Protein AF-A0A9P4S643-F1 (afdb_monomer)

Mean predicted aligned error: 22.53 Å

pLDDT: mean 72.53, std 22.73, range [29.69, 97.94]

Secondary structure (DSSP, 8-state):
---------------------------PPPP-------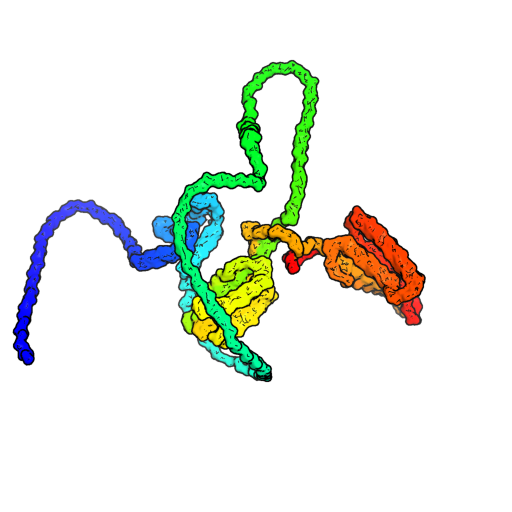-HHHHHHHHHHHHTS-HHHHHHHHHHH-SS----HHHHHHHHHHHHSS---HHHHHHHHHHHHHHTT--GGGGS------------------------------------------------------TT-----HHHHHHHHHHHH---------------------------------S--GGGG--EEEEEEEEEEETTT--TTTSPPEEEEEEESSHHHHHHHHHHHHHS-BTTB-SSTT-SEEEEEE-TT--EEEEEEETTEEEEEEEEEEEPPTTTPPPPS--TTPPPSEEEEEEEEEEEEE-----TT-TT----EEEEEEEE-SPPBSSHHHHHHHHHHHHHHHHTTTT---HHHHHHHHHHHHHHHHHHHHHHHHTPPPEEEEEEEEE-TT---EEEEEEEEEEEEEE--S----

Sequence (462 aa):
MTPPMRAPTAMMDVRPPVSSQPAAAGIIPPPQQNSLMLPPLLIAQITTRLEHLSDEDKFIIHHRESAQEKKTYPQMTKLFVDKFGHFLSEDQLRRRYMKAKEKLGESPRQQQGIVSDFSRDPVFSCFSTRSESPFLRYNSTVPTADAPMITAQSQTQTDSREARPTTGGKSINSEALEAYIRAIFAEPDEEQGLTAEAGTQTEPELEVQETRAEREDSQFSERDYLQWEYFVKRQTWATEDEMEHDGGWVTVGGKHSSLQQANIAAGHEITRERNGICIGTHTRKWTYDTDNEGMANYYATDGENCIRVRVVRTLCTRTSGNPPTSKAGWLPRNVYDIRRRSTIKTTKPDDEDDLFSETEKETVTLEILDGGYLILDEANREAAKMVIDIRVRKDSKRMDDQIARSDMRKAMEKANDEREKSGGAFREEWNVVVKKNGERAREERREEVWVQAVKMKGPRNV

Organism: NCBI:txid1346257

Radius of gyration: 43.39 Å; Cα contacts (8 Å, |Δi|>4): 457; chains: 1; bounding box: 119×70×144 Å

Foldseek 3Di:
DDDDDDDDDDDDDDDDDDDDDDDDDDDDPDPPPPPPPPPPVVVVLQVVLCVPDDPLLVLLCCQCPPPVDHDDLVRSQVVSCVVPVDGDDSVRSVVSPQVSCVSSVNHPVVVDDDDDDDDDDDDDDDDDDDDDDDDDDDDDDDDDDDDDDDDDDDDDDDDDDDDDDDDPDPPDPVVVVVVVVCVVPPDPPPDDDDDDDDDDDDDDPPPPPPVVVPPPDPPDDLVLLWAKKKWKWKWKDFPPPDDSVRTDIDTDDDIDRDQVVNQVVLVVVQQDDDPNDHPDPQWPDKDWDAPPVRWIWIWTDGPGMIMIMTMDIDTGDSVGGDRPPDCVQFQDQWWKWKKKKKWKFFDDDPPVPCPDDPPGDIDIDIDGDDDTHRDQLVSQLVLLVVVLCVVAPVPDPDPVSVVVSVVSNVVSVVVSVVCVVVVHWDKDKDWDFDDDPPDPTTIIMIMMIIMDIDGDDDGRHD

Solvent-accessible surface area (backbone atoms only — not comparable to full-atom values): 30025 Å² total; per-residue (Å²): 134,88,85,90,88,86,87,88,85,80,90,79,92,79,86,83,80,93,77,81,85,81,85,86,78,93,70,81,74,73,80,82,73,82,71,78,73,67,55,71,66,58,52,52,54,52,54,60,61,51,68,82,48,53,73,67,49,49,50,48,47,48,43,55,64,34,88,88,58,66,54,51,58,74,59,45,35,55,56,42,27,76,73,68,77,50,86,57,55,59,68,54,52,51,53,47,42,53,53,46,35,44,75,68,69,58,53,81,70,82,82,66,83,93,81,80,88,82,90,80,86,89,90,87,86,90,88,88,85,88,84,87,85,80,88,86,89,82,90,83,83,84,88,87,84,89,88,83,90,85,88,78,88,82,87,88,82,86,88,80,96,70,88,75,85,74,89,84,66,86,75,76,57,63,66,61,53,51,51,52,52,51,61,73,68,54,71,82,84,89,80,84,86,83,89,80,92,83,79,95,70,87,71,78,81,74,76,74,70,74,75,66,71,76,70,73,75,65,91,72,53,82,72,61,17,58,41,60,41,25,35,26,32,38,30,55,40,40,64,86,85,42,56,84,85,71,32,61,79,41,77,51,86,67,82,25,81,42,69,68,60,26,39,53,50,38,58,52,51,47,53,42,72,54,96,89,47,45,62,55,96,68,38,76,47,73,51,80,49,61,50,101,85,67,38,38,34,39,39,38,34,38,88,58,35,36,42,37,33,34,48,47,75,45,75,32,47,74,92,71,29,70,68,64,96,61,69,83,80,48,61,64,61,50,28,28,33,38,38,34,39,42,36,39,44,51,72,73,78,84,62,92,82,59,95,81,67,91,68,77,50,73,47,77,48,79,45,72,79,58,75,72,26,76,47,67,64,58,39,36,54,51,47,48,51,50,51,50,49,70,76,36,71,75,84,58,83,49,66,69,59,49,50,54,46,52,54,50,48,55,52,46,51,54,53,45,56,54,24,57,76,68,73,53,70,40,70,52,74,50,78,46,79,49,79,54,93,90,54,94,60,70,38,48,29,38,40,36,42,36,48,42,82,40,74,69,85,74,83,50,74,125

Structure (mmCIF, N/CA/C/O backbone):
data_AF-A0A9P4S643-F1
#
_entry.id   AF-A0A9P4S643-F1
#
loop_
_atom_site.group_PDB
_atom_site.id
_atom_site.type_symbol
_atom_site.label_atom_id
_atom_site.label_alt_id
_atom_site.label_comp_id
_atom_site.label_asym_id
_atom_site.label_entity_id
_atom_site.label_seq_id
_atom_site.pdbx_PDB_ins_code
_atom_site.Cartn_x
_atom_site.Cartn_y
_atom_site.Cartn_z
_atom_site.occupancy
_atom_site.B_iso_or_equiv
_atom_site.auth_seq_id
_atom_site.auth_comp_id
_atom_site.auth_asym_id
_atom_site.auth_atom_id
_atom_site.pdbx_PDB_model_num
ATOM 1 N N . MET A 1 1 ? -38.317 11.172 92.062 1.00 37.25 1 MET A N 1
ATOM 2 C CA . MET A 1 1 ? -38.364 9.908 92.825 1.00 37.25 1 MET A CA 1
ATOM 3 C C . MET A 1 1 ? -39.526 9.082 92.283 1.00 37.25 1 MET A C 1
ATOM 5 O O . MET A 1 1 ? -40.626 9.605 92.200 1.00 37.25 1 MET A O 1
ATOM 9 N N . THR A 1 2 ? -39.242 7.870 91.807 1.00 44.31 2 THR A N 1
ATOM 10 C CA . THR A 1 2 ? -40.169 6.791 91.375 1.00 44.31 2 THR A CA 1
ATOM 11 C C . THR A 1 2 ? -41.172 6.373 92.469 1.00 44.31 2 THR A C 1
ATOM 13 O O . THR A 1 2 ? -40.882 6.664 93.630 1.00 44.31 2 THR A O 1
ATOM 16 N N . PRO A 1 3 ? -42.188 5.505 92.215 1.00 65.38 3 PRO A N 1
ATOM 17 C CA . PRO A 1 3 ? -43.044 5.202 91.038 1.00 65.38 3 PRO A CA 1
ATOM 18 C C . PRO A 1 3 ? -44.563 5.182 91.477 1.00 65.38 3 PRO A C 1
ATOM 20 O O . PRO A 1 3 ? -44.834 5.890 92.448 1.00 65.38 3 PRO A O 1
ATOM 23 N N . PRO A 1 4 ? -45.576 4.481 90.869 1.00 65.75 4 PRO A 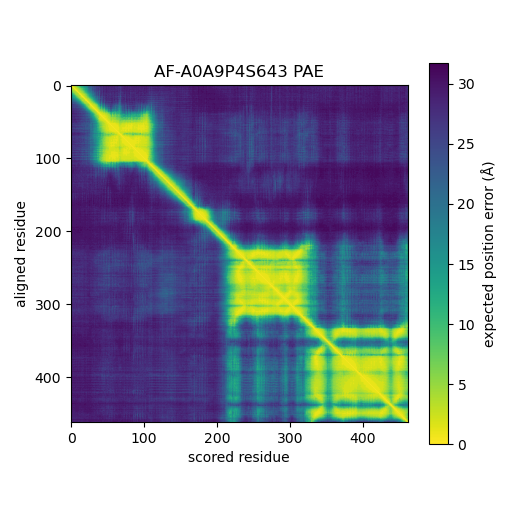N 1
ATOM 24 C CA . PRO A 1 4 ? -45.661 3.007 90.755 1.00 65.75 4 PRO A CA 1
ATOM 25 C C . PRO A 1 4 ? -46.410 2.410 89.526 1.00 65.75 4 PRO A C 1
ATOM 27 O O . PRO A 1 4 ? -47.030 3.081 88.709 1.00 65.75 4 PRO A O 1
ATOM 30 N N . MET A 1 5 ? -46.313 1.078 89.463 1.00 50.41 5 MET A N 1
ATOM 31 C CA . MET A 1 5 ? -46.874 0.091 88.531 1.00 50.41 5 MET A CA 1
ATOM 32 C C . MET A 1 5 ? -48.412 -0.045 88.543 1.00 50.41 5 MET A C 1
ATOM 34 O O . MET A 1 5 ? -49.025 0.136 89.594 1.00 50.41 5 MET A O 1
ATOM 38 N N . ARG A 1 6 ? -48.993 -0.602 87.460 1.00 44.16 6 ARG A N 1
ATOM 39 C CA . ARG A 1 6 ? -49.872 -1.801 87.509 1.00 44.16 6 ARG A CA 1
ATOM 40 C C . ARG A 1 6 ? -50.171 -2.393 86.116 1.00 44.16 6 ARG A C 1
ATOM 42 O O . ARG A 1 6 ? -50.277 -1.671 85.135 1.00 44.16 6 ARG A O 1
ATOM 49 N N . ALA A 1 7 ? -50.263 -3.724 86.092 1.00 44.91 7 ALA A N 1
ATOM 50 C CA . ALA A 1 7 ? -50.501 -4.644 84.969 1.00 44.91 7 ALA A CA 1
ATOM 51 C C . ALA A 1 7 ? -52.020 -4.898 84.727 1.00 44.91 7 ALA A C 1
ATOM 53 O O . ALA A 1 7 ? -52.831 -4.100 85.191 1.00 44.91 7 ALA A O 1
ATOM 54 N N . PRO A 1 8 ? -52.445 -6.074 84.216 1.00 52.22 8 PRO A N 1
ATOM 55 C CA . PRO A 1 8 ? -52.500 -6.557 82.828 1.00 52.22 8 PRO A CA 1
ATOM 56 C C . PRO A 1 8 ? -53.963 -6.716 82.338 1.00 52.22 8 PRO A C 1
ATOM 58 O O . PRO A 1 8 ? -54.883 -6.724 83.149 1.00 52.22 8 PRO A O 1
ATOM 61 N N . THR A 1 9 ? -54.212 -6.903 81.032 1.00 47.69 9 THR A N 1
ATOM 62 C CA . THR A 1 9 ? -55.559 -7.290 80.543 1.00 47.69 9 THR A CA 1
ATOM 63 C C . THR A 1 9 ? -55.493 -8.460 79.566 1.00 47.69 9 THR A C 1
ATOM 65 O O . THR A 1 9 ? -54.550 -8.594 78.791 1.00 47.69 9 THR A O 1
ATOM 68 N N . ALA A 1 10 ? -56.483 -9.333 79.718 1.00 45.19 10 ALA A N 1
ATOM 69 C CA . ALA A 1 10 ? -56.509 -10.742 79.389 1.00 45.19 10 ALA A CA 1
ATOM 70 C C . ALA A 1 10 ? -56.847 -11.078 77.930 1.00 45.19 10 ALA A C 1
ATOM 72 O O . ALA A 1 10 ? -57.491 -10.316 77.212 1.00 45.19 10 ALA A O 1
ATOM 73 N N . MET A 1 11 ? -56.448 -12.297 77.567 1.00 43.41 11 MET A N 1
ATOM 74 C CA . MET A 1 11 ? -56.925 -13.064 76.423 1.00 43.41 11 MET A CA 1
ATOM 75 C C . MET A 1 11 ? -58.431 -13.341 76.521 1.00 43.41 11 MET A C 1
ATOM 77 O O . MET A 1 11 ? -58.921 -13.703 77.591 1.00 43.41 11 MET A O 1
ATOM 81 N N . MET A 1 12 ? -59.132 -13.279 75.387 1.00 49.97 12 MET A N 1
ATOM 82 C CA . MET A 1 12 ? -60.354 -14.051 75.172 1.00 49.97 12 MET A CA 1
ATOM 83 C C . MET A 1 12 ? -60.397 -14.612 73.751 1.00 49.97 12 MET A C 1
ATOM 85 O O . MET A 1 12 ? -60.453 -13.879 72.765 1.00 49.97 12 MET A O 1
ATOM 89 N N . ASP A 1 13 ? -60.376 -15.942 73.712 1.00 43.91 13 ASP A N 1
ATOM 90 C CA . ASP A 1 13 ? -60.803 -16.809 72.625 1.00 43.91 13 ASP A CA 1
ATOM 91 C C . ASP A 1 13 ? -62.271 -16.558 72.267 1.00 43.91 13 ASP A C 1
ATOM 93 O O . ASP A 1 13 ? -63.150 -16.633 73.128 1.00 43.91 13 ASP A O 1
ATOM 97 N N . VAL A 1 14 ? -62.555 -16.372 70.977 1.00 48.84 14 VAL A N 1
ATOM 98 C CA . VAL A 1 14 ? -63.903 -16.531 70.420 1.00 48.84 14 VAL A CA 1
ATOM 99 C C . VAL A 1 14 ? -63.800 -17.333 69.124 1.00 48.84 14 VAL A C 1
ATOM 101 O O . VAL A 1 14 ? -63.397 -16.827 68.079 1.00 48.84 14 VAL A O 1
ATOM 104 N N . ARG A 1 15 ? -64.182 -18.612 69.205 1.00 48.84 15 ARG A N 1
ATOM 105 C CA . ARG A 1 15 ? -64.537 -19.446 68.048 1.00 48.84 15 ARG A CA 1
ATOM 106 C C . ARG A 1 15 ? -65.891 -18.996 67.484 1.00 48.84 15 ARG A C 1
ATOM 108 O O . ARG A 1 15 ? -66.814 -18.805 68.275 1.00 48.84 15 ARG A O 1
ATOM 115 N N . PRO A 1 16 ? -66.075 -18.984 66.156 1.00 49.69 16 PRO A N 1
ATOM 116 C CA . PRO A 1 16 ? -67.390 -19.100 65.542 1.00 49.69 16 PRO A CA 1
ATOM 117 C C . PRO A 1 16 ? -67.619 -20.489 64.905 1.00 49.69 16 PRO A C 1
ATOM 119 O O . PRO A 1 16 ? -66.685 -21.285 64.782 1.00 49.69 16 PRO A O 1
ATOM 122 N N . PRO A 1 17 ? -68.884 -20.818 64.582 1.00 53.22 17 PRO A N 1
ATOM 123 C CA . PRO A 1 17 ? -69.400 -22.177 64.652 1.00 53.22 17 PRO A CA 1
ATOM 124 C C . PRO A 1 17 ? -69.318 -22.969 63.344 1.00 53.22 17 PRO A C 1
ATOM 126 O O . PRO A 1 17 ? -69.269 -22.435 62.238 1.00 53.22 17 PRO A O 1
ATOM 129 N N . VAL A 1 18 ? -69.385 -24.285 63.535 1.00 44.53 18 VAL A N 1
ATOM 130 C CA . VAL A 1 18 ? -69.635 -25.322 62.535 1.00 44.53 18 VAL A CA 1
ATOM 131 C C . VAL A 1 18 ? -70.999 -25.078 61.881 1.00 44.53 18 VAL A C 1
ATOM 133 O O . VAL A 1 18 ? -72.011 -25.009 62.575 1.00 44.53 18 VAL A O 1
ATOM 136 N N . SER A 1 19 ? -71.022 -24.984 60.551 1.00 45.25 19 SER A N 1
ATOM 137 C CA . SER A 1 19 ? -72.240 -25.022 59.741 1.00 45.25 19 SER A CA 1
ATOM 138 C C . SER A 1 19 ? -72.098 -26.067 58.637 1.00 45.25 19 SER A C 1
ATOM 140 O O . SER A 1 19 ? -71.032 -26.272 58.061 1.00 45.25 19 SER A O 1
ATOM 142 N N . SER A 1 20 ? -73.206 -26.761 58.445 1.00 41.88 20 SER A N 1
ATOM 143 C CA . SER A 1 20 ? -73.470 -28.015 57.754 1.00 41.88 20 SER A CA 1
ATOM 144 C C . SER A 1 20 ? -73.131 -28.055 56.262 1.00 41.88 20 SER A C 1
ATOM 146 O O . SER A 1 20 ? -73.468 -27.149 55.502 1.00 41.88 20 SER A O 1
ATOM 148 N N . GLN A 1 21 ? -72.581 -29.200 55.846 1.00 41.03 21 GLN A N 1
ATOM 149 C CA . GLN A 1 21 ? -72.591 -29.693 54.466 1.00 41.03 21 GLN A CA 1
ATOM 150 C C . GLN A 1 21 ? -74.016 -29.767 53.892 1.00 41.03 21 GLN A C 1
ATOM 152 O O . GLN A 1 21 ? -74.952 -30.129 54.608 1.00 41.03 21 GLN A O 1
ATOM 157 N N . PRO A 1 22 ? -74.139 -29.616 52.566 1.00 47.16 22 PRO A N 1
ATOM 158 C CA . PRO A 1 22 ? -74.888 -30.592 51.788 1.00 47.16 22 PRO A CA 1
ATOM 159 C C . PRO A 1 22 ? -73.986 -31.337 50.797 1.00 47.16 22 PRO A C 1
ATOM 161 O O . PRO A 1 22 ? -72.995 -30.821 50.278 1.00 47.16 22 PRO A O 1
ATOM 164 N N . ALA A 1 23 ? -74.352 -32.594 50.578 1.00 39.59 23 ALA A N 1
ATOM 165 C CA . ALA A 1 23 ? -73.668 -33.546 49.730 1.00 39.59 23 ALA A CA 1
ATOM 166 C C . ALA A 1 23 ? -73.909 -33.299 48.229 1.00 39.59 23 ALA A C 1
ATOM 168 O O . ALA A 1 23 ? -75.018 -32.999 47.802 1.00 39.59 23 ALA A O 1
ATOM 169 N N . ALA A 1 24 ? -72.842 -33.553 47.468 1.00 43.06 24 ALA A N 1
ATOM 170 C CA . ALA A 1 24 ? -72.811 -34.183 46.148 1.00 43.06 24 ALA A CA 1
ATOM 171 C C . ALA A 1 24 ? -73.586 -33.538 44.978 1.00 43.06 24 ALA A C 1
ATOM 173 O O . ALA A 1 24 ? -74.729 -33.875 44.688 1.00 43.06 24 ALA A O 1
ATOM 174 N N . ALA A 1 25 ? -72.841 -32.795 44.156 1.00 38.66 25 ALA A N 1
ATOM 175 C CA . ALA A 1 25 ? -72.902 -32.933 42.703 1.00 38.66 25 ALA A CA 1
ATOM 176 C C . ALA A 1 25 ? -71.457 -33.065 42.197 1.00 38.66 25 ALA A C 1
ATOM 178 O O . ALA A 1 25 ? -70.613 -32.217 42.483 1.00 38.66 25 ALA A O 1
ATOM 179 N N . GLY A 1 26 ? -71.149 -34.182 41.534 1.00 48.16 26 GLY A N 1
ATOM 180 C CA . GLY A 1 26 ? -69.812 -34.495 41.039 1.00 48.16 26 GLY A CA 1
ATOM 181 C C . GLY A 1 26 ? -69.357 -33.483 39.993 1.00 48.16 26 GLY A C 1
ATOM 182 O O . GLY A 1 26 ? -69.815 -33.518 38.855 1.00 48.16 26 GLY A O 1
ATOM 183 N N . ILE A 1 27 ? -68.434 -32.608 40.383 1.00 39.91 27 ILE A N 1
ATOM 184 C CA . ILE A 1 27 ? -67.656 -31.781 39.468 1.00 39.91 27 ILE A CA 1
ATOM 185 C C . ILE A 1 27 ? -66.277 -32.424 39.385 1.00 39.91 27 ILE A C 1
ATOM 187 O O . ILE A 1 27 ? -65.536 -32.476 40.366 1.00 39.91 27 ILE A O 1
ATOM 191 N N . ILE A 1 28 ? -65.970 -32.966 38.208 1.00 45.66 28 ILE A N 1
ATOM 192 C CA . ILE A 1 28 ? -64.630 -33.407 37.822 1.00 45.66 28 ILE A CA 1
ATOM 193 C C . ILE A 1 28 ? -63.684 -32.228 38.098 1.00 45.66 28 ILE A C 1
ATOM 195 O O . ILE A 1 28 ? -63.930 -31.144 37.560 1.00 45.66 28 ILE A O 1
ATOM 199 N N . PRO A 1 29 ? -62.642 -32.378 38.938 1.00 39.50 29 PRO A N 1
ATOM 200 C CA . PRO A 1 29 ? -61.695 -31.298 39.144 1.00 39.50 29 PRO A CA 1
ATOM 201 C C . PRO A 1 29 ? -61.055 -30.973 37.788 1.00 39.50 29 PRO A C 1
ATOM 203 O O . PRO A 1 29 ? -60.580 -31.895 37.115 1.00 39.50 29 PRO A O 1
ATOM 206 N N . PRO A 1 30 ? -61.039 -29.700 37.348 1.00 48.91 30 PRO A N 1
ATOM 207 C CA . PRO A 1 30 ? -60.204 -29.332 36.219 1.00 48.91 30 PRO A CA 1
ATOM 208 C C . PRO A 1 30 ? -58.768 -29.752 36.559 1.00 48.91 30 PRO A C 1
ATOM 210 O O . PRO A 1 30 ? -58.374 -29.664 37.730 1.00 48.91 30 PRO A O 1
ATOM 213 N N . PRO A 1 31 ? -57.999 -30.258 35.579 1.00 38.50 31 PRO A N 1
ATOM 214 C CA . PRO A 1 31 ? -56.638 -30.702 35.825 1.00 38.50 31 PRO A CA 1
ATOM 215 C C . PRO A 1 31 ? -55.906 -29.567 36.528 1.00 38.50 31 PRO A C 1
ATOM 217 O O . PRO A 1 31 ? -55.908 -28.437 36.037 1.00 38.50 31 PRO A O 1
ATOM 220 N N . GLN A 1 32 ? -55.343 -29.863 37.702 1.00 37.28 32 GLN A N 1
ATOM 221 C CA . GLN A 1 32 ? -54.459 -28.944 38.395 1.00 37.28 32 GLN A CA 1
ATOM 222 C C . GLN A 1 32 ? -53.335 -28.608 37.421 1.00 37.28 32 GLN A C 1
ATOM 224 O O . GLN A 1 32 ? -52.388 -29.373 37.235 1.00 37.28 32 GLN A O 1
ATOM 229 N N . GLN A 1 33 ? -53.470 -27.467 36.750 1.00 41.00 33 GLN A N 1
ATOM 230 C CA . GLN A 1 33 ? -52.344 -26.810 36.140 1.00 41.00 33 GLN A CA 1
ATOM 231 C C . GLN A 1 33 ? -51.469 -26.428 37.322 1.00 41.00 33 GLN A C 1
ATOM 233 O O . GLN A 1 33 ? -51.727 -25.441 38.009 1.00 41.00 33 GLN A O 1
ATOM 238 N N . ASN A 1 34 ? -50.460 -27.257 37.580 1.00 36.78 34 ASN A N 1
ATOM 239 C CA . ASN A 1 34 ? -49.260 -26.863 38.294 1.00 36.78 34 ASN A CA 1
ATOM 240 C C . ASN A 1 34 ? -48.641 -25.711 37.496 1.00 36.78 34 ASN A C 1
ATOM 242 O O . ASN A 1 34 ? -47.709 -25.890 36.714 1.00 36.78 34 ASN A O 1
ATOM 246 N N . SER A 1 35 ? -49.229 -24.524 37.638 1.00 42.75 35 SER A N 1
ATOM 247 C CA . SER A 1 35 ? -48.626 -23.274 37.237 1.00 42.75 35 SER A CA 1
ATOM 248 C C . SER A 1 35 ? -47.484 -23.086 38.216 1.00 42.75 35 SER A C 1
ATOM 250 O O . SER A 1 35 ? -47.668 -22.638 39.347 1.00 42.75 35 SER A O 1
ATOM 252 N N . LEU A 1 36 ? -46.307 -23.547 37.796 1.00 42.12 36 LEU A N 1
ATOM 253 C CA . LEU A 1 36 ? -45.029 -23.144 38.352 1.00 42.12 36 LEU A CA 1
ATOM 254 C C . LEU A 1 36 ? -44.936 -21.627 38.154 1.00 42.12 36 LEU A C 1
ATOM 256 O O . LEU A 1 36 ? -44.347 -21.146 37.189 1.00 42.12 36 LEU A O 1
ATOM 260 N N . MET A 1 37 ? -45.599 -20.876 39.032 1.00 39.88 37 MET A N 1
ATOM 261 C CA . MET A 1 37 ? -45.427 -19.441 39.164 1.00 39.88 37 MET A CA 1
ATOM 262 C C . MET A 1 37 ? -43.980 -19.249 39.596 1.00 39.88 37 MET A C 1
ATOM 264 O O . MET A 1 37 ? -43.625 -19.440 40.760 1.00 39.88 37 MET A O 1
ATOM 268 N N . LEU A 1 38 ? -43.126 -18.956 38.617 1.00 46.22 38 LEU A N 1
ATOM 269 C CA . LEU A 1 38 ? -41.777 -18.486 38.876 1.00 46.22 38 LEU A CA 1
ATOM 270 C C . LEU A 1 38 ? -41.883 -17.280 39.823 1.00 46.22 38 LEU A C 1
ATOM 272 O O . LEU A 1 38 ? -42.795 -16.463 39.660 1.00 46.22 38 LEU A O 1
ATOM 276 N N . PRO A 1 39 ? -40.985 -17.154 40.814 1.00 55.03 39 PRO A N 1
ATOM 277 C CA . PRO A 1 39 ? -40.986 -16.018 41.724 1.00 55.03 39 PRO A CA 1
ATOM 278 C C . PRO A 1 39 ? -41.072 -14.701 40.931 1.00 55.03 39 PRO A C 1
ATOM 280 O O . PRO A 1 39 ? -40.367 -14.574 39.927 1.00 55.03 39 PRO A O 1
ATOM 283 N N . PRO A 1 40 ? -41.865 -13.701 41.360 1.00 53.94 40 PRO A N 1
ATOM 284 C CA . PRO A 1 40 ? -42.005 -12.423 40.649 1.00 53.94 40 PRO A CA 1
ATOM 285 C C . PRO A 1 40 ? -40.662 -11.747 40.336 1.00 53.94 40 PRO A C 1
ATOM 287 O O . PRO A 1 40 ? -40.514 -11.080 39.317 1.00 53.94 40 PRO A O 1
ATOM 290 N N . LEU A 1 41 ? -39.653 -11.986 41.180 1.00 48.75 41 LEU A N 1
ATOM 291 C CA . LEU A 1 41 ? -38.282 -11.513 40.996 1.00 48.75 41 LEU A CA 1
ATOM 292 C C . LEU A 1 41 ? -37.557 -12.185 39.818 1.00 48.75 41 LEU A C 1
ATOM 294 O O . LEU A 1 41 ? -36.795 -11.524 39.122 1.00 48.75 41 LEU A O 1
ATOM 298 N N . LEU A 1 42 ? -37.820 -13.467 39.557 1.00 51.78 42 LEU A N 1
ATOM 299 C CA . LEU A 1 42 ? -37.263 -14.200 38.416 1.00 51.78 42 LEU A CA 1
ATOM 300 C C . LEU A 1 42 ? -37.903 -13.736 37.104 1.00 51.78 42 LEU A C 1
ATOM 302 O O . LEU A 1 42 ? -37.203 -13.548 36.114 1.00 51.78 42 LEU A O 1
ATOM 306 N N . ILE A 1 43 ? -39.214 -13.468 37.113 1.00 56.53 43 ILE A N 1
ATOM 307 C CA . ILE A 1 43 ? -39.911 -12.885 35.958 1.00 56.53 43 ILE A CA 1
ATOM 308 C C . ILE A 1 43 ? -39.358 -11.484 35.669 1.00 56.53 43 ILE A C 1
ATOM 310 O O . ILE A 1 43 ? -39.005 -11.215 34.527 1.00 56.53 43 ILE A O 1
ATOM 314 N N . ALA A 1 44 ? -39.183 -10.644 36.697 1.00 56.91 44 ALA A N 1
ATOM 315 C CA . ALA A 1 44 ? -38.609 -9.305 36.557 1.00 56.91 44 ALA A CA 1
ATOM 316 C C . ALA A 1 44 ? -37.168 -9.324 36.005 1.00 56.91 44 ALA A C 1
ATOM 318 O O . ALA A 1 44 ? -36.828 -8.521 35.136 1.00 56.91 44 ALA A O 1
ATOM 319 N N . GLN A 1 45 ? -36.329 -10.260 36.463 1.00 63.00 45 GLN A N 1
ATOM 320 C CA . GLN A 1 45 ? -34.954 -10.431 35.972 1.00 63.00 45 GLN A CA 1
ATOM 321 C C . GLN A 1 45 ? -34.893 -10.937 34.527 1.00 63.00 45 GLN A C 1
ATOM 323 O O . GLN A 1 45 ? -34.015 -10.530 33.767 1.00 63.00 45 GLN A O 1
ATOM 328 N N . ILE A 1 46 ? -35.818 -11.811 34.128 1.00 65.19 46 ILE A N 1
ATOM 329 C CA . ILE A 1 46 ? -35.908 -12.277 32.741 1.00 65.19 46 ILE A CA 1
ATOM 330 C C . ILE A 1 46 ? -36.421 -11.143 31.846 1.00 65.19 46 ILE A C 1
ATOM 332 O O . ILE A 1 46 ? -35.869 -10.924 30.770 1.00 65.19 46 ILE A O 1
ATOM 336 N N . THR A 1 47 ? -37.413 -10.365 32.292 1.00 71.88 47 THR A N 1
ATOM 337 C CA . THR A 1 47 ? -37.946 -9.245 31.503 1.00 71.88 47 THR A CA 1
ATOM 338 C C . THR A 1 47 ? -36.921 -8.139 31.274 1.00 71.88 47 THR A C 1
ATOM 340 O O . THR A 1 47 ? -36.813 -7.678 30.143 1.00 71.88 47 THR A O 1
ATOM 343 N N . THR A 1 48 ? -36.109 -7.771 32.273 1.00 76.25 48 THR A N 1
ATOM 344 C CA . THR A 1 48 ? -35.073 -6.732 32.099 1.00 76.25 48 THR A CA 1
ATOM 345 C C . THR A 1 48 ? -33.952 -7.185 31.167 1.00 76.25 48 THR A C 1
ATOM 347 O O . THR A 1 48 ? -33.483 -6.413 30.336 1.00 76.25 48 THR A O 1
ATOM 350 N N . ARG A 1 49 ? -33.560 -8.466 31.215 1.00 79.88 49 ARG A N 1
ATOM 351 C CA . ARG A 1 49 ? -32.559 -9.019 30.285 1.00 79.88 49 ARG A CA 1
ATOM 352 C C . ARG A 1 49 ? -33.056 -9.081 28.842 1.00 79.88 49 ARG A C 1
ATOM 354 O O . ARG A 1 49 ? -32.257 -8.968 27.913 1.00 79.88 49 ARG A O 1
ATOM 361 N N . LEU A 1 50 ? -34.365 -9.233 28.643 1.00 85.38 50 LEU A N 1
ATOM 362 C CA . LEU A 1 50 ? -34.967 -9.243 27.312 1.00 85.38 50 LEU A CA 1
ATOM 363 C C . LEU A 1 50 ? -35.003 -7.846 26.669 1.00 85.38 50 LEU A C 1
ATOM 365 O O . LEU A 1 50 ? -35.029 -7.775 25.442 1.00 85.38 50 LEU A O 1
ATOM 369 N N . GLU A 1 51 ? -34.961 -6.747 27.432 1.00 88.25 51 GLU A N 1
ATOM 370 C CA . GLU A 1 51 ? -35.063 -5.378 26.887 1.00 88.25 51 GLU A CA 1
ATOM 371 C C . GLU A 1 51 ? -33.932 -5.023 25.912 1.00 88.25 51 GLU A C 1
ATOM 373 O O . GLU A 1 51 ? -34.163 -4.312 24.935 1.00 88.25 51 GLU A O 1
ATOM 378 N N . HIS A 1 52 ? -32.734 -5.579 26.111 1.00 88.75 52 HIS A N 1
ATOM 379 C CA . HIS A 1 52 ? -31.561 -5.309 25.272 1.00 88.75 52 HIS A CA 1
ATOM 380 C C . HIS A 1 52 ? -31.483 -6.157 23.989 1.00 88.75 52 HIS A C 1
ATOM 382 O O . HIS A 1 52 ? -30.559 -5.992 23.186 1.00 88.75 52 HIS A O 1
ATOM 388 N N . LEU A 1 53 ? -32.425 -7.081 23.778 1.00 93.38 53 LEU A N 1
ATOM 389 C CA . LEU A 1 53 ? -32.491 -7.897 22.566 1.00 93.38 53 LEU A CA 1
ATOM 390 C C . LEU A 1 53 ? -33.308 -7.203 21.474 1.00 93.38 53 LEU A C 1
ATOM 392 O O . LEU A 1 53 ? -34.275 -6.492 21.750 1.00 93.38 53 LEU A O 1
ATOM 396 N N . SER A 1 54 ? -32.944 -7.447 20.212 1.00 96.31 54 SER A N 1
ATOM 397 C CA . SER A 1 54 ? -33.775 -7.019 19.085 1.00 96.31 54 SER A CA 1
ATOM 398 C C . SER A 1 54 ? -35.114 -7.756 19.108 1.00 96.31 54 SER A C 1
ATOM 400 O O . SER A 1 54 ? -35.210 -8.878 19.611 1.00 96.31 54 SER A O 1
ATOM 402 N N . ASP A 1 55 ? -36.153 -7.165 18.523 1.00 96.62 55 ASP A N 1
ATOM 403 C CA . ASP A 1 55 ? -37.477 -7.798 18.477 1.00 96.62 55 ASP A CA 1
ATOM 404 C C . ASP A 1 55 ? -37.477 -9.111 17.679 1.00 96.62 55 ASP A C 1
ATOM 406 O O . ASP A 1 55 ? -38.253 -10.025 17.971 1.00 96.62 55 ASP A O 1
ATOM 410 N N . GLU A 1 56 ? -36.549 -9.240 16.728 1.00 97.62 56 GLU A N 1
ATOM 411 C CA . GLU A 1 56 ? -36.254 -10.482 16.011 1.00 97.62 56 GLU A CA 1
ATOM 412 C C . GLU A 1 56 ? -35.658 -11.549 16.944 1.00 97.62 56 GLU A C 1
ATOM 414 O O . GLU A 1 56 ? -36.149 -12.677 16.972 1.00 97.62 56 GLU A O 1
ATOM 419 N N . ASP A 1 57 ? -34.648 -11.202 17.752 1.00 96.94 57 ASP A N 1
ATOM 420 C CA . ASP A 1 57 ? -34.020 -12.125 18.710 1.00 96.94 57 ASP A CA 1
ATOM 421 C C . ASP A 1 57 ? -35.033 -12.552 19.796 1.00 96.94 57 ASP A C 1
ATOM 423 O O . ASP A 1 57 ? -35.148 -13.743 20.105 1.00 96.94 57 ASP A O 1
ATOM 427 N N . LYS A 1 58 ? -35.841 -11.609 20.312 1.00 95.75 58 LYS A N 1
ATOM 428 C CA . LYS A 1 58 ? -36.943 -11.881 21.257 1.00 95.75 58 LYS A CA 1
ATOM 429 C C . LYS A 1 58 ? -37.961 -12.855 20.668 1.00 95.75 58 LYS A C 1
ATOM 431 O O . LYS A 1 58 ? -38.383 -13.792 21.343 1.00 95.75 58 LYS A O 1
ATOM 436 N N . PHE A 1 59 ? -38.352 -12.660 19.406 1.00 96.69 59 PHE A N 1
ATOM 437 C CA . PHE A 1 59 ? -39.297 -13.543 18.722 1.00 96.69 59 PHE A CA 1
ATOM 438 C C . PHE A 1 59 ? -38.757 -14.970 18.584 1.00 96.69 59 PHE A C 1
ATOM 440 O O . PHE A 1 59 ? -39.507 -15.927 18.805 1.00 96.69 59 PHE A O 1
ATOM 447 N N . ILE A 1 60 ? -37.472 -15.106 18.238 1.00 96.69 60 ILE A N 1
ATOM 448 C CA . ILE A 1 60 ? -36.799 -16.399 18.082 1.00 96.69 60 ILE A CA 1
ATOM 449 C C . ILE A 1 60 ? -36.739 -17.135 19.427 1.00 96.69 60 ILE A C 1
ATOM 451 O O . ILE A 1 60 ? -37.109 -18.307 19.483 1.00 96.69 60 ILE A O 1
ATOM 455 N N . ILE A 1 61 ? -36.334 -16.459 20.509 1.00 95.31 61 ILE A N 1
ATOM 456 C CA . ILE A 1 61 ? -36.296 -17.048 21.859 1.00 95.31 61 ILE A CA 1
ATOM 457 C C . ILE A 1 61 ? -37.703 -17.453 22.307 1.00 95.31 61 ILE A C 1
ATOM 459 O O . ILE A 1 61 ? -37.920 -18.607 22.669 1.00 95.31 61 ILE A O 1
ATOM 463 N N . HIS A 1 62 ? -38.681 -16.550 22.187 1.00 94.19 62 HIS A N 1
ATOM 464 C CA . HIS A 1 62 ? -40.062 -16.806 22.597 1.00 94.19 62 HIS A CA 1
ATOM 465 C C . HIS A 1 62 ? -40.638 -18.065 21.936 1.00 94.19 62 HIS A C 1
ATOM 467 O O . HIS A 1 62 ? -41.178 -18.930 22.615 1.00 94.19 62 HIS A O 1
ATOM 473 N N . HIS A 1 63 ? -40.502 -18.221 20.618 1.00 95.00 63 HIS A N 1
ATOM 474 C CA . HIS A 1 63 ? -41.072 -19.377 19.914 1.00 95.00 63 HIS A CA 1
ATOM 475 C C . HIS A 1 63 ? -40.288 -20.676 20.106 1.00 95.00 63 HIS A C 1
ATOM 477 O O . HIS A 1 63 ? -40.854 -21.759 19.935 1.00 95.00 63 HIS A O 1
ATOM 483 N N . ARG A 1 64 ? -38.999 -20.586 20.450 1.00 94.75 64 ARG A N 1
ATOM 484 C CA . ARG A 1 64 ? -38.174 -21.767 20.703 1.00 94.75 64 ARG A CA 1
ATOM 485 C C . ARG A 1 64 ? -38.344 -22.304 22.122 1.00 94.75 64 ARG A C 1
ATOM 487 O O . ARG A 1 64 ? -38.266 -23.518 22.318 1.00 94.75 64 ARG A O 1
ATOM 494 N N . GLU A 1 65 ? -38.578 -21.413 23.080 1.00 91.12 65 GLU A N 1
ATOM 495 C CA . GLU A 1 65 ? -38.616 -21.728 24.511 1.00 91.12 65 GLU A CA 1
ATOM 496 C C . GLU A 1 65 ? -40.012 -21.675 25.127 1.00 91.12 65 GLU A C 1
ATOM 498 O O . GLU A 1 65 ? -40.175 -22.093 26.272 1.00 91.12 65 GLU A O 1
ATOM 503 N N . SER A 1 66 ? -41.025 -21.222 24.380 1.00 90.06 66 SER A N 1
ATOM 504 C CA . SER A 1 66 ? -42.410 -21.234 24.851 1.00 90.06 66 SER A CA 1
ATOM 505 C C . SER A 1 66 ? -42.806 -22.632 25.325 1.00 90.06 66 SER A C 1
ATOM 507 O O . SER A 1 66 ? -42.702 -23.621 24.595 1.00 90.06 66 SER A O 1
ATOM 509 N N . ALA A 1 67 ? -43.279 -22.697 26.570 1.00 73.25 67 ALA A N 1
ATOM 510 C CA . ALA A 1 67 ? -43.716 -23.930 27.211 1.00 73.25 67 ALA A CA 1
ATOM 511 C C . ALA A 1 67 ? -45.002 -24.499 26.591 1.00 73.25 67 ALA A C 1
ATOM 513 O O . ALA A 1 67 ? -45.269 -25.688 26.738 1.00 73.25 67 ALA A O 1
ATOM 514 N N . GLN A 1 68 ? -45.791 -23.663 25.907 1.00 80.94 68 GLN A N 1
ATOM 515 C CA . GLN A 1 68 ? -47.079 -24.068 25.343 1.00 80.94 68 GLN A CA 1
ATOM 516 C C . GLN A 1 68 ? -46.923 -24.855 24.038 1.00 80.94 68 GLN A C 1
ATOM 518 O O . GLN A 1 68 ? -47.646 -25.823 23.829 1.00 80.94 68 GLN A O 1
ATOM 523 N N . GLU A 1 69 ? -45.972 -24.480 23.177 1.00 89.06 69 GLU A N 1
ATOM 524 C CA . GLU A 1 69 ? -45.743 -25.169 21.905 1.00 89.06 69 GLU A CA 1
ATOM 525 C C . GLU A 1 69 ? -44.337 -24.862 21.367 1.00 89.06 69 GLU A C 1
ATOM 527 O O . GLU A 1 69 ? -44.078 -23.791 20.810 1.00 89.06 69 GLU A O 1
ATOM 532 N N . LYS A 1 70 ? -43.400 -25.806 21.526 1.00 91.50 70 LYS A N 1
ATOM 533 C CA . LYS A 1 70 ? -42.048 -25.667 20.969 1.00 91.50 70 LYS A CA 1
ATOM 534 C C . LYS A 1 70 ? -42.096 -25.822 19.454 1.00 91.50 70 LYS A C 1
ATOM 536 O O . LYS A 1 70 ? -42.177 -26.939 18.942 1.00 91.50 70 LYS A O 1
ATOM 541 N N . LYS A 1 71 ? -41.987 -24.708 18.732 1.00 93.88 71 LYS A N 1
ATOM 542 C CA . LYS A 1 71 ? -41.985 -24.726 17.267 1.00 93.88 71 LYS A CA 1
ATOM 543 C C . LYS A 1 71 ? -40.650 -25.241 16.725 1.00 93.88 71 LYS A C 1
ATOM 545 O O . LYS A 1 71 ? -39.567 -24.992 17.273 1.00 93.88 71 LYS A O 1
ATOM 550 N N . THR A 1 72 ? -40.727 -25.999 15.638 1.00 96.62 72 THR A N 1
ATOM 551 C CA . THR A 1 72 ? -39.549 -26.448 14.882 1.00 96.62 72 THR A CA 1
ATOM 552 C C . THR A 1 72 ? -38.985 -25.293 14.043 1.00 96.62 72 THR A C 1
ATOM 554 O O . THR A 1 72 ? -39.716 -24.362 13.705 1.00 96.62 72 THR A O 1
ATOM 557 N N . TYR A 1 73 ? -37.695 -25.329 13.684 1.00 96.44 73 TYR A N 1
ATOM 558 C CA . TYR A 1 73 ? -37.084 -24.284 12.843 1.00 96.44 73 TYR A CA 1
ATOM 559 C C . TYR A 1 73 ? -37.828 -24.038 11.512 1.00 96.44 73 TYR A C 1
ATOM 561 O O . TYR A 1 73 ? -38.081 -22.870 11.224 1.00 96.44 73 TYR A O 1
ATOM 569 N N . PRO A 1 74 ? -38.292 -25.065 1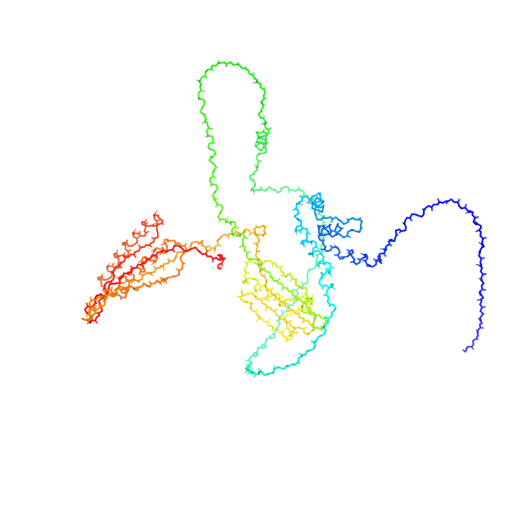0.769 1.00 96.81 74 PRO A N 1
ATOM 570 C CA . PRO A 1 74 ? -39.110 -24.849 9.572 1.00 96.81 74 PRO A CA 1
ATOM 571 C C . PRO A 1 74 ? -40.405 -24.061 9.840 1.00 96.81 74 PRO A C 1
ATOM 573 O O . PRO A 1 74 ? -40.794 -23.196 9.056 1.00 96.81 74 PRO A O 1
ATOM 576 N N . GLN A 1 75 ? -41.086 -24.336 10.960 1.00 97.25 75 GLN A N 1
ATOM 577 C CA . GLN A 1 75 ? -42.296 -23.603 11.357 1.00 97.25 75 GLN A CA 1
ATOM 578 C C . GLN A 1 75 ? -41.967 -22.164 11.766 1.00 97.25 75 GLN A C 1
ATOM 580 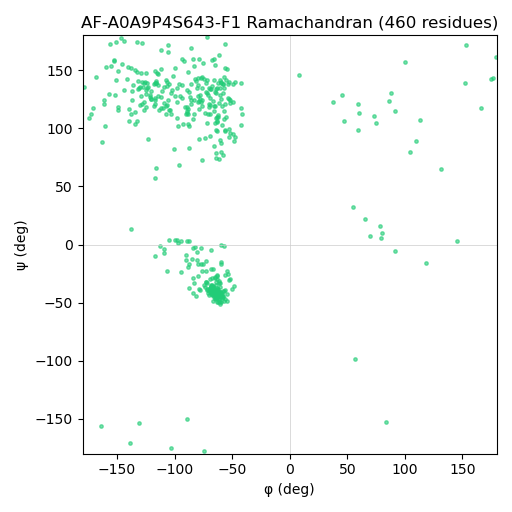O O . GLN A 1 75 ? -42.709 -21.243 11.430 1.00 97.25 75 GLN A O 1
ATOM 585 N N . MET A 1 76 ? -40.846 -21.964 12.464 1.00 97.56 76 MET A N 1
ATOM 586 C CA . MET A 1 76 ? -40.369 -20.633 12.835 1.00 97.56 76 MET A CA 1
ATOM 587 C C . MET A 1 76 ? -40.022 -19.794 11.607 1.00 97.56 76 MET A C 1
ATOM 589 O O . MET A 1 76 ? -40.353 -18.618 11.608 1.00 97.56 76 MET A O 1
ATOM 593 N N . THR A 1 77 ? -39.429 -20.372 10.556 1.00 97.44 77 THR A N 1
ATOM 594 C CA . THR A 1 77 ? -39.134 -19.649 9.309 1.00 97.44 77 THR A CA 1
ATOM 595 C C . THR A 1 77 ? -40.393 -19.060 8.677 1.00 97.44 77 THR A C 1
ATOM 597 O O . THR A 1 77 ? -40.383 -17.888 8.314 1.00 97.44 77 THR A O 1
ATOM 600 N N . LYS A 1 78 ? -41.491 -19.827 8.601 1.00 97.31 78 LYS A N 1
ATOM 601 C CA . LYS A 1 78 ? -42.772 -19.330 8.063 1.00 97.31 78 LYS A CA 1
ATOM 602 C C . LYS A 1 78 ? -43.303 -18.153 8.882 1.00 97.31 78 LYS A C 1
ATOM 604 O O . LYS A 1 78 ? -43.523 -17.076 8.347 1.00 97.31 78 LYS A O 1
ATOM 609 N N . LEU A 1 79 ? -43.381 -18.329 10.201 1.00 97.00 79 LEU A N 1
ATOM 610 C CA . LEU A 1 79 ? -43.871 -17.289 11.109 1.00 97.00 79 LEU A CA 1
ATOM 611 C C . LEU A 1 79 ? -42.965 -16.051 11.149 1.00 97.00 79 LEU A C 1
ATOM 613 O O . LEU A 1 79 ? -43.433 -14.950 11.426 1.00 97.00 79 LEU A O 1
ATOM 617 N N . PHE A 1 80 ? -41.664 -16.228 10.913 1.00 97.50 80 PHE A N 1
ATOM 618 C CA . PHE A 1 80 ? -40.704 -15.133 10.862 1.00 97.50 80 PHE A CA 1
ATOM 619 C C . PHE A 1 80 ? -40.923 -14.271 9.614 1.00 97.50 80 PHE A C 1
ATOM 621 O O . PHE A 1 80 ? -40.939 -13.047 9.728 1.00 97.50 80 PHE A O 1
ATOM 628 N N . VAL A 1 81 ? -41.154 -14.894 8.451 1.00 97.56 81 VAL A N 1
ATOM 629 C CA . VAL A 1 81 ? -41.505 -14.185 7.208 1.00 97.56 81 VAL A CA 1
ATOM 630 C C . VAL A 1 81 ? -42.814 -13.424 7.380 1.00 97.56 81 VAL A C 1
ATOM 632 O O . VAL A 1 81 ? -42.856 -12.234 7.079 1.00 97.56 81 VAL A O 1
ATOM 635 N N . ASP A 1 82 ? -43.838 -14.072 7.938 1.00 97.06 82 ASP A N 1
ATOM 636 C CA . ASP A 1 82 ? -45.148 -13.449 8.158 1.00 97.06 82 ASP A CA 1
ATOM 637 C C . ASP A 1 82 ? -45.055 -12.222 9.082 1.00 97.06 82 ASP A C 1
ATOM 639 O O . ASP A 1 82 ? -45.756 -11.234 8.879 1.00 97.06 82 ASP A O 1
ATOM 643 N N . LYS A 1 83 ? -44.174 -12.263 10.095 1.00 97.62 83 LYS A N 1
ATOM 644 C CA . LYS A 1 83 ? -44.025 -11.172 11.069 1.00 97.62 83 LYS A CA 1
ATOM 645 C C . LYS A 1 83 ? -43.103 -10.041 10.604 1.00 97.62 83 LYS A C 1
ATOM 647 O O . LYS A 1 83 ? -43.400 -8.882 10.880 1.00 97.62 83 LYS A O 1
ATOM 652 N N . PHE A 1 84 ? -41.970 -10.357 9.975 1.00 97.44 84 PHE A N 1
ATOM 653 C CA . PHE A 1 84 ? -40.902 -9.386 9.689 1.00 97.44 84 PHE A CA 1
ATOM 654 C C . PHE A 1 84 ? -40.699 -9.090 8.195 1.00 97.44 84 PHE A C 1
ATOM 656 O O . PHE A 1 84 ? -39.832 -8.289 7.846 1.00 97.44 84 PHE A O 1
ATOM 663 N N . GLY A 1 85 ? -41.455 -9.734 7.300 1.00 96.19 85 GLY A N 1
ATOM 664 C CA . GLY A 1 85 ? -41.438 -9.461 5.859 1.00 96.19 85 GLY A CA 1
ATOM 665 C C . GLY A 1 85 ? -40.164 -9.889 5.123 1.00 96.19 85 GLY A C 1
ATOM 666 O O . GLY A 1 85 ? -40.005 -9.568 3.948 1.00 96.19 85 GLY A O 1
ATOM 667 N N . HIS A 1 86 ? -39.246 -10.604 5.780 1.00 96.00 86 HIS A N 1
ATOM 668 C CA . HIS A 1 86 ? -38.022 -11.105 5.159 1.00 96.00 86 HIS A CA 1
ATOM 669 C C . HIS A 1 86 ? -37.707 -12.543 5.581 1.00 96.00 86 HIS A C 1
ATOM 671 O O . HIS A 1 86 ? -38.081 -13.006 6.659 1.00 96.00 86 HIS A O 1
ATOM 677 N N . PHE A 1 87 ? -37.022 -13.264 4.693 1.00 96.56 87 PHE A N 1
ATOM 678 C CA . PHE A 1 87 ? -36.715 -14.682 4.853 1.00 96.56 87 PHE A CA 1
ATOM 679 C C . PHE A 1 87 ? -35.392 -14.906 5.592 1.00 96.56 87 PHE A C 1
ATOM 681 O O . PHE A 1 87 ? -34.367 -14.324 5.236 1.00 96.56 87 PHE A O 1
ATOM 688 N N . LEU A 1 88 ? -35.410 -15.811 6.576 1.00 96.50 88 LEU A N 1
ATOM 689 C CA . LEU A 1 88 ? -34.216 -16.354 7.224 1.00 96.50 88 LEU A CA 1
ATOM 690 C C . LEU A 1 88 ? -34.162 -17.870 7.048 1.00 96.50 88 LEU A C 1
ATOM 692 O O . LEU A 1 88 ? -35.132 -18.575 7.341 1.00 96.50 88 LEU A O 1
ATOM 696 N N . SER A 1 89 ? -33.003 -18.381 6.631 1.00 97.00 89 SER A N 1
ATOM 697 C CA . SER A 1 89 ? -32.783 -19.827 6.563 1.00 97.00 89 SER A CA 1
ATOM 698 C C . SER A 1 89 ? -32.760 -20.457 7.962 1.00 97.00 89 SER A C 1
ATOM 700 O O . SER A 1 89 ? -32.490 -19.787 8.965 1.00 97.00 89 SER A O 1
ATOM 702 N N . GLU A 1 90 ? -33.005 -21.767 8.049 1.00 97.44 90 GLU A N 1
ATOM 703 C CA . GLU A 1 90 ? -32.983 -22.489 9.331 1.00 97.44 90 GLU A CA 1
ATOM 704 C C . GLU A 1 90 ? -31.646 -22.333 10.071 1.00 97.44 90 GLU A C 1
ATOM 706 O O . GLU A 1 90 ? -31.621 -22.133 11.287 1.00 97.44 90 GLU A O 1
ATOM 711 N N . ASP A 1 91 ? -30.532 -22.350 9.338 1.00 95.69 91 ASP A N 1
ATOM 712 C CA . ASP A 1 91 ? -29.198 -22.152 9.906 1.00 95.69 91 ASP A CA 1
ATOM 713 C C . ASP A 1 91 ? -29.000 -20.736 10.454 1.00 95.69 91 ASP A C 1
ATOM 715 O O . ASP A 1 91 ? -28.349 -20.554 11.487 1.00 95.69 91 ASP A O 1
ATOM 719 N N . GLN A 1 92 ? -29.573 -19.722 9.801 1.00 96.00 92 GLN A N 1
ATOM 720 C CA . GLN A 1 92 ? -29.527 -18.344 10.288 1.00 96.00 92 GLN A CA 1
ATOM 721 C C . GLN A 1 92 ? -30.341 -18.188 11.575 1.00 96.00 92 GLN A C 1
ATOM 723 O O . GLN A 1 92 ? -29.852 -17.579 12.530 1.00 96.00 92 GLN A O 1
ATOM 728 N N . LEU A 1 93 ? -31.532 -18.795 11.642 1.00 97.31 93 LEU A N 1
ATOM 729 C CA . LEU A 1 93 ? -32.348 -18.835 12.858 1.00 97.31 93 LEU A CA 1
ATOM 730 C C . LEU A 1 93 ? -31.633 -19.567 14.001 1.00 97.31 93 LEU A C 1
ATOM 732 O O . LEU A 1 93 ? -31.641 -19.080 15.131 1.00 97.31 93 LEU A O 1
ATOM 736 N N . ARG A 1 94 ? -30.959 -20.692 13.724 1.00 96.56 94 ARG A N 1
ATOM 737 C CA . ARG A 1 94 ? -30.144 -21.421 14.714 1.00 96.56 94 ARG A CA 1
ATOM 738 C C . ARG A 1 94 ? -29.006 -20.566 15.260 1.00 96.56 94 ARG A C 1
ATOM 740 O O . ARG A 1 94 ? -28.848 -20.467 16.474 1.00 96.56 94 ARG A O 1
ATOM 747 N N . ARG A 1 95 ? -28.230 -19.920 14.383 1.00 95.25 95 ARG A N 1
ATOM 748 C CA . ARG A 1 95 ? -27.112 -19.053 14.798 1.00 95.25 95 ARG A CA 1
ATOM 749 C C . ARG A 1 95 ? -27.598 -17.853 15.605 1.00 95.25 95 ARG A C 1
ATOM 751 O O . ARG A 1 95 ? -26.984 -17.523 16.616 1.00 95.25 95 ARG A O 1
ATOM 758 N N . ARG A 1 96 ? -28.700 -17.222 15.190 1.00 96.69 96 ARG A N 1
ATOM 759 C CA . ARG A 1 96 ? -29.302 -16.110 15.937 1.00 96.69 96 ARG A CA 1
ATOM 760 C C . ARG A 1 96 ? -29.830 -16.547 17.294 1.00 96.69 96 ARG A C 1
ATOM 762 O O . ARG A 1 96 ? -29.539 -15.873 18.270 1.00 96.69 96 ARG A O 1
ATOM 769 N N . TYR A 1 97 ? -30.497 -17.697 17.380 1.00 96.12 97 TYR A N 1
ATOM 770 C CA . TYR A 1 97 ? -30.929 -18.265 18.658 1.00 96.12 97 TYR A CA 1
ATOM 771 C C . TYR A 1 97 ? -29.751 -18.485 19.617 1.00 96.12 97 TYR A C 1
ATOM 773 O O . TYR A 1 97 ? -29.802 -18.024 20.752 1.00 96.12 97 TYR A O 1
ATOM 781 N N . MET A 1 98 ? -28.664 -19.115 19.152 1.00 95.25 98 MET A N 1
ATOM 782 C CA . MET A 1 98 ? -27.470 -19.337 19.980 1.00 95.25 98 MET A CA 1
ATOM 783 C C . MET A 1 98 ? -26.836 -18.023 20.443 1.00 95.25 98 MET A C 1
ATOM 785 O O . MET A 1 98 ? -26.499 -17.880 21.613 1.00 95.25 98 MET A O 1
ATOM 789 N N . LYS A 1 99 ? -26.734 -17.034 19.549 1.00 94.69 99 LYS A N 1
ATOM 790 C CA . LYS A 1 99 ? -26.204 -15.708 19.886 1.00 94.69 99 LYS A CA 1
ATOM 791 C C . LYS A 1 99 ? -27.112 -14.954 20.863 1.00 94.69 99 LYS A C 1
ATOM 793 O O . LYS A 1 99 ? -26.623 -14.230 21.722 1.00 94.69 99 LYS A O 1
ATOM 798 N N . ALA A 1 100 ? -28.427 -15.104 20.737 1.00 94.25 100 ALA A N 1
ATOM 799 C CA . ALA A 1 100 ? -29.390 -14.489 21.642 1.00 94.25 100 ALA A CA 1
ATOM 800 C C . ALA A 1 100 ? -29.347 -15.142 23.038 1.00 94.25 100 ALA A C 1
ATOM 802 O O . ALA A 1 100 ? -29.369 -14.430 24.036 1.00 94.25 100 ALA A O 1
ATOM 803 N N . LYS A 1 101 ? -29.174 -16.469 23.111 1.00 93.31 101 LYS A N 1
ATOM 804 C CA . LYS A 1 101 ? -28.900 -17.221 24.351 1.00 93.31 101 LYS A CA 1
ATOM 805 C C . LYS A 1 101 ? -27.604 -16.787 25.033 1.00 93.31 101 LYS A C 1
ATOM 807 O O . LYS A 1 101 ? -27.589 -16.552 26.236 1.00 93.31 101 LYS A O 1
ATOM 812 N N . GLU A 1 102 ? -26.540 -16.615 24.253 1.00 91.19 102 GLU A N 1
ATOM 813 C CA . GLU A 1 102 ? -25.252 -16.121 24.746 1.00 91.19 102 GLU A CA 1
ATOM 814 C C . GLU A 1 102 ? -25.388 -14.717 25.355 1.00 91.19 102 GLU A C 1
ATOM 816 O O . GLU A 1 102 ? -24.908 -14.480 26.460 1.00 91.19 102 GLU A O 1
ATOM 821 N N . LYS A 1 103 ? -26.135 -13.813 24.701 1.00 90.38 103 LYS A N 1
ATOM 822 C CA . LYS A 1 103 ? -26.448 -12.478 25.246 1.00 90.38 103 LYS A CA 1
ATOM 823 C C . LYS A 1 103 ? -27.270 -12.522 26.539 1.00 90.38 103 LYS A C 1
ATOM 825 O O . LYS A 1 103 ? -27.147 -11.615 27.353 1.00 90.38 103 LYS A O 1
ATOM 830 N N . LEU A 1 104 ? -28.100 -13.549 26.733 1.00 87.25 104 LEU A N 1
ATOM 831 C CA . LEU A 1 104 ? -28.862 -13.750 27.972 1.00 87.25 104 LEU A CA 1
ATOM 832 C C . LEU A 1 104 ? -28.009 -14.313 29.125 1.00 87.25 104 LEU A C 1
ATOM 834 O O . LEU A 1 104 ? -28.510 -14.445 30.245 1.00 87.25 104 LEU A O 1
ATOM 838 N N . GLY A 1 105 ? -26.727 -14.605 28.873 1.00 86.38 105 GLY A N 1
ATOM 839 C CA . GLY A 1 105 ? -25.810 -15.202 29.844 1.00 86.38 105 GLY A CA 1
ATOM 840 C C . GLY A 1 105 ? -25.974 -16.716 29.981 1.00 86.38 105 GLY A C 1
ATOM 841 O O . GLY A 1 105 ? -25.382 -17.321 30.868 1.00 86.38 105 GLY A O 1
ATOM 842 N N . GLU A 1 106 ? -26.752 -17.349 29.103 1.00 74.50 106 GLU A N 1
ATOM 843 C CA . GLU A 1 106 ? -26.978 -18.792 29.101 1.00 74.50 106 GLU A CA 1
ATOM 844 C C . GLU A 1 106 ? -26.025 -19.456 28.104 1.00 74.50 106 GLU A C 1
ATOM 846 O O . GLU A 1 106 ? -26.413 -19.929 27.032 1.00 74.50 106 GLU A O 1
ATOM 851 N N . SER A 1 107 ? -24.731 -19.444 28.431 1.00 60.59 107 SER A N 1
ATOM 852 C CA . SER A 1 107 ? -23.735 -20.146 27.624 1.00 60.59 107 SER A CA 1
ATOM 853 C C . SER A 1 107 ? -23.861 -21.665 27.825 1.00 60.59 107 SER A C 1
ATOM 855 O O . SER A 1 107 ? -23.835 -22.133 28.967 1.00 60.59 107 SER A O 1
ATOM 857 N N . PRO A 1 108 ? -23.910 -22.479 26.750 1.00 51.56 108 PRO A N 1
ATOM 858 C CA . PRO A 1 108 ? -23.993 -23.941 26.848 1.00 51.56 108 PRO A CA 1
ATOM 859 C C . PRO A 1 108 ? -22.817 -24.599 27.590 1.00 51.56 108 PRO A C 1
ATOM 861 O O . PRO A 1 108 ? -22.902 -25.767 27.964 1.00 51.56 108 PRO A O 1
ATOM 864 N N . ARG A 1 109 ? -21.709 -23.875 27.807 1.00 51.56 109 ARG A N 1
ATOM 865 C CA . ARG A 1 109 ? -20.505 -24.411 28.460 1.00 51.56 109 ARG A CA 1
ATOM 866 C C . ARG A 1 109 ? -20.645 -24.625 29.969 1.00 51.56 109 ARG A C 1
ATOM 868 O O . ARG A 1 109 ? -19.835 -25.354 30.523 1.00 51.56 109 ARG A O 1
ATOM 875 N N . GLN A 1 110 ? -21.668 -24.081 30.629 1.00 49.16 110 GLN A N 1
ATOM 876 C CA . GLN A 1 110 ? -21.857 -24.281 32.075 1.00 49.16 110 GLN A CA 1
ATOM 877 C C . GLN A 1 110 ? -22.554 -25.598 32.464 1.00 49.16 110 GLN A C 1
ATOM 879 O O . GLN A 1 110 ? -22.670 -25.885 33.650 1.00 49.16 110 GLN A O 1
ATOM 884 N N . GLN A 1 111 ? -22.979 -26.436 31.509 1.00 46.22 111 GLN A N 1
ATOM 885 C CA . GLN A 1 111 ? -23.609 -27.733 31.818 1.00 46.22 111 GLN A CA 1
ATOM 886 C C . GLN A 1 111 ? -22.672 -28.950 31.705 1.00 46.22 111 GLN A C 1
ATOM 888 O O . GLN A 1 111 ? -23.121 -30.078 31.898 1.00 46.22 111 GLN A O 1
ATOM 893 N N . GLN A 1 112 ? -21.376 -28.765 31.433 1.00 44.09 112 GLN A N 1
ATOM 894 C CA . GLN A 1 112 ? -20.406 -29.866 31.397 1.00 44.09 112 GLN A CA 1
ATOM 895 C C . GLN A 1 112 ? -19.145 -29.509 32.193 1.00 44.09 112 GLN A C 1
ATOM 897 O O . GLN A 1 112 ? -18.320 -28.741 31.711 1.00 44.09 112 GLN A O 1
ATOM 902 N N . GLY A 1 113 ? -18.975 -30.099 33.384 1.00 37.44 113 GLY A N 1
ATOM 903 C CA . GLY A 1 113 ? -17.651 -30.223 34.011 1.00 37.44 113 GLY A CA 1
ATOM 904 C C . GLY A 1 113 ? -17.523 -29.796 35.474 1.00 37.44 113 GLY A C 1
ATOM 905 O O . GLY A 1 113 ? -16.751 -28.899 35.781 1.00 37.44 113 GLY A O 1
ATOM 906 N N . ILE A 1 114 ? -18.197 -30.498 36.389 1.00 39.88 114 ILE A N 1
ATOM 907 C CA . ILE A 1 114 ? -17.628 -30.782 37.716 1.00 39.88 114 ILE A CA 1
ATOM 908 C C . ILE A 1 114 ? -16.942 -32.138 37.556 1.00 39.88 114 ILE A C 1
ATOM 910 O O . ILE A 1 114 ? -17.676 -33.106 37.436 1.00 39.88 114 ILE A O 1
ATOM 914 N N . VAL A 1 115 ? -15.607 -32.194 37.449 1.00 39.66 115 VAL A N 1
ATOM 915 C CA . VAL A 1 115 ? -14.662 -33.154 38.078 1.00 39.66 115 VAL A CA 1
ATOM 916 C C . VAL A 1 115 ? -13.234 -32.757 37.645 1.00 39.66 115 VAL A C 1
ATOM 918 O O . VAL A 1 115 ? -12.993 -32.550 36.461 1.00 39.66 115 VAL A O 1
ATOM 921 N N . SER A 1 116 ? -12.319 -32.766 38.621 1.00 33.78 116 SER A N 1
ATOM 922 C CA . SER A 1 116 ? -10.861 -32.990 38.549 1.00 33.78 116 SER A CA 1
ATOM 923 C C . SER A 1 116 ? -9.942 -31.794 38.814 1.00 33.78 116 SER A C 1
ATOM 925 O O . SER A 1 116 ? -9.459 -31.125 37.902 1.00 33.78 116 SER A O 1
ATOM 927 N N . ASP A 1 117 ? -9.634 -31.647 40.104 1.00 40.34 117 ASP A N 1
ATOM 928 C CA . ASP A 1 117 ? -8.334 -31.251 40.642 1.00 40.34 117 ASP A CA 1
ATOM 929 C C . ASP A 1 117 ? -7.174 -31.959 39.926 1.00 40.34 117 ASP A C 1
ATOM 931 O O . ASP A 1 117 ? -7.238 -33.171 39.738 1.00 40.34 117 ASP A O 1
ATOM 935 N N . PHE A 1 118 ? -6.079 -31.249 39.633 1.00 32.28 118 PHE A N 1
ATOM 936 C CA . PHE A 1 118 ? -4.727 -31.760 39.896 1.00 32.28 118 PHE A CA 1
ATOM 937 C C . PHE A 1 118 ? -3.690 -30.625 39.913 1.00 32.28 118 PHE A C 1
ATOM 939 O O . PHE A 1 118 ? -3.488 -29.889 38.952 1.00 32.28 118 PHE A O 1
ATOM 946 N N . SER A 1 119 ? -3.038 -30.527 41.067 1.00 37.19 119 SER A N 1
ATOM 947 C CA . SER A 1 119 ? -1.885 -29.701 41.419 1.00 37.19 119 SER A CA 1
ATOM 948 C C . SER A 1 119 ? -0.615 -30.108 40.656 1.00 37.19 119 SER A C 1
ATOM 950 O O . SER A 1 119 ? -0.351 -31.307 40.546 1.00 37.19 119 SER A O 1
ATOM 952 N N . ARG A 1 120 ? 0.211 -29.134 40.233 1.00 33.50 120 ARG A N 1
ATOM 953 C CA . ARG A 1 120 ? 1.610 -28.935 40.696 1.00 33.50 120 ARG A CA 1
ATOM 954 C C . ARG A 1 120 ? 2.413 -27.972 39.802 1.00 33.50 120 ARG A C 1
ATOM 956 O O . ARG A 1 120 ? 2.712 -28.274 38.655 1.00 33.50 120 ARG A O 1
ATOM 963 N N . ASP A 1 121 ? 2.831 -26.876 40.422 1.00 31.61 121 ASP A N 1
ATOM 964 C CA . ASP A 1 121 ? 4.075 -26.119 40.189 1.00 31.61 121 ASP A CA 1
ATOM 965 C C . ASP A 1 121 ? 5.299 -26.880 40.783 1.00 31.61 121 ASP A C 1
ATOM 967 O O . ASP A 1 121 ? 5.067 -27.919 41.419 1.00 31.61 121 ASP A O 1
ATOM 971 N N . PRO A 1 122 ? 6.574 -26.391 40.746 1.00 57.44 122 PRO A N 1
ATOM 972 C CA . PRO A 1 122 ? 7.127 -25.145 40.160 1.00 57.44 122 PRO A CA 1
ATOM 973 C C . PRO A 1 122 ? 8.501 -25.303 39.428 1.00 57.44 122 PRO A C 1
ATOM 975 O O . PRO A 1 122 ? 9.075 -26.386 39.343 1.00 57.44 122 PRO A O 1
ATOM 978 N N . VAL A 1 123 ? 9.075 -24.138 39.071 1.00 33.59 123 VAL A N 1
ATOM 979 C CA . VAL A 1 123 ? 10.505 -23.725 39.114 1.00 33.59 123 VAL A CA 1
ATOM 980 C C . VAL A 1 123 ? 11.156 -23.502 37.743 1.00 33.59 123 VAL A C 1
ATOM 982 O O . VAL A 1 123 ? 11.536 -24.455 37.082 1.00 33.59 123 VAL A O 1
ATOM 985 N N . PHE A 1 124 ? 11.410 -22.234 37.385 1.00 31.55 124 PHE A N 1
ATOM 986 C CA . PHE A 1 124 ? 12.727 -21.779 36.902 1.00 31.55 124 PHE A CA 1
ATOM 987 C C . PHE A 1 124 ? 12.857 -20.249 37.009 1.00 31.55 124 PHE A C 1
ATOM 989 O O . PHE A 1 124 ? 12.028 -19.496 36.504 1.00 31.55 124 PHE A O 1
ATOM 996 N N . SER A 1 125 ? 13.905 -19.809 37.708 1.00 31.48 125 SER A N 1
ATOM 997 C CA . SER A 1 125 ? 14.308 -18.416 37.916 1.00 31.48 125 SER A CA 1
ATOM 998 C C . SER A 1 125 ? 15.538 -18.053 37.070 1.00 31.48 125 SER A C 1
ATOM 1000 O O . SER A 1 125 ? 16.223 -18.945 36.569 1.00 31.48 125 SER A O 1
ATOM 1002 N N . CYS A 1 126 ? 15.872 -16.751 37.074 1.00 29.69 126 CYS A N 1
ATOM 1003 C CA . CYS A 1 126 ? 17.081 -16.078 36.546 1.00 29.69 126 CYS A CA 1
ATOM 1004 C C . CYS A 1 126 ? 16.950 -15.672 35.056 1.00 29.69 126 CYS A C 1
ATOM 1006 O O . CYS A 1 126 ? 16.544 -16.478 34.238 1.00 29.69 126 CYS A O 1
ATOM 1008 N N . PHE A 1 127 ? 17.230 -14.448 34.594 1.00 30.75 127 PHE A N 1
ATOM 1009 C CA . PHE A 1 127 ? 18.249 -13.474 34.985 1.00 30.75 127 PHE A CA 1
ATOM 1010 C C . PHE A 1 127 ? 17.776 -12.024 34.765 1.00 30.75 127 PHE A C 1
ATOM 1012 O O . PHE A 1 127 ? 17.032 -11.717 33.839 1.00 30.75 127 PHE A O 1
ATOM 1019 N N . SER A 1 128 ? 18.285 -11.143 35.623 1.00 32.06 128 SER A N 1
ATOM 1020 C CA . SER A 1 128 ? 18.194 -9.686 35.577 1.00 32.06 128 SER A CA 1
ATOM 1021 C C . SER A 1 128 ? 19.417 -9.113 34.857 1.00 32.06 128 SER A C 1
ATOM 1023 O O . SER A 1 128 ? 20.533 -9.520 35.181 1.00 32.06 128 SER A O 1
ATOM 1025 N N . THR A 1 129 ? 19.237 -8.120 33.981 1.00 37.41 129 THR A N 1
ATOM 1026 C CA . THR A 1 129 ? 20.240 -7.062 33.796 1.00 37.41 129 THR A CA 1
ATOM 1027 C C . THR A 1 129 ? 19.589 -5.685 33.687 1.00 37.41 129 THR A C 1
ATOM 1029 O O . THR A 1 129 ? 18.706 -5.401 32.884 1.00 37.41 129 THR A O 1
ATOM 1032 N N . ARG A 1 130 ? 20.086 -4.851 34.592 1.00 33.03 130 ARG A N 1
ATOM 1033 C CA . ARG A 1 130 ? 19.878 -3.432 34.852 1.00 33.03 130 ARG A CA 1
ATOM 1034 C C . ARG A 1 130 ? 20.561 -2.603 33.752 1.00 33.03 130 ARG A C 1
ATOM 1036 O O . ARG A 1 130 ? 21.717 -2.879 33.440 1.00 33.03 130 ARG A O 1
ATOM 1043 N N . SER A 1 131 ? 19.933 -1.534 33.266 1.00 37.78 131 SER A N 1
ATOM 1044 C CA . SER A 1 131 ? 20.675 -0.376 32.744 1.00 37.78 131 SER A CA 1
ATOM 1045 C C . SER A 1 131 ? 19.993 0.916 33.184 1.00 37.78 131 SER A C 1
ATOM 1047 O O . SER A 1 131 ? 18.918 1.271 32.706 1.00 37.78 131 SER A O 1
ATOM 1049 N N . GLU A 1 132 ? 20.627 1.589 34.136 1.00 34.78 132 GLU A N 1
ATOM 1050 C CA . GLU A 1 132 ? 20.330 2.951 34.565 1.00 34.78 132 GLU A CA 1
ATOM 1051 C C . GLU A 1 132 ? 21.079 3.928 33.646 1.00 34.78 132 GLU A C 1
ATOM 1053 O O . GLU A 1 132 ? 22.258 3.719 33.365 1.00 34.78 132 GLU A O 1
ATOM 1058 N N . SER A 1 133 ? 20.438 5.024 33.231 1.00 35.22 133 SER A N 1
ATOM 1059 C CA . SER A 1 133 ? 21.125 6.311 33.038 1.00 35.22 133 SER A CA 1
ATOM 1060 C C . SER A 1 133 ? 20.119 7.479 33.059 1.00 35.22 133 SER A C 1
ATOM 1062 O O . SER A 1 133 ? 18.937 7.244 32.795 1.00 35.22 133 SER A O 1
ATOM 1064 N N . PRO A 1 134 ? 20.535 8.706 33.444 1.00 53.09 134 PRO A N 1
ATOM 1065 C CA . PRO A 1 134 ? 19.645 9.612 34.166 1.00 53.09 134 PRO A CA 1
ATOM 1066 C C . PRO A 1 134 ? 19.523 11.038 33.573 1.00 53.09 134 PRO A C 1
ATOM 1068 O O . PRO A 1 134 ? 20.292 11.437 32.710 1.00 53.09 134 PRO A O 1
ATOM 1071 N N . PHE A 1 135 ? 18.594 11.812 34.157 1.00 34.44 135 PHE A N 1
ATOM 1072 C CA . PHE A 1 135 ? 18.478 13.285 34.185 1.00 34.44 135 PHE A CA 1
ATOM 1073 C C . PHE A 1 135 ? 18.363 14.067 32.858 1.00 34.44 135 PHE A C 1
ATOM 1075 O O . PHE A 1 135 ? 19.315 14.185 32.105 1.00 34.44 135 PHE A O 1
ATOM 1082 N N . LEU A 1 136 ? 17.263 14.822 32.712 1.00 36.06 136 LEU A N 1
ATOM 1083 C CA . LEU A 1 136 ? 17.295 16.291 32.818 1.00 36.06 136 LEU A CA 1
ATOM 1084 C C . LEU A 1 136 ? 15.902 16.837 33.177 1.00 36.06 136 LEU A C 1
ATOM 1086 O O . LEU A 1 136 ? 14.889 16.491 32.576 1.00 36.06 136 LEU A O 1
ATOM 1090 N N . ARG A 1 137 ? 15.883 17.679 34.214 1.00 34.31 137 ARG A N 1
ATOM 1091 C CA . ARG A 1 137 ? 14.730 18.438 34.708 1.00 34.31 137 ARG A CA 1
ATOM 1092 C C . ARG A 1 137 ? 14.552 19.692 33.854 1.00 34.31 137 ARG A C 1
ATOM 1094 O O . ARG A 1 137 ? 15.536 20.382 33.617 1.00 34.31 137 ARG A O 1
ATOM 1101 N N . TYR A 1 138 ? 13.312 20.059 33.549 1.00 35.53 138 TYR A N 1
ATOM 1102 C CA . TYR A 1 138 ? 12.942 21.456 33.331 1.00 35.53 138 TYR A CA 1
ATOM 1103 C C . TYR A 1 138 ? 11.649 21.755 34.089 1.00 35.53 138 TYR A C 1
ATOM 1105 O O . TYR A 1 138 ? 10.593 21.203 33.797 1.00 35.53 138 TYR A O 1
ATOM 1113 N N . ASN A 1 139 ? 11.771 22.625 35.091 1.00 34.53 139 ASN A N 1
ATOM 1114 C CA . ASN A 1 139 ? 10.655 23.328 35.707 1.00 34.53 139 ASN A CA 1
ATOM 1115 C C . ASN A 1 139 ? 10.296 24.518 34.811 1.00 34.53 139 ASN A C 1
ATOM 1117 O O . ASN A 1 139 ? 11.186 25.285 34.442 1.00 34.53 139 ASN A O 1
ATOM 1121 N N . SER A 1 140 ? 9.011 24.734 34.542 1.00 36.44 140 SER A N 1
ATOM 1122 C CA . SER A 1 140 ? 8.509 26.073 34.238 1.00 36.44 140 SER A CA 1
ATOM 1123 C C . SER A 1 140 ? 7.067 26.208 34.716 1.00 36.44 140 SER A C 1
ATOM 1125 O O . SER A 1 140 ? 6.170 25.485 34.292 1.00 36.44 140 SER A O 1
ATOM 1127 N N . THR A 1 141 ? 6.891 27.102 35.677 1.00 37.53 141 THR A N 1
ATOM 1128 C CA . THR A 1 141 ? 5.637 27.528 36.293 1.00 37.53 141 THR A CA 1
ATOM 1129 C C . THR A 1 141 ? 4.984 28.650 35.470 1.00 37.53 141 THR A C 1
ATOM 1131 O O . THR A 1 141 ? 5.633 29.659 35.215 1.00 37.53 141 THR A O 1
ATOM 1134 N N . VAL A 1 142 ? 3.722 28.427 35.062 1.00 41.59 142 VAL A N 1
ATOM 1135 C CA . VAL A 1 142 ? 2.472 29.254 35.143 1.00 41.59 142 VAL A CA 1
ATOM 1136 C C . VAL A 1 142 ? 2.671 30.716 35.640 1.00 41.59 142 VAL A C 1
ATOM 1138 O O . VAL A 1 142 ? 3.485 30.884 36.548 1.00 41.59 142 VAL A O 1
ATOM 1141 N N . PRO A 1 143 ? 1.927 31.770 35.189 1.00 52.91 143 PRO A N 1
ATOM 1142 C CA . PRO A 1 143 ? 0.464 31.784 34.965 1.00 52.91 143 PRO A CA 1
ATOM 1143 C C . PRO A 1 143 ? -0.041 32.603 33.752 1.00 52.91 143 PRO A C 1
ATOM 1145 O O . PRO A 1 143 ? 0.751 33.233 33.060 1.00 52.91 143 PRO A O 1
ATOM 1148 N N . THR A 1 144 ? -1.341 32.612 33.402 1.00 33.34 144 THR A N 1
ATOM 1149 C CA . THR A 1 144 ? -2.273 33.703 33.798 1.00 33.34 144 THR A CA 1
ATOM 1150 C C . THR A 1 144 ? -3.681 33.551 33.166 1.00 33.34 144 THR A C 1
ATOM 1152 O O . THR A 1 144 ? -3.786 33.215 31.991 1.00 33.34 144 THR A O 1
ATOM 1155 N N . ALA A 1 145 ? -4.692 33.913 33.976 1.00 35.31 145 ALA A N 1
ATOM 1156 C CA . ALA A 1 145 ? -6.014 34.524 33.706 1.00 35.31 145 ALA A CA 1
ATOM 1157 C C . ALA A 1 145 ? -7.204 33.739 33.103 1.00 35.31 145 ALA A C 1
ATOM 1159 O O . ALA A 1 145 ? -7.310 33.528 31.901 1.00 35.31 145 ALA A O 1
ATOM 1160 N N . ASP A 1 146 ? -8.148 33.417 33.996 1.00 33.38 146 ASP A N 1
ATOM 1161 C CA . ASP A 1 146 ? -9.476 34.042 34.182 1.00 33.38 146 ASP A CA 1
ATOM 1162 C C . ASP A 1 146 ? -10.417 34.379 33.000 1.00 33.38 146 ASP A C 1
ATOM 1164 O O . ASP A 1 146 ? -10.126 35.218 32.150 1.00 33.38 146 ASP A O 1
ATOM 1168 N N . ALA A 1 147 ? -11.656 33.883 33.195 1.00 37.69 147 ALA A N 1
ATOM 1169 C CA . ALA A 1 147 ? -12.980 34.451 32.862 1.00 37.69 147 ALA A CA 1
ATOM 1170 C C . ALA A 1 147 ? -13.708 33.954 31.581 1.00 37.69 147 ALA A C 1
ATOM 1172 O O . ALA A 1 147 ? -13.076 33.512 30.628 1.00 37.69 147 ALA A O 1
ATOM 1173 N N . PRO A 1 148 ? -15.055 34.088 31.499 1.00 53.56 148 PRO A N 1
ATOM 1174 C CA . PRO A 1 148 ? -16.050 33.494 32.401 1.00 53.56 148 PRO A CA 1
ATOM 1175 C C . PRO A 1 148 ? -17.223 32.795 31.663 1.00 53.56 148 PRO A C 1
ATOM 1177 O O . PRO A 1 148 ? -17.380 32.866 30.446 1.00 53.56 148 PRO A O 1
ATOM 1180 N N . MET A 1 149 ? -18.078 32.147 32.462 1.00 39.72 149 MET A N 1
ATOM 1181 C CA . MET A 1 149 ? -19.390 31.584 32.119 1.00 39.72 149 MET A CA 1
ATOM 1182 C C . MET A 1 149 ? -20.304 32.537 31.330 1.00 39.72 149 MET A C 1
ATOM 1184 O O . MET A 1 149 ? -20.476 33.691 31.721 1.00 39.72 149 MET A O 1
ATOM 1188 N N . ILE A 1 150 ? -21.029 31.997 30.341 1.00 36.59 150 ILE A N 1
ATOM 1189 C CA . ILE A 1 150 ? -22.321 32.541 29.899 1.00 36.59 150 ILE A CA 1
ATOM 1190 C C . ILE A 1 150 ? -23.362 31.419 29.874 1.00 36.59 150 ILE A C 1
ATOM 1192 O O . ILE A 1 150 ? -23.224 30.410 29.185 1.00 36.59 150 ILE A O 1
ATOM 1196 N N . THR A 1 151 ? -24.411 31.649 30.655 1.00 40.88 151 THR A N 1
ATOM 1197 C CA . THR A 1 151 ? -25.638 30.870 30.802 1.00 40.88 151 THR A CA 1
ATOM 1198 C C . THR A 1 151 ? -26.756 31.566 30.020 1.00 40.88 151 THR A C 1
ATOM 1200 O O . THR A 1 151 ? -26.938 32.766 30.197 1.00 40.88 151 THR A O 1
ATOM 1203 N N . ALA A 1 152 ? -27.525 30.824 29.217 1.00 36.75 152 ALA A N 1
ATOM 1204 C CA . ALA A 1 152 ? -28.863 31.165 28.688 1.00 36.75 152 ALA A CA 1
ATOM 1205 C C . ALA A 1 152 ? -29.386 29.886 27.978 1.00 36.75 152 ALA A C 1
ATOM 1207 O O . ALA A 1 152 ? -28.705 29.397 27.084 1.00 36.75 152 ALA A O 1
ATOM 1208 N N . GLN A 1 153 ? -30.423 29.131 28.388 1.00 33.56 153 GLN A N 1
ATOM 1209 C CA . GLN A 1 153 ? -31.858 29.455 28.557 1.00 33.56 153 GLN A CA 1
ATOM 1210 C C . GLN A 1 153 ? -32.348 30.400 27.441 1.00 33.56 153 GLN A C 1
ATOM 1212 O O . GLN A 1 153 ? -31.807 31.479 27.305 1.00 33.56 153 GLN A O 1
ATOM 1217 N N . SER A 1 154 ? -33.353 30.143 26.603 1.00 36.25 154 SER A N 1
ATOM 1218 C CA . SER A 1 154 ? -34.576 29.353 26.719 1.00 36.25 154 SER A CA 1
ATOM 1219 C C . SER A 1 154 ? -35.359 29.475 25.388 1.00 36.25 154 SER A C 1
ATOM 1221 O O . SER A 1 154 ? -35.187 30.452 24.667 1.00 36.25 154 SER A O 1
ATOM 1223 N N . GLN A 1 155 ? -36.289 28.540 25.170 1.00 33.94 155 GLN A N 1
ATOM 1224 C CA . GLN A 1 155 ? -37.596 28.706 24.509 1.00 33.94 155 GLN A CA 1
ATOM 1225 C C . GLN A 1 155 ? -37.790 28.616 22.978 1.00 33.94 155 GLN A C 1
ATOM 1227 O O . GLN A 1 155 ? -37.267 29.352 22.153 1.00 33.94 155 GLN A O 1
ATOM 1232 N N . THR A 1 156 ? -38.703 27.687 22.693 1.00 43.41 156 THR A N 1
ATOM 1233 C CA . THR A 1 156 ? -39.594 27.428 21.558 1.00 43.41 156 THR A CA 1
ATOM 1234 C C . THR A 1 156 ? -40.539 28.580 21.188 1.00 43.41 156 THR A C 1
ATOM 1236 O O . THR A 1 156 ? -41.117 29.169 22.097 1.00 43.41 156 THR A O 1
ATOM 1239 N N . GLN A 1 157 ? -40.808 28.760 19.884 1.00 34.34 157 GLN A N 1
ATOM 1240 C CA . GLN A 1 157 ? -42.104 29.121 19.245 1.00 34.34 157 GLN A CA 1
ATOM 1241 C C . GLN A 1 157 ? -41.915 29.067 17.704 1.00 34.34 157 GLN A C 1
ATOM 1243 O O . GLN A 1 157 ? -40.984 29.669 17.185 1.00 34.34 157 GLN A O 1
ATOM 1248 N N . THR A 1 158 ? -42.489 28.083 16.999 1.00 36.16 158 THR A N 1
ATOM 1249 C CA . THR A 1 158 ? -43.749 28.103 16.205 1.00 36.16 158 THR A CA 1
ATOM 1250 C C . THR A 1 158 ? -43.824 29.097 15.037 1.00 36.16 158 THR A C 1
ATOM 1252 O O . THR A 1 158 ? -43.928 30.299 15.244 1.00 36.16 158 THR A O 1
ATOM 1255 N N . ASP A 1 159 ? -43.870 28.505 13.838 1.00 40.91 159 ASP A N 1
ATOM 1256 C CA . ASP A 1 159 ? -44.577 28.880 12.604 1.00 40.91 159 ASP A CA 1
ATOM 1257 C C . ASP A 1 159 ? -44.531 30.318 12.065 1.00 40.91 159 ASP A C 1
ATOM 1259 O O . ASP A 1 159 ? -45.337 31.175 12.417 1.00 40.91 159 ASP A O 1
ATOM 1263 N N . SER A 1 160 ? -43.767 30.477 10.981 1.00 40.81 160 SER A N 1
ATOM 1264 C CA . SER A 1 160 ? -44.291 31.085 9.754 1.00 40.81 160 SER A CA 1
ATOM 1265 C C . SER A 1 160 ? -43.583 30.507 8.521 1.00 40.81 160 SER A C 1
ATOM 1267 O O . SER A 1 160 ? -42.367 30.583 8.344 1.00 40.81 160 SER A O 1
ATOM 1269 N N . ARG A 1 161 ? -44.380 29.857 7.665 1.00 50.47 161 ARG A N 1
ATOM 1270 C CA . ARG A 1 161 ? -44.015 29.454 6.305 1.00 50.47 161 ARG A CA 1
ATOM 1271 C C . ARG A 1 161 ? -43.765 30.709 5.474 1.00 50.47 161 ARG A C 1
ATOM 1273 O O . ARG A 1 161 ? -44.720 31.356 5.061 1.00 50.47 161 ARG A O 1
ATOM 1280 N N . GLU A 1 162 ? -42.511 30.964 5.131 1.00 46.38 162 GLU A N 1
ATOM 1281 C CA . GLU A 1 162 ? -42.171 31.763 3.958 1.00 46.38 162 GLU A CA 1
ATOM 1282 C C . GLU A 1 162 ? -41.232 30.961 3.062 1.00 46.38 162 GLU A C 1
ATOM 1284 O O . GLU A 1 162 ? -40.152 30.509 3.453 1.00 46.38 162 GLU A O 1
ATOM 1289 N N . ALA A 1 163 ? -41.734 30.708 1.856 1.00 49.28 163 ALA A N 1
ATOM 1290 C CA . ALA A 1 163 ? -41.086 29.955 0.807 1.00 49.28 163 ALA A CA 1
ATOM 1291 C C . ALA A 1 163 ? -39.736 30.590 0.459 1.00 49.28 163 ALA A C 1
ATOM 1293 O O . ALA A 1 163 ? -39.667 31.695 -0.076 1.00 49.28 163 ALA A O 1
ATOM 1294 N N . ARG A 1 164 ? -38.650 29.862 0.725 1.00 43.69 164 ARG A N 1
ATOM 1295 C CA . ARG A 1 164 ? -37.351 30.170 0.130 1.00 43.69 164 ARG A CA 1
ATOM 1296 C C . ARG A 1 164 ? -37.352 29.661 -1.314 1.00 43.69 164 ARG A C 1
ATOM 1298 O O . ARG A 1 164 ? -37.601 28.470 -1.510 1.00 43.69 164 ARG A O 1
ATOM 1305 N N . PRO A 1 165 ? -37.059 30.501 -2.319 1.00 45.56 165 PRO A N 1
ATOM 1306 C CA . PRO A 1 165 ? -36.885 30.031 -3.684 1.00 45.56 165 PRO A CA 1
ATOM 1307 C C . PRO A 1 165 ? -35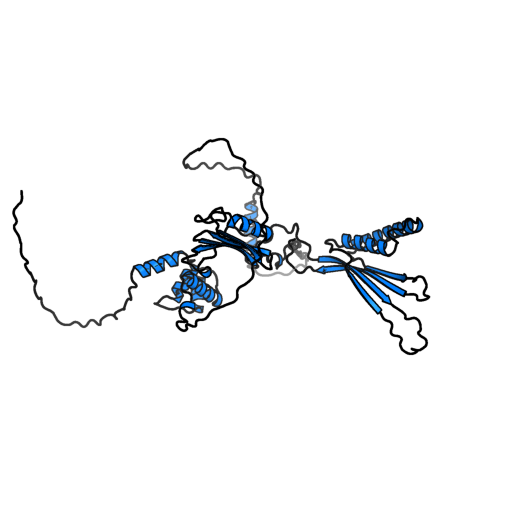.589 29.214 -3.754 1.00 45.56 165 PRO A C 1
ATOM 1309 O O . PRO A 1 165 ? -34.493 29.741 -3.568 1.00 45.56 165 PRO A O 1
ATOM 1312 N N . THR A 1 166 ? -35.709 27.909 -3.986 1.00 47.00 166 THR A N 1
ATOM 1313 C CA . THR A 1 166 ? -34.576 27.021 -4.253 1.00 47.00 166 THR A CA 1
ATOM 1314 C C . THR A 1 166 ? -34.137 27.195 -5.704 1.00 47.00 166 THR A C 1
ATOM 1316 O O . THR A 1 166 ? -34.606 26.528 -6.624 1.00 47.00 166 THR A O 1
ATOM 1319 N N . THR A 1 167 ? -33.204 28.112 -5.931 1.00 50.94 167 THR A N 1
ATOM 1320 C CA . THR A 1 167 ? -32.411 28.152 -7.161 1.00 50.94 167 THR A CA 1
ATOM 1321 C C . THR A 1 167 ? -31.539 26.896 -7.224 1.00 50.94 167 THR A C 1
ATOM 1323 O O . THR A 1 167 ? -30.557 26.771 -6.498 1.00 50.94 167 THR A O 1
ATOM 1326 N N . GLY A 1 168 ? -31.917 25.938 -8.076 1.00 47.00 168 GLY A N 1
ATOM 1327 C CA . GLY A 1 168 ? -31.075 24.774 -8.385 1.00 47.00 168 GLY A CA 1
ATOM 1328 C C . GLY A 1 168 ? -31.787 23.447 -8.646 1.00 47.00 168 GLY A C 1
ATOM 1329 O O . GLY A 1 168 ? -31.110 22.447 -8.864 1.00 47.00 168 GLY A O 1
ATOM 1330 N N . GLY A 1 169 ? -33.120 23.395 -8.644 1.00 43.47 169 GLY A N 1
ATOM 1331 C CA . GLY A 1 169 ? -33.861 22.209 -9.078 1.00 43.47 169 GLY A CA 1
ATOM 1332 C C . GLY A 1 169 ? -34.330 22.370 -10.518 1.00 43.47 169 GLY A C 1
ATOM 1333 O O . GLY A 1 169 ? -35.059 23.312 -10.812 1.00 43.47 169 GLY A O 1
ATOM 1334 N N . LYS A 1 170 ? -33.961 21.454 -11.420 1.00 54.88 170 LYS A N 1
ATOM 1335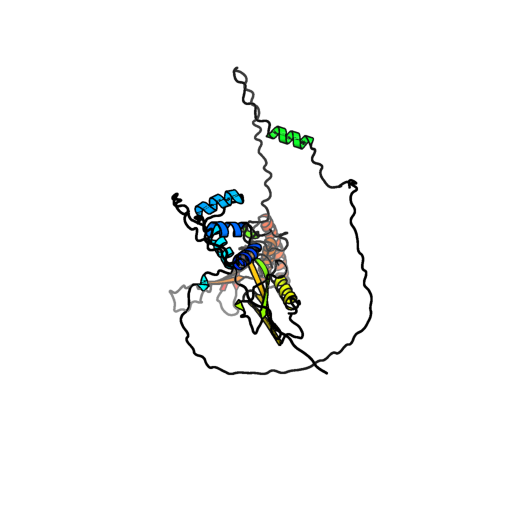 C CA . LYS A 1 170 ? -34.713 21.271 -12.669 1.00 54.88 170 LYS A CA 1
ATOM 1336 C C . LYS A 1 170 ? -36.139 20.911 -12.251 1.00 54.88 170 LYS A C 1
ATOM 1338 O O . LYS A 1 170 ? -36.363 19.800 -11.778 1.00 54.88 170 LYS A O 1
ATOM 1343 N N . SER A 1 171 ? -37.072 21.856 -12.324 1.00 56.25 171 SER A N 1
ATOM 1344 C CA . SER A 1 171 ? -38.477 21.577 -12.047 1.00 56.25 171 SER A CA 1
ATOM 1345 C C . SER A 1 171 ? -38.945 20.584 -13.100 1.00 56.25 171 SER A C 1
ATOM 1347 O O . SER A 1 171 ? -39.000 20.914 -14.286 1.00 56.25 171 SER A O 1
ATOM 1349 N N . ILE A 1 172 ? -39.194 19.347 -12.679 1.00 60.69 172 ILE A N 1
ATOM 1350 C CA . ILE A 1 172 ? -39.787 18.330 -13.540 1.00 60.69 172 ILE A CA 1
ATOM 1351 C C . ILE A 1 172 ? -41.130 18.894 -13.988 1.00 60.69 172 ILE A C 1
ATOM 1353 O O . ILE A 1 172 ? -41.969 19.226 -13.151 1.00 60.69 172 ILE A O 1
ATOM 1357 N N . ASN A 1 173 ? -41.294 19.064 -15.300 1.00 74.62 173 ASN A N 1
ATOM 1358 C CA . ASN A 1 173 ? -42.566 19.477 -15.866 1.00 74.62 173 ASN A CA 1
ATOM 1359 C C . ASN A 1 173 ? -43.586 18.376 -15.545 1.00 74.62 173 ASN A C 1
ATOM 1361 O O . ASN A 1 173 ? -43.478 17.261 -16.059 1.00 74.62 173 ASN A O 1
ATOM 1365 N N . SER A 1 174 ? -44.524 18.677 -14.650 1.00 76.31 174 SER A N 1
ATOM 1366 C CA . SER A 1 174 ? -45.517 17.721 -14.163 1.00 76.31 174 SER A CA 1
ATOM 1367 C C . SER A 1 174 ? -46.394 17.187 -15.293 1.00 76.31 174 SER A C 1
ATOM 1369 O O . SER A 1 174 ? -46.711 16.003 -15.286 1.00 76.31 174 SER A O 1
ATOM 1371 N N . GLU A 1 175 ? -46.688 17.997 -16.315 1.00 77.56 175 GLU A N 1
ATOM 1372 C CA . GLU A 1 175 ? -47.446 17.542 -17.489 1.00 77.56 175 GLU A CA 1
ATOM 1373 C C . GLU A 1 175 ? -46.668 16.517 -18.318 1.00 77.56 175 GLU A C 1
ATOM 1375 O O . GLU A 1 175 ? -47.239 15.540 -18.795 1.00 77.56 175 GLU A O 1
ATOM 1380 N N . ALA A 1 176 ? -45.350 16.695 -18.457 1.00 72.31 176 ALA A N 1
ATOM 1381 C CA . ALA A 1 176 ? -44.512 15.742 -19.183 1.00 72.31 176 ALA A CA 1
ATOM 1382 C C . ALA A 1 176 ? -44.397 14.406 -18.431 1.00 72.31 176 ALA A C 1
ATOM 1384 O O . ALA A 1 176 ? -44.389 13.343 -19.052 1.00 72.31 176 ALA A O 1
ATOM 1385 N N . LEU A 1 177 ? -44.345 14.455 -17.094 1.00 73.88 177 LEU A N 1
ATOM 1386 C CA . LEU A 1 177 ? -44.344 13.260 -16.251 1.00 73.88 177 LEU A CA 1
ATOM 1387 C C . LEU A 1 177 ? -45.687 12.517 -16.340 1.00 73.88 177 LEU A C 1
ATOM 1389 O O . LEU A 1 177 ? -45.702 11.299 -16.493 1.00 73.88 177 LEU A O 1
ATOM 1393 N N . GLU A 1 178 ? -46.808 13.237 -16.293 1.00 79.31 178 GLU A N 1
ATOM 1394 C CA . GLU A 1 178 ? -48.142 12.642 -16.417 1.00 79.31 178 GLU A CA 1
ATOM 1395 C C . GLU A 1 178 ? -48.394 12.053 -17.808 1.00 79.31 178 GLU A C 1
ATOM 1397 O O . GLU A 1 178 ? -48.951 10.961 -17.908 1.00 79.31 178 GLU A O 1
ATOM 1402 N N . ALA A 1 179 ? -47.944 12.716 -18.877 1.00 79.12 179 ALA A N 1
ATOM 1403 C CA . ALA A 1 179 ? -48.034 12.184 -20.236 1.00 79.12 179 ALA A CA 1
ATOM 1404 C C . ALA A 1 179 ? -47.206 10.900 -20.406 1.00 79.12 179 ALA A C 1
ATOM 1406 O O . ALA A 1 179 ? -47.677 9.945 -21.018 1.00 79.12 179 ALA A O 1
ATOM 1407 N N . TYR A 1 180 ? -46.006 10.846 -19.818 1.00 73.75 180 TYR A N 1
ATOM 1408 C CA . TYR A 1 180 ? -45.153 9.656 -19.839 1.00 73.75 180 TYR A CA 1
ATOM 1409 C C . TYR A 1 180 ? -45.771 8.483 -19.071 1.00 73.75 180 TYR A C 1
ATOM 1411 O O . TYR A 1 180 ? -45.810 7.363 -19.572 1.00 73.75 180 TYR A O 1
ATOM 1419 N N . ILE A 1 181 ? -46.320 8.744 -17.882 1.00 81.88 181 ILE A N 1
ATOM 1420 C CA . ILE A 1 181 ? -47.042 7.732 -17.103 1.00 81.88 181 ILE A CA 1
ATOM 1421 C C . ILE A 1 181 ? -48.251 7.233 -17.905 1.00 81.88 181 ILE A C 1
ATOM 1423 O O . ILE A 1 181 ? -48.444 6.029 -18.040 1.00 81.88 181 ILE A O 1
ATOM 1427 N N . ARG A 1 182 ? -49.026 8.137 -18.513 1.00 79.06 182 ARG A N 1
ATOM 1428 C CA . ARG A 1 182 ? -50.192 7.763 -19.321 1.00 79.06 182 ARG A CA 1
ATOM 1429 C C . ARG A 1 182 ? -49.810 6.957 -20.569 1.00 79.06 182 ARG A C 1
ATOM 1431 O O . ARG A 1 182 ? -50.571 6.083 -20.949 1.00 79.06 182 ARG A O 1
ATOM 1438 N N . ALA A 1 183 ? -48.641 7.200 -21.161 1.00 74.75 183 ALA A N 1
ATOM 1439 C CA . ALA A 1 183 ? -48.132 6.424 -22.293 1.00 74.75 183 ALA A CA 1
ATOM 1440 C C . ALA A 1 183 ? -47.655 5.014 -21.898 1.00 74.75 183 ALA A C 1
ATOM 1442 O O . ALA A 1 183 ? -47.787 4.092 -22.691 1.00 74.75 183 ALA A O 1
ATOM 1443 N N . ILE A 1 184 ? -47.129 4.829 -20.681 1.00 76.44 184 ILE A N 1
ATOM 1444 C CA . ILE A 1 184 ? -46.732 3.503 -20.171 1.00 76.44 184 ILE A CA 1
ATOM 1445 C C . ILE A 1 184 ? -47.951 2.655 -19.802 1.00 76.44 184 ILE A C 1
ATOM 1447 O O . ILE A 1 184 ? -47.930 1.441 -19.977 1.00 76.44 184 ILE A O 1
ATOM 1451 N N . PHE A 1 185 ? -48.990 3.290 -19.259 1.00 69.81 185 PHE A N 1
ATOM 1452 C CA . PHE A 1 185 ? -50.197 2.609 -18.785 1.00 69.81 185 PHE A CA 1
ATOM 1453 C C . PHE A 1 185 ? -51.350 2.613 -19.793 1.00 69.81 185 PHE A C 1
ATOM 1455 O O . PHE A 1 185 ? -52.421 2.097 -19.484 1.00 69.81 185 PHE A O 1
ATOM 1462 N N . ALA A 1 186 ? -51.157 3.186 -20.982 1.00 63.50 186 ALA A N 1
ATOM 1463 C CA . ALA A 1 186 ? -52.048 2.946 -22.104 1.00 63.50 186 ALA A CA 1
ATOM 1464 C C . ALA A 1 186 ? -51.767 1.527 -22.613 1.00 63.50 186 ALA A C 1
ATOM 1466 O O . ALA A 1 186 ? -50.855 1.312 -23.411 1.00 63.50 186 ALA A O 1
ATOM 1467 N N . GLU A 1 187 ? -52.506 0.552 -22.082 1.00 53.72 187 GLU A N 1
ATOM 1468 C CA . GLU A 1 187 ? -52.531 -0.794 -22.648 1.00 53.72 187 GLU A CA 1
ATOM 1469 C C . GLU A 1 187 ? -52.993 -0.706 -24.114 1.00 53.72 187 GLU A C 1
ATOM 1471 O O . GLU A 1 187 ? -53.885 0.089 -24.426 1.00 53.72 187 GLU A O 1
ATOM 1476 N N . PRO A 1 188 ? -52.366 -1.453 -25.039 1.00 52.12 188 PRO A N 1
ATOM 1477 C CA . PRO A 1 188 ? -52.816 -1.484 -26.419 1.00 52.12 188 PRO A CA 1
ATOM 1478 C C . PRO A 1 188 ? -54.205 -2.126 -26.448 1.00 52.12 188 PRO A C 1
ATOM 1480 O O . PRO A 1 188 ? -54.346 -3.300 -26.112 1.00 52.12 188 PRO A O 1
ATOM 1483 N N . ASP A 1 189 ? -55.220 -1.347 -26.828 1.00 48.19 189 ASP A N 1
ATOM 1484 C CA . ASP A 1 189 ? -56.580 -1.831 -27.073 1.00 48.19 189 ASP A CA 1
ATOM 1485 C C . ASP A 1 189 ? -56.550 -2.881 -28.202 1.00 48.19 189 ASP A C 1
ATOM 1487 O O . ASP A 1 189 ? -56.665 -2.576 -29.391 1.00 48.19 189 ASP A O 1
ATOM 1491 N N . GLU A 1 190 ? -56.372 -4.145 -27.824 1.00 56.81 190 GLU A N 1
ATOM 1492 C CA . GLU A 1 190 ? -56.609 -5.313 -28.665 1.00 56.81 190 GLU A CA 1
ATOM 1493 C C . GLU A 1 190 ? -58.118 -5.562 -28.774 1.00 56.81 190 GLU A C 1
ATOM 1495 O O . GLU A 1 190 ? -58.633 -6.507 -28.190 1.00 56.81 190 GLU A O 1
ATOM 1500 N N . GLU A 1 191 ? -58.857 -4.736 -29.521 1.00 49.84 191 GLU A N 1
ATOM 1501 C CA . GLU A 1 191 ? -60.198 -5.128 -29.976 1.00 49.84 191 GLU A CA 1
ATOM 1502 C C . GLU A 1 191 ? -60.716 -4.266 -31.142 1.00 49.84 191 GLU A C 1
ATOM 1504 O O . GLU A 1 191 ? -61.427 -3.283 -30.955 1.00 49.84 191 GLU A O 1
ATOM 1509 N N . GLN A 1 192 ? -60.406 -4.674 -32.380 1.00 42.84 192 GLN A N 1
ATOM 1510 C CA . GLN A 1 192 ? -61.397 -4.758 -33.466 1.00 42.84 192 GLN A CA 1
ATOM 1511 C C . GLN A 1 192 ? -60.819 -5.467 -34.694 1.00 42.84 192 GLN A C 1
ATOM 1513 O O . GLN A 1 192 ? -59.851 -5.032 -35.313 1.00 42.84 192 GLN A O 1
ATOM 1518 N N . GLY A 1 193 ? -61.432 -6.600 -35.033 1.00 42.44 193 GLY A N 1
ATOM 1519 C CA . GLY A 1 193 ? -61.062 -7.415 -36.177 1.00 42.44 193 GLY A CA 1
ATOM 1520 C C . GLY A 1 193 ? -61.697 -6.992 -37.506 1.00 42.44 193 GLY A C 1
ATOM 1521 O O . GLY A 1 193 ? -62.698 -6.285 -37.556 1.00 42.44 193 GLY A O 1
ATOM 1522 N N . LEU A 1 194 ? -61.138 -7.627 -38.542 1.00 42.31 194 LEU A N 1
ATOM 1523 C CA . LEU A 1 194 ? -61.725 -8.035 -39.825 1.00 42.31 194 LEU A CA 1
ATOM 1524 C C . LEU A 1 194 ? -61.655 -7.088 -41.045 1.00 42.31 194 LEU A C 1
ATOM 1526 O O . LEU A 1 194 ? -62.374 -6.107 -41.181 1.00 42.31 194 LEU A O 1
ATOM 1530 N N . THR A 1 195 ? -60.894 -7.613 -42.019 1.00 42.16 195 THR A N 1
ATOM 1531 C CA . THR A 1 195 ? -61.083 -7.609 -43.485 1.00 42.16 195 THR A CA 1
ATOM 1532 C C . THR A 1 195 ? -60.849 -6.316 -44.264 1.00 42.16 195 THR A C 1
ATOM 1534 O O . THR A 1 195 ? -61.696 -5.435 -44.277 1.00 42.16 195 THR A O 1
ATOM 1537 N N . ALA A 1 196 ? -59.783 -6.289 -45.069 1.00 40.19 196 ALA A N 1
ATOM 1538 C CA . ALA A 1 196 ? -59.867 -6.376 -46.534 1.00 40.19 196 ALA A CA 1
ATOM 1539 C C . ALA A 1 196 ? -58.471 -6.233 -47.163 1.00 40.19 196 ALA A C 1
ATOM 1541 O O . ALA A 1 196 ? -57.617 -5.495 -46.683 1.00 40.19 196 ALA A O 1
ATOM 1542 N N . GLU A 1 197 ? -58.258 -6.980 -48.238 1.00 48.12 197 GLU A N 1
ATOM 1543 C CA . GLU A 1 197 ? -57.081 -6.966 -49.101 1.00 48.12 197 GLU A CA 1
ATOM 1544 C C . GLU A 1 197 ? -56.755 -5.556 -49.624 1.00 48.12 197 GLU A C 1
ATOM 1546 O O . GLU A 1 197 ? -57.662 -4.857 -50.069 1.00 48.12 197 GLU A O 1
ATOM 1551 N N . ALA A 1 198 ? -55.468 -5.187 -49.637 1.00 41.72 198 ALA A N 1
ATOM 1552 C CA . ALA A 1 198 ? -54.763 -4.497 -50.731 1.00 41.72 198 ALA A CA 1
ATOM 1553 C C . ALA A 1 198 ? -53.600 -3.641 -50.210 1.00 41.72 198 ALA A C 1
ATOM 1555 O O . ALA A 1 198 ? -53.745 -2.876 -49.264 1.00 41.72 198 ALA A O 1
ATOM 1556 N N . GLY A 1 199 ? -52.481 -3.675 -50.937 1.00 36.50 199 GLY A N 1
ATOM 1557 C CA . GLY A 1 199 ? -51.568 -2.535 -50.987 1.00 36.50 199 GLY A CA 1
ATOM 1558 C C . GLY A 1 199 ? -50.292 -2.685 -50.178 1.00 36.50 199 GLY A C 1
ATOM 1559 O O . GLY A 1 199 ? -50.126 -2.102 -49.117 1.00 36.50 199 GLY A O 1
ATOM 1560 N N . THR A 1 200 ? -49.348 -3.405 -50.767 1.00 47.16 200 THR A N 1
ATOM 1561 C CA . THR A 1 200 ? -47.909 -3.291 -50.543 1.00 47.16 200 THR A CA 1
ATOM 1562 C C . THR A 1 200 ? -47.471 -1.822 -50.465 1.00 47.16 200 THR A C 1
ATOM 1564 O O . THR A 1 200 ? -47.311 -1.175 -51.498 1.00 47.16 200 THR A O 1
ATOM 1567 N N . GLN A 1 201 ? -47.225 -1.303 -49.264 1.00 39.28 201 GLN A N 1
ATOM 1568 C CA . GLN A 1 201 ? -46.249 -0.240 -49.049 1.00 39.28 201 GLN A CA 1
ATOM 1569 C C . GLN A 1 201 ? -45.462 -0.557 -47.786 1.00 39.28 201 GLN A C 1
ATOM 1571 O O . GLN A 1 201 ? -45.982 -0.597 -46.678 1.00 39.28 201 GLN A O 1
ATOM 1576 N N . THR A 1 202 ? -44.196 -0.855 -48.026 1.00 48.62 202 THR A N 1
ATOM 1577 C CA . THR A 1 202 ? -43.124 -1.050 -47.068 1.00 48.62 202 THR A CA 1
ATOM 1578 C C . THR A 1 202 ? -43.015 0.200 -46.195 1.00 48.62 202 THR A C 1
ATOM 1580 O O . THR A 1 202 ? -42.423 1.197 -46.610 1.00 48.62 202 THR A O 1
ATOM 1583 N N . GLU A 1 203 ? -43.600 0.170 -44.999 1.00 38.41 203 GLU A N 1
ATOM 1584 C CA . GLU A 1 203 ? -43.151 1.057 -43.931 1.00 38.41 203 GLU A CA 1
ATOM 1585 C C . GLU A 1 203 ? -41.754 0.593 -43.502 1.00 38.41 203 GLU A C 1
ATOM 1587 O O . GLU A 1 203 ? -41.522 -0.614 -43.368 1.00 38.41 203 GLU A O 1
ATOM 1592 N N . PRO A 1 204 ? -40.787 1.510 -43.348 1.00 44.69 204 PRO A N 1
ATOM 1593 C CA . PRO A 1 204 ? -39.489 1.141 -42.827 1.00 44.69 204 PRO A CA 1
ATOM 1594 C C . PRO A 1 204 ? -39.696 0.675 -41.387 1.00 44.69 204 PRO A C 1
ATOM 1596 O O . PRO A 1 204 ? -40.148 1.450 -40.546 1.00 44.69 204 PRO A O 1
ATOM 1599 N N . GLU A 1 205 ? -39.347 -0.583 -41.113 1.00 40.06 205 GLU A N 1
ATOM 1600 C CA . GLU A 1 205 ? -38.960 -1.027 -39.778 1.00 40.06 205 GLU A CA 1
ATOM 1601 C C . GLU A 1 205 ? -37.909 -0.031 -39.280 1.00 40.06 205 GLU A C 1
ATOM 1603 O O . GLU A 1 205 ? -36.723 -0.101 -39.604 1.00 40.06 205 GLU A O 1
ATOM 1608 N N . LEU A 1 206 ? -38.365 0.967 -38.528 1.00 44.66 206 LEU A N 1
ATOM 1609 C CA . LEU A 1 206 ? -37.529 1.677 -37.588 1.00 44.66 206 LEU A CA 1
ATOM 1610 C C . LEU A 1 206 ? -37.181 0.624 -36.541 1.00 44.66 206 LEU A C 1
ATOM 1612 O O . LEU A 1 206 ? -37.847 0.498 -35.515 1.00 44.66 206 LEU A O 1
ATOM 1616 N N . GLU A 1 207 ? -36.134 -0.153 -36.838 1.00 42.28 207 GLU A N 1
ATOM 1617 C CA . GLU A 1 207 ? -35.224 -0.658 -35.825 1.00 42.28 207 GLU A CA 1
ATOM 1618 C C . GLU A 1 207 ? -34.881 0.560 -34.973 1.00 42.28 207 GLU A C 1
ATOM 1620 O O . GLU A 1 207 ? -33.973 1.344 -35.263 1.00 42.28 207 GLU A O 1
ATOM 1625 N N . VAL A 1 208 ? -35.649 0.744 -33.903 1.00 43.16 208 VAL A N 1
ATOM 1626 C CA . VAL A 1 208 ? -35.178 1.424 -32.717 1.00 43.16 208 VAL A CA 1
ATOM 1627 C C . VAL A 1 208 ? -34.073 0.508 -32.209 1.00 43.16 208 VAL A C 1
ATOM 1629 O O . VAL A 1 208 ? -34.258 -0.295 -31.298 1.00 43.16 208 VAL A O 1
ATOM 1632 N N . GLN A 1 209 ? -32.904 0.599 -32.854 1.00 40.19 209 GLN A N 1
ATOM 1633 C CA . GLN A 1 209 ? -31.641 0.446 -32.175 1.00 40.19 209 GLN A CA 1
ATOM 1634 C C . GLN A 1 209 ? -31.746 1.427 -31.023 1.00 40.19 209 GLN A C 1
ATOM 1636 O O . GLN A 1 209 ? -31.461 2.620 -31.146 1.00 40.19 209 GLN A O 1
ATOM 1641 N N . GLU A 1 210 ? -32.222 0.905 -29.895 1.00 44.50 210 GLU A N 1
ATOM 1642 C CA . GLU A 1 210 ? -31.787 1.343 -28.598 1.00 44.50 210 GLU A CA 1
ATOM 1643 C C . GLU A 1 210 ? -30.264 1.347 -28.693 1.00 44.50 210 GLU A C 1
ATOM 1645 O O . GLU A 1 210 ? -29.576 0.364 -28.419 1.00 44.50 210 GLU A O 1
ATOM 1650 N N . THR A 1 211 ? -29.726 2.486 -29.123 1.00 41.34 211 THR A N 1
ATOM 1651 C CA . THR A 1 211 ? -28.416 2.972 -28.746 1.00 41.34 211 THR A CA 1
ATOM 1652 C C . THR A 1 211 ? -28.519 3.143 -27.243 1.00 41.34 211 THR A C 1
ATOM 1654 O O . THR A 1 211 ? -28.681 4.232 -26.698 1.00 41.34 211 THR A O 1
ATOM 1657 N N . ARG A 1 212 ? -28.525 1.996 -26.560 1.00 42.41 212 ARG A N 1
ATOM 1658 C CA . ARG A 1 212 ? -28.282 1.833 -25.151 1.00 42.41 212 ARG A CA 1
ATOM 1659 C C . ARG A 1 212 ? -26.889 2.393 -25.019 1.00 42.41 212 ARG A C 1
ATOM 1661 O O . ARG A 1 212 ? -25.929 1.664 -25.237 1.00 42.41 212 ARG A O 1
ATOM 1668 N N . ALA A 1 213 ? -26.822 3.712 -24.818 1.00 42.16 213 ALA A N 1
ATOM 1669 C CA . ALA A 1 213 ? -25.600 4.449 -24.594 1.00 42.16 213 ALA A CA 1
ATOM 1670 C C . ALA A 1 213 ? -24.795 3.561 -23.668 1.00 42.16 213 ALA A C 1
ATOM 1672 O O . ALA A 1 213 ? -25.291 3.247 -22.578 1.00 42.16 213 ALA A O 1
ATOM 1673 N N . GLU A 1 214 ? -23.691 3.022 -24.191 1.00 43.44 214 GLU A N 1
ATOM 1674 C CA . GLU A 1 214 ? -22.832 2.096 -23.477 1.00 43.44 214 GLU A CA 1
ATOM 1675 C C . GLU A 1 214 ? -22.508 2.812 -22.177 1.00 43.44 214 GLU A C 1
ATOM 1677 O O . GLU A 1 214 ? -21.759 3.788 -22.154 1.00 43.44 214 GLU A O 1
ATOM 1682 N N . ARG A 1 215 ? -23.224 2.446 -21.109 1.00 43.41 215 ARG A N 1
ATOM 1683 C CA . ARG A 1 215 ? -23.001 3.034 -19.801 1.00 43.41 215 ARG A CA 1
ATOM 1684 C C . ARG A 1 215 ? -21.581 2.630 -19.505 1.00 43.41 215 ARG A C 1
ATOM 1686 O O . ARG A 1 215 ? -21.340 1.436 -19.358 1.00 43.41 215 ARG A O 1
ATOM 1693 N N . GLU A 1 216 ? -20.684 3.610 -19.487 1.00 39.09 216 GLU A N 1
ATOM 1694 C CA . GLU A 1 216 ? -19.289 3.405 -19.132 1.00 39.09 216 GLU A CA 1
ATOM 1695 C C . GLU A 1 216 ? -19.256 2.478 -17.920 1.00 39.09 216 GLU A C 1
ATOM 1697 O O . GLU A 1 216 ? -19.869 2.783 -16.886 1.00 39.09 216 GLU A O 1
ATOM 1702 N N . ASP A 1 217 ? -18.643 1.303 -18.090 1.00 48.34 217 ASP A N 1
ATOM 1703 C CA . ASP A 1 217 ? -18.566 0.304 -17.034 1.00 48.34 217 ASP A CA 1
ATOM 1704 C C . ASP A 1 217 ? -18.073 1.002 -15.772 1.00 48.34 217 ASP A C 1
ATOM 1706 O O . ASP A 1 217 ? -17.025 1.661 -15.777 1.00 48.34 217 ASP A O 1
ATOM 1710 N N . SER A 1 218 ? -18.861 0.913 -14.695 1.00 47.25 218 SER A N 1
ATOM 1711 C CA . SER A 1 218 ? -18.553 1.655 -13.481 1.00 47.25 218 SER A CA 1
ATOM 1712 C C . SER A 1 218 ? -17.123 1.329 -13.075 1.00 47.25 218 SER A C 1
ATOM 1714 O O . SER A 1 218 ? -16.782 0.156 -12.904 1.00 47.25 218 SER A O 1
ATOM 1716 N N . GLN A 1 219 ? -16.288 2.355 -12.895 1.00 61.53 219 GLN A N 1
ATOM 1717 C CA . GLN A 1 219 ? -14.878 2.148 -12.567 1.00 61.53 219 GLN A CA 1
ATOM 1718 C C . GLN A 1 219 ? -14.701 1.256 -11.331 1.00 61.53 219 GLN A C 1
ATOM 1720 O O . GLN A 1 219 ? -13.649 0.640 -11.181 1.00 61.53 219 GLN A O 1
ATOM 1725 N N . PHE A 1 220 ? -15.704 1.155 -10.452 1.00 56.62 220 PHE A N 1
ATOM 1726 C CA . PHE A 1 220 ? -15.752 0.253 -9.306 1.00 56.62 220 PHE A CA 1
ATOM 1727 C C . PHE A 1 220 ? -16.146 -1.170 -9.710 1.00 56.62 220 PHE A C 1
ATOM 1729 O O . PHE A 1 220 ? -17.211 -1.433 -10.249 1.00 56.62 220 PHE A O 1
ATOM 1736 N N . SER A 1 221 ? -15.278 -2.118 -9.387 1.00 65.00 221 SER A N 1
ATOM 1737 C CA . SER A 1 221 ? -15.564 -3.543 -9.492 1.00 65.00 221 SER A CA 1
ATOM 1738 C C . SER A 1 221 ? -16.119 -4.076 -8.176 1.00 65.00 221 SER A C 1
ATOM 1740 O O . SER A 1 221 ? -15.785 -3.561 -7.112 1.00 65.00 221 SER A O 1
ATOM 1742 N N . GLU A 1 222 ? -16.843 -5.194 -8.215 1.00 64.06 222 GLU A N 1
ATOM 1743 C CA . GLU A 1 222 ? -17.363 -5.865 -7.009 1.00 64.06 222 GLU A CA 1
ATOM 1744 C C . GLU A 1 222 ? -16.284 -6.186 -5.959 1.00 64.06 222 GLU A C 1
ATOM 1746 O O . GLU A 1 222 ? -16.557 -6.266 -4.763 1.00 64.06 222 GLU A O 1
ATOM 1751 N N . ARG A 1 223 ? -15.026 -6.337 -6.389 1.00 60.69 223 ARG A N 1
ATOM 1752 C CA . ARG A 1 223 ? -13.890 -6.588 -5.492 1.00 60.69 223 ARG A CA 1
ATOM 1753 C C . ARG A 1 223 ? -13.440 -5.351 -4.722 1.00 60.69 223 ARG A C 1
ATOM 1755 O O . ARG A 1 223 ? -12.726 -5.495 -3.741 1.00 60.69 223 ARG A O 1
ATOM 1762 N N . ASP A 1 224 ? -13.835 -4.161 -5.158 1.00 64.00 224 ASP A N 1
ATOM 1763 C CA . ASP A 1 224 ? -13.471 -2.897 -4.515 1.00 64.00 224 ASP A CA 1
ATOM 1764 C C . ASP A 1 224 ? -14.354 -2.599 -3.285 1.00 64.00 224 ASP A C 1
ATOM 1766 O O . ASP A 1 224 ? -14.057 -1.682 -2.528 1.00 64.00 224 ASP A O 1
ATOM 1770 N N . TYR A 1 225 ? -15.385 -3.418 -3.043 1.00 64.88 225 TYR A N 1
ATOM 1771 C CA . TYR A 1 225 ? -16.219 -3.396 -1.834 1.00 64.88 225 TYR A CA 1
ATOM 1772 C C . TYR A 1 225 ? -15.612 -4.205 -0.671 1.00 64.88 225 TYR A C 1
ATOM 1774 O O . TYR A 1 225 ? -16.072 -4.106 0.467 1.00 64.88 225 TYR A O 1
ATOM 1782 N N . LEU A 1 226 ? -14.585 -5.019 -0.946 1.00 69.81 226 LEU A N 1
ATOM 1783 C CA . LEU A 1 226 ? -13.866 -5.817 0.050 1.00 69.81 226 LEU A CA 1
ATOM 1784 C C . LEU A 1 226 ? -12.735 -4.974 0.650 1.00 69.81 226 LEU A C 1
ATOM 1786 O O . LEU A 1 226 ? -11.584 -5.061 0.223 1.00 69.81 226 LEU A O 1
ATOM 1790 N N . GLN A 1 227 ? -13.075 -4.147 1.634 1.00 75.25 227 GLN A N 1
ATOM 1791 C CA . GLN A 1 227 ? -12.110 -3.351 2.391 1.00 75.25 227 GLN A CA 1
ATOM 1792 C C . GLN A 1 227 ? -12.004 -3.833 3.837 1.00 75.25 227 GLN A C 1
ATOM 1794 O O . GLN A 1 227 ? -12.957 -4.372 4.403 1.00 75.25 227 GLN A O 1
ATOM 1799 N N . TRP A 1 228 ? -10.830 -3.647 4.434 1.00 83.94 228 TRP A N 1
ATOM 1800 C CA . TRP A 1 228 ? -10.661 -3.821 5.871 1.00 83.94 228 TRP A CA 1
ATOM 1801 C C . TRP A 1 228 ? -11.198 -2.583 6.583 1.00 83.94 228 TRP A C 1
ATOM 1803 O O . TRP A 1 228 ? -10.750 -1.472 6.316 1.00 83.94 228 TRP A O 1
ATOM 1813 N N . GLU A 1 229 ? -12.142 -2.785 7.494 1.00 89.69 229 GLU A N 1
ATOM 1814 C CA . GLU A 1 229 ? -12.536 -1.776 8.473 1.00 89.69 229 GLU A CA 1
ATOM 1815 C C . GLU A 1 229 ? -11.817 -2.060 9.786 1.00 89.69 229 GLU A C 1
ATOM 1817 O O . GLU A 1 229 ? -11.775 -3.202 10.253 1.00 89.69 229 GLU A O 1
ATOM 1822 N N . TYR A 1 230 ? -11.268 -1.013 10.385 1.00 93.81 230 TYR A N 1
ATOM 1823 C CA . TYR A 1 230 ? -10.547 -1.086 11.644 1.00 93.81 230 TYR A CA 1
ATOM 1824 C C . TYR A 1 230 ? -11.394 -0.479 12.760 1.00 93.81 230 TYR A C 1
ATOM 1826 O O . TYR A 1 230 ? -12.054 0.547 12.586 1.00 93.81 230 TYR A O 1
ATOM 1834 N N . PHE A 1 231 ? -11.356 -1.117 13.921 1.00 96.25 231 PHE A N 1
ATOM 1835 C CA . PHE A 1 231 ? -12.107 -0.743 15.109 1.00 96.25 231 PHE A CA 1
ATOM 1836 C C . PHE A 1 231 ? -11.163 -0.710 16.297 1.00 96.25 231 PHE A C 1
ATOM 1838 O O . PHE A 1 231 ? -10.394 -1.648 16.508 1.00 96.25 231 PHE A O 1
ATOM 1845 N N . VAL A 1 232 ? -11.268 0.332 17.111 1.00 97.81 232 VAL A N 1
ATOM 1846 C CA . VAL A 1 232 ? -10.612 0.361 18.415 1.00 97.81 232 VAL A CA 1
ATOM 1847 C C . VAL A 1 232 ? -11.556 -0.291 19.418 1.00 97.81 232 VAL A C 1
ATOM 1849 O O . VAL A 1 232 ? -12.731 0.069 19.513 1.00 97.81 232 VAL A O 1
ATOM 1852 N N . LYS A 1 233 ? -11.065 -1.283 20.156 1.00 97.81 233 LYS A N 1
ATOM 1853 C CA . LYS A 1 233 ? -11.804 -1.921 21.244 1.00 97.81 233 LYS A CA 1
ATOM 1854 C C . LYS A 1 233 ? -11.092 -1.675 22.561 1.00 97.81 233 LYS A C 1
ATOM 1856 O O . LYS A 1 233 ? -9.871 -1.781 22.628 1.00 97.81 233 LYS A O 1
ATOM 1861 N N . ARG A 1 234 ? -11.868 -1.391 23.600 1.00 97.31 234 ARG A N 1
ATOM 1862 C CA . ARG A 1 234 ? -11.415 -1.192 24.975 1.00 97.31 234 ARG A CA 1
ATOM 1863 C C . ARG A 1 234 ? -12.039 -2.254 25.867 1.00 97.31 234 ARG A C 1
ATOM 1865 O O . ARG A 1 234 ? -13.218 -2.566 25.725 1.00 97.31 234 ARG A O 1
ATOM 1872 N N . GLN A 1 235 ? -11.240 -2.793 26.767 1.00 97.06 235 GLN A N 1
ATOM 1873 C CA . GLN A 1 235 ? -11.638 -3.720 27.811 1.00 97.06 235 GLN A CA 1
ATOM 1874 C C . GLN A 1 235 ? -11.127 -3.150 29.130 1.00 97.06 235 GLN A C 1
ATOM 1876 O O . GLN A 1 235 ? -10.000 -2.656 29.195 1.00 97.06 235 GLN A O 1
ATOM 1881 N N . THR A 1 236 ? -11.966 -3.172 30.154 1.00 95.50 236 THR A N 1
ATOM 1882 C CA . THR A 1 236 ? -11.635 -2.710 31.504 1.00 95.50 236 THR A CA 1
ATOM 1883 C C . THR A 1 236 ? -12.165 -3.725 32.495 1.00 95.50 236 THR A C 1
ATOM 1885 O O . THR A 1 236 ? -13.285 -4.194 32.299 1.00 95.50 236 THR A O 1
ATOM 1888 N N . TRP A 1 237 ? -11.376 -4.054 33.511 1.00 95.50 237 TRP A N 1
ATOM 1889 C CA . TRP A 1 237 ? -11.753 -4.993 34.568 1.00 95.50 237 TRP A CA 1
ATOM 1890 C C . TRP A 1 237 ? -11.002 -4.672 35.862 1.00 95.50 237 TRP A C 1
ATOM 1892 O O . TRP A 1 237 ? -9.945 -4.027 35.824 1.00 95.50 237 TRP A O 1
ATOM 1902 N N . ALA A 1 238 ? -11.544 -5.113 36.994 1.00 93.12 238 ALA A N 1
ATOM 1903 C CA . ALA A 1 238 ? -10.889 -4.995 38.294 1.00 93.12 238 ALA A CA 1
ATOM 1904 C C . ALA A 1 238 ? -9.832 -6.100 38.477 1.00 93.12 238 ALA A C 1
ATOM 1906 O O . ALA A 1 238 ? -10.061 -7.256 38.154 1.00 93.12 238 ALA A O 1
ATOM 1907 N N . THR A 1 239 ? -8.666 -5.752 39.011 1.00 88.88 239 THR A N 1
ATOM 1908 C CA . THR A 1 239 ? -7.500 -6.635 39.185 1.00 88.88 239 THR A CA 1
ATOM 1909 C C . THR A 1 239 ? -7.708 -7.653 40.305 1.00 88.88 239 THR A C 1
ATOM 1911 O O . THR A 1 239 ? -7.155 -8.747 40.232 1.00 88.88 239 THR A O 1
ATOM 1914 N N . GLU A 1 240 ? -8.461 -7.291 41.349 1.00 84.75 240 GLU A N 1
ATOM 1915 C CA . GLU A 1 240 ? -8.678 -8.153 42.521 1.00 84.75 240 GLU A CA 1
ATOM 1916 C C . GLU A 1 240 ? -9.868 -9.105 42.342 1.00 84.75 240 GLU A C 1
ATOM 1918 O O . GLU A 1 240 ? -9.779 -10.264 42.747 1.00 84.75 240 GLU A O 1
ATOM 1923 N N . ASP A 1 241 ? -10.940 -8.644 41.690 1.00 81.12 241 ASP A N 1
ATOM 1924 C CA . ASP A 1 241 ? -12.228 -9.350 41.669 1.00 81.12 241 ASP A CA 1
ATOM 1925 C C . ASP A 1 241 ? -12.557 -10.029 40.331 1.00 81.12 241 ASP A C 1
ATOM 1927 O O . ASP A 1 241 ? -13.357 -10.966 40.297 1.00 81.12 241 ASP A O 1
ATOM 1931 N N . GLU A 1 242 ? -11.963 -9.578 39.222 1.00 86.00 242 GLU A N 1
ATOM 1932 C CA . GLU A 1 242 ? -12.332 -10.020 37.875 1.00 86.00 242 GLU A CA 1
ATOM 1933 C C . GLU A 1 242 ? -11.127 -10.584 37.122 1.00 86.00 242 GLU A C 1
ATOM 1935 O O . GLU A 1 242 ? -10.018 -10.042 37.143 1.00 86.00 242 GLU A O 1
ATOM 1940 N N . MET A 1 243 ? -11.337 -11.680 36.394 1.00 86.50 243 MET A N 1
ATOM 1941 C CA . MET A 1 243 ? -10.314 -12.176 35.485 1.00 86.50 243 MET A CA 1
ATOM 1942 C C . MET A 1 243 ? -10.381 -11.420 34.155 1.00 86.50 243 MET A C 1
ATOM 1944 O O . MET A 1 243 ? -11.435 -10.956 33.724 1.00 86.50 243 MET A O 1
ATOM 1948 N N . GLU A 1 244 ? -9.256 -11.343 33.435 1.00 85.38 244 GLU A N 1
ATOM 1949 C CA . GLU A 1 244 ? -9.182 -10.634 32.144 1.00 85.38 244 GLU A CA 1
ATOM 1950 C C . GLU A 1 244 ? -10.255 -11.097 31.140 1.00 85.38 244 GLU A C 1
ATOM 1952 O O . GLU A 1 244 ? -10.702 -10.320 30.299 1.00 85.38 244 GLU A O 1
ATOM 1957 N N . HIS A 1 245 ? -10.686 -12.357 31.204 1.00 87.00 245 HIS A N 1
ATOM 1958 C CA . HIS A 1 245 ? -11.702 -12.889 30.296 1.00 87.00 245 HIS A CA 1
ATOM 1959 C C . HIS A 1 245 ? -13.136 -12.463 30.637 1.00 87.00 245 HIS A C 1
ATOM 1961 O O . HIS A 1 245 ? -13.996 -12.561 29.761 1.00 87.00 245 HIS A O 1
ATOM 1967 N N . ASP A 1 246 ? -13.382 -11.973 31.852 1.00 87.31 246 ASP A N 1
ATOM 1968 C CA . ASP A 1 246 ? -14.699 -11.506 32.294 1.00 87.31 246 ASP A CA 1
ATOM 1969 C C . ASP A 1 246 ? -14.994 -10.092 31.778 1.00 87.31 246 ASP A C 1
ATOM 1971 O O . ASP A 1 246 ? -16.145 -9.735 31.516 1.00 87.31 246 ASP A O 1
ATOM 1975 N N . GLY A 1 247 ? -13.943 -9.300 31.534 1.00 88.12 247 GLY A N 1
ATOM 1976 C CA . GLY A 1 247 ? -14.066 -7.961 30.971 1.00 88.12 247 GLY A CA 1
ATOM 1977 C C . GLY A 1 247 ? -14.689 -7.977 29.570 1.00 88.12 247 GLY A C 1
ATOM 1978 O O . GLY A 1 247 ? -14.151 -8.556 28.625 1.00 88.12 247 GLY A O 1
ATOM 1979 N N . GLY A 1 248 ? -15.804 -7.279 29.378 1.00 92.38 248 GLY A N 1
ATOM 1980 C CA . GLY A 1 248 ? -16.408 -7.120 28.054 1.00 92.38 248 GLY A CA 1
ATOM 1981 C C . GLY A 1 248 ? -15.568 -6.227 27.131 1.00 92.38 248 GLY A C 1
ATOM 1982 O O . GLY A 1 248 ? -15.140 -5.140 27.515 1.00 92.38 248 GLY A O 1
ATOM 1983 N N . TRP A 1 249 ? -15.371 -6.638 25.874 1.00 96.50 249 TRP A N 1
ATOM 1984 C CA . TRP A 1 249 ? -14.786 -5.761 24.852 1.00 96.50 249 TRP A CA 1
ATOM 1985 C C . TRP A 1 249 ? -15.831 -4.786 24.312 1.00 96.50 249 TRP A C 1
ATOM 1987 O O . TRP A 1 249 ? -16.768 -5.185 23.619 1.00 96.50 249 TRP A O 1
ATOM 1997 N N . VAL A 1 250 ? -15.612 -3.495 24.532 1.00 96.31 250 VAL A N 1
ATOM 1998 C CA . VAL A 1 250 ? -16.457 -2.420 24.011 1.00 96.31 250 VAL A CA 1
ATOM 1999 C C . VAL A 1 250 ? -15.769 -1.767 22.820 1.00 96.31 250 VAL A C 1
ATOM 2001 O O . VAL A 1 250 ? -14.594 -1.414 22.881 1.00 96.31 250 VAL A O 1
ATOM 2004 N N . THR A 1 251 ? -16.492 -1.604 21.713 1.00 96.44 251 THR A N 1
ATOM 2005 C CA . THR A 1 251 ? -15.983 -0.834 20.568 1.00 96.44 251 THR A CA 1
ATOM 2006 C C . THR A 1 251 ? -16.088 0.648 20.898 1.00 96.44 251 THR A C 1
ATOM 2008 O O . THR A 1 251 ? -17.161 1.129 21.257 1.00 96.44 251 THR A O 1
ATOM 2011 N N . VAL A 1 252 ? -14.970 1.358 20.812 1.00 94.00 252 VAL A N 1
ATOM 2012 C CA . VAL A 1 252 ? -14.833 2.745 21.257 1.00 94.00 252 VAL A CA 1
ATOM 2013 C C . VAL A 1 252 ? -14.514 3.637 20.064 1.00 94.00 252 VAL A C 1
ATOM 2015 O O . VAL A 1 252 ? -13.573 3.389 19.318 1.00 94.00 252 VAL A O 1
ATOM 2018 N N . GLY A 1 253 ? -15.320 4.684 19.884 1.00 91.62 253 GLY A N 1
ATOM 2019 C CA . GLY A 1 253 ? -15.211 5.579 18.733 1.00 91.62 253 GLY A CA 1
ATOM 2020 C C . GLY A 1 253 ? -15.933 5.053 17.490 1.00 91.62 253 GLY A C 1
ATOM 2021 O O . GLY A 1 253 ? -16.946 4.362 17.589 1.00 91.62 253 GLY A O 1
ATOM 2022 N N . GLY A 1 254 ? -15.438 5.459 16.321 1.00 91.00 254 GLY A N 1
ATOM 2023 C CA . GLY A 1 254 ? -16.004 5.113 15.020 1.00 91.00 254 GLY A CA 1
ATOM 2024 C C . GLY A 1 254 ? -15.219 4.023 14.293 1.00 91.00 254 GLY A C 1
ATOM 2025 O O . GLY A 1 254 ? -14.254 3.461 14.804 1.00 91.00 254 GLY A O 1
ATOM 2026 N N . LYS A 1 255 ? -15.647 3.744 13.063 1.00 92.69 255 LYS A N 1
ATOM 2027 C CA . LYS A 1 255 ? -14.899 2.905 12.127 1.00 92.69 255 LYS A CA 1
ATOM 2028 C C . LYS A 1 255 ? -13.743 3.700 11.529 1.00 92.69 255 LYS A C 1
ATOM 2030 O O . LYS A 1 255 ? -13.914 4.876 11.212 1.00 92.69 255 LYS A O 1
ATOM 2035 N N . HIS A 1 256 ? -12.610 3.047 11.309 1.00 90.88 256 HIS A N 1
ATOM 2036 C CA . HIS A 1 256 ? -11.448 3.636 10.650 1.00 90.88 256 HIS A CA 1
ATOM 2037 C C . HIS A 1 256 ? -11.152 2.903 9.339 1.00 90.88 256 HIS A C 1
ATOM 2039 O O . HIS A 1 256 ? -11.238 1.675 9.273 1.00 90.88 256 HIS A O 1
ATOM 2045 N N . SER A 1 257 ? -10.812 3.656 8.292 1.00 84.88 257 SER A N 1
ATOM 2046 C CA . SER A 1 257 ? -10.519 3.120 6.954 1.00 84.88 257 SER A CA 1
ATOM 2047 C C . SER A 1 257 ? -9.049 2.743 6.763 1.00 84.88 257 SER A C 1
ATOM 2049 O O . SER A 1 257 ? -8.727 1.960 5.871 1.00 84.88 257 SER A O 1
ATOM 2051 N N . SER A 1 258 ? -8.151 3.268 7.602 1.00 88.69 258 SER A N 1
ATOM 2052 C CA . SER A 1 258 ? -6.724 2.952 7.572 1.00 88.69 258 SER A CA 1
ATOM 2053 C C . SER A 1 258 ? -6.223 2.456 8.926 1.00 88.69 258 SER A C 1
ATOM 2055 O O . SER A 1 258 ? -6.684 2.887 9.988 1.00 88.69 258 SER A O 1
ATOM 2057 N N . LEU A 1 259 ? -5.234 1.561 8.878 1.00 91.94 259 LE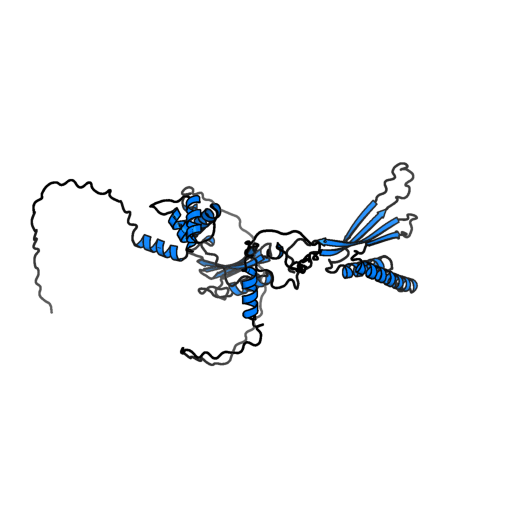U A N 1
ATOM 2058 C CA . LEU A 1 259 ? -4.575 1.029 10.069 1.00 91.94 259 LEU A CA 1
ATOM 2059 C C . LEU A 1 259 ? -3.886 2.141 10.871 1.00 91.94 259 LEU A C 1
ATOM 2061 O O . LEU A 1 259 ? -4.001 2.184 12.091 1.00 91.94 259 LEU A O 1
ATOM 2065 N N . GLN A 1 260 ? -3.218 3.074 10.185 1.00 93.75 260 GLN A N 1
ATOM 2066 C CA . GLN A 1 260 ? -2.537 4.202 10.824 1.00 93.75 260 GLN A CA 1
ATOM 2067 C C . GLN A 1 260 ? -3.516 5.059 11.633 1.00 93.75 260 GLN A C 1
ATOM 2069 O O . GLN A 1 260 ? -3.253 5.365 12.795 1.00 93.75 260 GLN A O 1
ATOM 2074 N N . GLN A 1 261 ? -4.677 5.387 11.055 1.00 94.25 261 GLN A N 1
ATOM 2075 C CA . GLN A 1 261 ? -5.702 6.161 11.749 1.00 94.25 261 GLN A CA 1
ATOM 2076 C C . GLN A 1 261 ? -6.249 5.405 12.966 1.00 94.25 261 GLN A C 1
ATOM 2078 O O . GLN A 1 261 ? -6.443 6.009 14.019 1.00 94.25 261 GLN A O 1
ATOM 2083 N N . ALA A 1 262 ? -6.458 4.092 12.845 1.00 96.38 262 ALA A N 1
ATOM 2084 C CA . ALA A 1 262 ? -6.921 3.257 13.949 1.00 96.38 262 ALA A CA 1
ATOM 2085 C C . ALA A 1 262 ? -5.889 3.152 15.084 1.00 96.38 262 ALA A C 1
ATOM 2087 O O . ALA A 1 262 ? -6.259 3.244 16.252 1.00 96.38 262 ALA A O 1
ATOM 2088 N N . ASN A 1 263 ? -4.600 3.013 14.761 1.00 97.19 263 ASN A N 1
ATOM 2089 C CA . ASN A 1 263 ? -3.521 2.959 15.750 1.00 97.19 263 ASN A CA 1
ATOM 2090 C C . ASN A 1 263 ? -3.376 4.293 16.500 1.00 97.19 263 ASN A C 1
ATOM 2092 O O . ASN A 1 263 ? -3.274 4.299 17.725 1.00 97.19 263 ASN A O 1
ATOM 2096 N N . ILE A 1 264 ? -3.447 5.425 15.789 1.00 96.69 264 ILE A N 1
ATOM 2097 C CA . ILE A 1 264 ? -3.459 6.760 16.409 1.00 96.69 264 ILE A CA 1
ATOM 2098 C C . ILE A 1 264 ? -4.684 6.910 17.322 1.00 96.69 264 ILE A C 1
ATOM 2100 O O . ILE A 1 264 ? -4.564 7.359 18.463 1.00 96.69 264 ILE A O 1
ATOM 2104 N N . ALA A 1 265 ? -5.863 6.481 16.860 1.00 97.50 265 ALA A N 1
ATOM 2105 C CA . ALA A 1 265 ? -7.085 6.516 17.657 1.00 97.50 265 ALA A CA 1
ATOM 2106 C C . ALA A 1 265 ? -6.995 5.634 18.915 1.00 97.50 265 ALA A C 1
ATOM 2108 O O . ALA A 1 265 ? -7.454 6.052 19.977 1.00 97.50 265 ALA A O 1
ATOM 2109 N N . ALA A 1 266 ? -6.364 4.459 18.832 1.00 97.94 266 ALA A N 1
ATOM 2110 C CA . ALA A 1 266 ? -6.103 3.598 19.984 1.00 97.94 266 ALA A CA 1
ATOM 2111 C C . ALA A 1 266 ? -5.176 4.270 21.009 1.00 97.94 266 ALA A C 1
ATOM 2113 O O . ALA A 1 266 ? -5.468 4.233 22.205 1.00 97.94 266 ALA A O 1
ATOM 2114 N N . GLY A 1 267 ? -4.123 4.949 20.542 1.00 97.19 267 GLY A N 1
ATOM 2115 C CA . GLY A 1 267 ? -3.235 5.748 21.389 1.00 97.19 267 GLY A CA 1
ATOM 2116 C C . GLY A 1 267 ? -3.965 6.890 22.106 1.00 97.19 267 GLY A C 1
ATOM 2117 O O . GLY A 1 267 ? -3.777 7.100 23.301 1.00 97.19 267 GLY A O 1
ATOM 2118 N N . HIS A 1 268 ? -4.872 7.588 21.421 1.00 97.38 268 HIS A N 1
ATOM 2119 C CA . HIS A 1 268 ? -5.704 8.604 22.072 1.00 97.38 268 HIS A CA 1
ATOM 2120 C C . HIS A 1 268 ? -6.689 8.003 23.078 1.00 97.38 268 HIS A C 1
ATOM 2122 O O . HIS A 1 268 ? -6.921 8.571 24.145 1.00 97.38 268 HIS A O 1
ATOM 2128 N N . GLU A 1 269 ? -7.272 6.853 22.761 1.00 97.19 269 GLU A N 1
ATOM 2129 C CA . GLU A 1 269 ? -8.286 6.230 23.602 1.00 97.19 269 GLU A CA 1
ATOM 2130 C C . GLU A 1 269 ? -7.708 5.643 24.896 1.00 97.19 269 GLU A C 1
ATOM 2132 O O . GLU A 1 269 ? -8.371 5.729 25.926 1.00 97.19 269 GLU A O 1
ATOM 2137 N N . ILE A 1 270 ? -6.473 5.128 24.893 1.00 96.88 270 ILE A N 1
ATOM 2138 C CA . ILE A 1 270 ? -5.824 4.657 26.128 1.00 96.88 270 ILE A CA 1
ATOM 2139 C C . ILE A 1 270 ? -5.468 5.819 27.080 1.00 96.88 270 ILE A C 1
ATOM 2141 O O . ILE A 1 270 ? -5.512 5.665 28.301 1.00 96.88 270 ILE A O 1
ATOM 2145 N N . THR A 1 271 ? -5.192 7.009 26.536 1.00 96.12 271 THR A N 1
ATOM 2146 C CA . THR A 1 271 ? -4.990 8.237 27.331 1.00 96.12 271 THR A CA 1
ATOM 2147 C C . THR A 1 271 ? -6.297 8.900 27.772 1.00 96.12 271 THR A C 1
ATOM 2149 O O . THR A 1 271 ? -6.285 9.782 28.627 1.00 96.12 271 THR A O 1
ATOM 2152 N N . ARG A 1 272 ? -7.442 8.496 27.206 1.00 95.38 272 ARG A N 1
ATOM 2153 C CA . ARG A 1 272 ? -8.746 9.079 27.528 1.00 95.38 272 ARG A CA 1
ATOM 2154 C C . ARG A 1 272 ? -9.328 8.437 28.783 1.00 95.38 272 ARG A C 1
ATOM 2156 O O . ARG A 1 272 ? -9.556 7.226 28.839 1.00 95.38 272 ARG A O 1
ATOM 2163 N N . GLU A 1 273 ? -9.653 9.280 29.754 1.00 93.56 273 GLU A N 1
ATOM 2164 C CA . GLU A 1 273 ? -10.331 8.878 30.982 1.00 93.56 273 GLU A CA 1
ATOM 2165 C C . GLU A 1 273 ? -11.756 8.398 30.695 1.00 93.56 273 GLU A C 1
ATOM 2167 O O . GLU A 1 273 ? -12.569 9.098 30.086 1.00 93.56 273 GLU A O 1
ATOM 2172 N N . ARG A 1 274 ? -12.051 7.168 31.122 1.00 90.44 274 ARG A N 1
ATOM 2173 C CA . ARG A 1 274 ? -13.414 6.633 31.190 1.00 90.44 274 ARG A CA 1
ATOM 2174 C C . ARG A 1 274 ? -13.570 5.895 32.502 1.00 90.44 274 ARG A C 1
ATOM 2176 O O . ARG A 1 274 ? -12.723 5.071 32.833 1.00 90.44 274 ARG A O 1
ATOM 2183 N N . ASN A 1 275 ? -14.657 6.182 33.211 1.00 87.12 275 ASN A N 1
ATOM 2184 C CA . ASN A 1 275 ? -14.943 5.623 34.533 1.00 87.12 275 ASN A CA 1
ATOM 2185 C C . ASN A 1 275 ? -13.804 5.864 35.543 1.00 87.12 275 ASN A C 1
ATOM 2187 O O . ASN A 1 275 ? -13.557 5.018 36.391 1.00 87.12 275 ASN A O 1
ATOM 2191 N N . GLY A 1 276 ? -13.088 6.988 35.424 1.00 86.81 276 GLY A N 1
ATOM 2192 C CA . GLY A 1 276 ? -11.949 7.300 36.291 1.00 86.81 276 GLY A CA 1
ATOM 2193 C C . GLY A 1 276 ? -10.644 6.585 35.935 1.00 86.81 276 GLY A C 1
ATOM 2194 O O . GLY A 1 276 ? -9.687 6.705 36.684 1.00 86.81 276 GLY A O 1
ATOM 2195 N N . ILE A 1 277 ? -10.592 5.838 34.822 1.00 87.69 277 ILE A N 1
ATOM 2196 C CA . ILE A 1 277 ? -9.432 5.013 34.459 1.00 87.69 277 ILE A CA 1
ATOM 2197 C C . ILE A 1 277 ? -8.820 5.502 33.135 1.00 87.69 277 ILE A C 1
ATOM 2199 O O . ILE A 1 277 ? -9.505 5.554 32.099 1.00 87.69 277 ILE A O 1
ATOM 2203 N N . CYS A 1 278 ? -7.524 5.819 33.137 1.00 91.75 278 CYS A N 1
ATOM 2204 C CA . CYS A 1 278 ? -6.706 6.073 31.943 1.00 91.75 278 CYS A CA 1
ATOM 2205 C C . CYS A 1 278 ? -5.214 5.831 32.202 1.00 91.75 278 CYS A C 1
ATOM 2207 O O . CYS A 1 278 ? -4.784 5.623 33.333 1.00 91.75 278 CYS A O 1
ATOM 2209 N N . ILE A 1 279 ? -4.402 5.887 31.140 1.00 91.44 279 ILE A N 1
ATOM 2210 C CA . ILE A 1 279 ? -2.960 6.065 31.324 1.00 91.44 279 ILE A CA 1
ATOM 2211 C C . ILE A 1 279 ? -2.689 7.488 31.824 1.00 91.44 279 ILE A C 1
ATOM 2213 O O . ILE A 1 279 ? -2.956 8.463 31.122 1.00 91.44 279 ILE A O 1
ATOM 2217 N N . GLY A 1 280 ? -2.117 7.592 33.021 1.00 90.00 280 GLY A N 1
ATOM 2218 C CA . GLY A 1 280 ? -1.766 8.845 33.678 1.00 90.00 280 GLY A CA 1
ATOM 2219 C C . GLY A 1 280 ? -0.786 8.639 34.835 1.00 90.00 280 GLY A C 1
ATOM 2220 O O . GLY A 1 280 ? -0.059 7.653 34.894 1.00 90.00 280 GLY A O 1
ATOM 2221 N N . THR A 1 281 ? -0.766 9.575 35.783 1.00 90.00 281 THR A N 1
ATOM 2222 C CA . THR A 1 281 ? 0.141 9.551 36.952 1.00 90.00 281 THR A CA 1
ATOM 2223 C C . THR A 1 281 ? -0.129 8.412 37.941 1.00 90.00 281 THR A C 1
ATOM 2225 O O . THR A 1 281 ? 0.746 8.067 38.728 1.00 90.00 281 THR A O 1
ATOM 2228 N N . HIS A 1 282 ? -1.335 7.850 37.908 1.00 88.81 282 HIS A N 1
ATOM 2229 C CA . HIS A 1 282 ? -1.829 6.776 38.769 1.00 88.81 282 HIS A CA 1
ATOM 2230 C C . HIS A 1 282 ? -1.489 5.377 38.205 1.00 88.81 282 HIS A C 1
ATOM 2232 O O . HIS A 1 282 ? -1.405 4.394 38.944 1.00 88.81 282 HIS A O 1
ATOM 2238 N N . THR A 1 283 ? -1.141 5.303 36.914 1.00 94.00 283 THR A N 1
ATOM 2239 C CA . THR A 1 283 ? -0.769 4.064 36.230 1.00 94.00 283 THR A CA 1
ATOM 2240 C C . THR A 1 283 ? 0.535 3.488 36.776 1.00 94.00 283 THR A C 1
ATOM 2242 O O . THR A 1 283 ? 1.602 4.092 36.671 1.00 94.00 283 THR A O 1
ATOM 2245 N N . ARG A 1 284 ? 0.470 2.267 37.310 1.00 93.69 284 ARG A N 1
ATOM 2246 C CA . ARG A 1 284 ? 1.631 1.557 37.870 1.00 93.69 284 ARG A CA 1
ATOM 2247 C C . ARG A 1 284 ? 2.517 0.955 36.787 1.00 93.69 284 ARG A C 1
ATOM 2249 O O . ARG A 1 284 ? 3.739 0.945 36.914 1.00 93.69 284 ARG A O 1
ATOM 2256 N N . LYS A 1 285 ? 1.899 0.413 35.737 1.00 95.06 285 LYS A N 1
ATOM 2257 C CA . LYS A 1 285 ? 2.589 -0.233 34.618 1.00 95.06 285 LYS A CA 1
ATOM 2258 C C . LYS A 1 285 ? 1.761 -0.082 33.355 1.00 95.06 285 LYS A C 1
ATOM 2260 O O . LYS A 1 285 ? 0.545 -0.231 33.401 1.00 95.06 285 LYS A O 1
ATOM 2265 N N . TRP A 1 286 ? 2.425 0.146 32.231 1.00 96.81 286 TRP A N 1
ATOM 2266 C CA . TRP A 1 286 ? 1.805 0.033 30.920 1.00 96.81 286 TRP A CA 1
ATOM 2267 C C . TRP A 1 286 ? 2.769 -0.611 29.927 1.00 96.81 286 TRP A C 1
ATOM 2269 O O . TRP A 1 286 ? 3.988 -0.541 30.094 1.00 96.81 286 TRP A O 1
ATOM 2279 N N . THR A 1 287 ? 2.213 -1.275 28.922 1.00 97.25 287 THR A N 1
ATOM 2280 C CA . THR A 1 287 ? 2.943 -1.868 27.805 1.00 97.25 287 THR A CA 1
ATOM 2281 C C . THR A 1 287 ? 2.257 -1.498 26.497 1.00 97.25 287 THR A C 1
ATOM 2283 O O . THR A 1 287 ? 1.040 -1.300 26.433 1.00 97.25 287 THR A O 1
ATOM 2286 N N . TYR A 1 288 ? 3.070 -1.376 25.455 1.00 97.62 288 TYR A N 1
ATOM 2287 C CA . TYR A 1 288 ? 2.628 -1.188 24.086 1.00 97.62 288 TYR A CA 1
ATOM 2288 C C . TYR A 1 288 ? 3.290 -2.255 23.234 1.00 97.62 288 TYR A C 1
ATOM 2290 O O . TYR A 1 288 ? 4.516 -2.317 23.174 1.00 97.62 288 TYR A O 1
ATOM 2298 N N . ASP A 1 289 ? 2.459 -3.041 22.566 1.00 97.12 289 ASP A N 1
ATOM 2299 C CA . ASP A 1 289 ? 2.880 -4.088 21.656 1.00 97.12 289 ASP A CA 1
ATOM 2300 C C . ASP A 1 289 ? 2.142 -3.923 20.326 1.00 97.12 289 ASP A C 1
ATOM 2302 O O . ASP A 1 289 ? 0.986 -3.494 20.271 1.00 97.12 289 ASP A O 1
ATOM 2306 N N . THR A 1 290 ? 2.795 -4.295 19.233 1.00 96.75 290 THR A N 1
ATOM 2307 C CA . THR A 1 290 ? 2.161 -4.431 17.918 1.00 96.75 290 THR A CA 1
ATOM 2308 C C . THR A 1 290 ? 2.085 -5.899 17.565 1.00 96.75 290 THR A C 1
ATOM 2310 O O . THR A 1 290 ? 3.064 -6.622 17.743 1.00 96.75 290 THR A O 1
ATOM 2313 N N . ASP A 1 291 ? 0.943 -6.348 17.057 1.00 93.50 291 ASP A N 1
ATOM 2314 C CA . ASP A 1 291 ? 0.856 -7.710 16.538 1.00 93.50 291 ASP A CA 1
ATOM 2315 C C . ASP A 1 291 ? 1.621 -7.879 15.209 1.00 93.50 291 ASP A C 1
ATOM 2317 O O . ASP A 1 291 ? 2.191 -6.932 14.661 1.00 93.50 291 ASP A O 1
ATOM 2321 N N . ASN A 1 292 ? 1.615 -9.101 14.670 1.00 92.25 292 ASN A N 1
ATOM 2322 C CA . ASN A 1 292 ? 2.278 -9.439 13.404 1.00 92.25 292 ASN A CA 1
ATOM 2323 C C . ASN A 1 292 ? 1.751 -8.638 12.199 1.00 92.25 292 ASN A C 1
ATOM 2325 O O . ASN A 1 292 ? 2.385 -8.624 11.146 1.00 92.25 292 ASN A O 1
ATOM 2329 N N . GLU A 1 293 ? 0.582 -8.010 12.326 1.00 88.44 293 GLU A N 1
ATOM 2330 C CA . GLU A 1 293 ? -0.080 -7.236 11.277 1.00 88.44 293 GLU A CA 1
ATOM 2331 C C . GLU A 1 293 ? 0.044 -5.721 11.521 1.00 88.44 293 GLU A C 1
ATOM 2333 O O . GLU A 1 293 ? -0.509 -4.926 10.759 1.00 88.44 293 GLU A O 1
ATOM 2338 N N . GLY A 1 294 ? 0.778 -5.313 12.563 1.00 90.75 294 GLY A N 1
ATOM 2339 C CA . GLY A 1 294 ? 1.004 -3.919 12.931 1.00 90.75 294 GLY A CA 1
ATOM 2340 C C . GLY A 1 294 ? -0.166 -3.252 13.664 1.00 90.75 294 GLY A C 1
ATOM 2341 O O . GLY A 1 294 ? -0.203 -2.023 13.740 1.00 90.75 294 GLY A O 1
ATOM 2342 N N . MET A 1 295 ? -1.132 -4.010 14.192 1.00 96.19 295 MET A N 1
ATOM 2343 C CA . MET A 1 295 ? -2.238 -3.478 14.994 1.00 96.19 295 MET A CA 1
ATOM 2344 C C . MET A 1 295 ? -1.777 -3.204 16.426 1.00 96.19 295 MET A C 1
ATOM 2346 O O . MET A 1 295 ? -1.194 -4.063 17.094 1.00 96.19 295 MET A O 1
ATOM 2350 N N . ALA A 1 296 ? -2.042 -1.984 16.894 1.00 96.94 296 ALA A N 1
ATOM 2351 C CA . ALA A 1 296 ? -1.646 -1.534 18.220 1.00 96.94 296 ALA A CA 1
ATOM 2352 C C . ALA A 1 296 ? -2.419 -2.265 19.329 1.00 96.94 296 ALA A C 1
ATOM 2354 O O . ALA A 1 296 ? -3.650 -2.355 19.289 1.00 96.94 296 ALA A O 1
ATOM 2355 N N . ASN A 1 297 ? -1.690 -2.714 20.349 1.00 97.75 297 ASN A N 1
ATOM 2356 C CA . ASN A 1 297 ? -2.204 -3.266 21.594 1.00 97.75 297 ASN A CA 1
ATOM 2357 C C . ASN A 1 297 ? -1.578 -2.511 22.772 1.00 97.75 297 ASN A C 1
ATOM 2359 O O . ASN A 1 297 ? -0.376 -2.586 23.009 1.00 97.75 297 ASN A O 1
ATOM 2363 N N . TYR A 1 298 ? -2.407 -1.806 23.529 1.00 97.81 298 TYR A N 1
ATOM 2364 C CA . TYR A 1 298 ? -2.035 -1.159 24.778 1.00 97.81 298 TYR A CA 1
ATOM 2365 C C . TYR A 1 298 ? -2.597 -1.949 25.949 1.00 97.81 298 TYR A C 1
ATOM 2367 O O . TYR A 1 298 ? -3.760 -2.362 25.933 1.00 97.81 298 TYR A O 1
ATOM 2375 N N . TYR A 1 299 ? -1.787 -2.105 26.983 1.00 97.19 299 TYR A N 1
ATOM 2376 C CA . TYR A 1 299 ? -2.201 -2.653 28.263 1.00 97.19 299 TYR A CA 1
ATOM 2377 C C . TYR A 1 299 ? -1.696 -1.737 29.372 1.00 97.19 299 TYR A C 1
ATOM 2379 O O . TYR A 1 299 ? -0.547 -1.306 29.341 1.00 97.19 299 TYR A O 1
ATOM 2387 N N . ALA A 1 300 ? -2.546 -1.416 30.338 1.00 96.56 300 ALA A N 1
ATOM 2388 C CA . ALA A 1 300 ? -2.202 -0.577 31.472 1.00 96.56 300 ALA A CA 1
ATOM 2389 C C . ALA A 1 300 ? -2.861 -1.105 32.744 1.00 96.56 300 ALA A C 1
ATOM 2391 O O . ALA A 1 300 ? -4.005 -1.552 32.718 1.00 96.56 300 ALA A O 1
ATOM 2392 N N . THR A 1 301 ? -2.143 -1.016 33.858 1.00 94.75 301 THR A N 1
ATOM 2393 C CA . THR A 1 301 ? -2.649 -1.350 35.189 1.00 94.75 301 THR A CA 1
ATOM 2394 C C . THR A 1 301 ? -2.553 -0.119 36.072 1.00 94.75 301 THR A C 1
ATOM 2396 O O . THR A 1 301 ? -1.483 0.478 36.234 1.00 94.75 301 THR A O 1
ATOM 2399 N N . ASP A 1 302 ? -3.682 0.240 36.651 1.00 90.81 302 ASP A N 1
ATOM 2400 C CA . ASP A 1 302 ? -3.889 1.397 37.493 1.00 90.81 302 ASP A CA 1
ATOM 2401 C C . ASP A 1 302 ? -4.437 0.943 38.846 1.00 90.81 302 ASP A C 1
ATOM 2403 O O . ASP A 1 302 ? -5.640 0.774 39.019 1.00 90.81 302 ASP A O 1
ATOM 2407 N N . GLY A 1 303 ? -3.530 0.683 39.791 1.00 87.50 303 GLY A N 1
ATOM 2408 C CA . GLY A 1 303 ? -3.891 0.240 41.135 1.00 87.50 303 GLY A CA 1
ATOM 2409 C C . GLY A 1 303 ? -4.736 -1.032 41.139 1.00 87.50 303 GLY A C 1
ATOM 2410 O O . GLY A 1 303 ? -4.192 -2.131 41.048 1.00 87.50 303 GLY A O 1
ATOM 2411 N N . GLU A 1 304 ? -6.042 -0.828 41.274 1.00 90.69 304 GLU A N 1
ATOM 2412 C CA . GLU A 1 304 ? -7.096 -1.837 41.341 1.00 90.69 304 GLU A CA 1
ATOM 2413 C C . GLU A 1 304 ? -7.668 -2.191 39.966 1.00 90.69 304 GLU A C 1
ATOM 2415 O O . GLU A 1 304 ? -8.318 -3.214 39.839 1.00 90.69 304 GLU A O 1
ATOM 2420 N N . ASN A 1 305 ? -7.408 -1.422 38.909 1.00 94.31 305 ASN A N 1
ATOM 2421 C CA . ASN A 1 305 ? -8.016 -1.623 37.595 1.00 94.31 305 ASN A CA 1
ATOM 2422 C C . ASN A 1 305 ? -6.994 -1.968 36.513 1.00 94.31 305 ASN A C 1
ATOM 2424 O O . ASN A 1 305 ? -5.857 -1.497 36.507 1.00 94.31 305 ASN A O 1
ATOM 2428 N N . CYS A 1 306 ? -7.432 -2.745 35.531 1.00 95.06 306 CYS A N 1
ATOM 2429 C CA . CYS A 1 306 ? -6.697 -3.010 34.306 1.00 95.06 306 CYS A CA 1
ATOM 2430 C C . CYS A 1 306 ? -7.463 -2.456 33.102 1.00 95.06 306 CYS A C 1
ATOM 2432 O O . CYS A 1 306 ? -8.689 -2.544 33.019 1.00 95.06 306 CYS A O 1
ATOM 2434 N N . ILE A 1 307 ? -6.730 -1.879 32.152 1.00 96.31 307 ILE A N 1
ATOM 2435 C CA . ILE A 1 307 ? -7.257 -1.407 30.875 1.00 96.31 307 ILE A CA 1
ATOM 2436 C C . ILE A 1 307 ? -6.471 -2.062 29.753 1.00 96.31 307 ILE A C 1
ATOM 2438 O O . ILE A 1 307 ? -5.241 -2.012 29.721 1.00 96.31 307 ILE A O 1
ATOM 2442 N N . ARG A 1 308 ? -7.191 -2.577 28.762 1.00 97.12 308 ARG A N 1
ATOM 2443 C CA . ARG A 1 308 ? -6.618 -3.021 27.499 1.00 97.12 308 ARG A CA 1
ATOM 2444 C C . ARG A 1 308 ? -7.304 -2.320 26.340 1.00 97.12 308 ARG A C 1
ATOM 2446 O O . ARG A 1 308 ? -8.530 -2.307 26.248 1.00 97.12 308 ARG A O 1
ATOM 2453 N N . VAL A 1 309 ? -6.522 -1.743 25.438 1.00 97.81 309 VAL A N 1
ATOM 2454 C CA . VAL A 1 309 ? -7.020 -1.148 24.194 1.00 97.81 309 VAL A CA 1
ATOM 2455 C C . VAL A 1 309 ? -6.334 -1.843 23.035 1.00 97.81 309 VAL A C 1
ATOM 2457 O O . VAL A 1 309 ? -5.112 -1.917 22.998 1.00 97.81 309 VAL A O 1
ATOM 2460 N N . ARG A 1 310 ? -7.105 -2.354 22.078 1.00 97.75 310 ARG A N 1
ATOM 2461 C CA . ARG A 1 310 ? -6.557 -2.982 20.873 1.00 97.75 310 ARG A CA 1
ATOM 2462 C C . ARG A 1 310 ? -7.253 -2.518 19.617 1.00 97.75 310 ARG A C 1
ATOM 2464 O O . ARG A 1 310 ? -8.455 -2.244 19.628 1.00 97.75 310 ARG A O 1
ATOM 2471 N N . VAL A 1 311 ? -6.511 -2.519 18.523 1.00 97.69 311 VAL A N 1
ATOM 2472 C CA . VAL A 1 311 ? -7.076 -2.383 17.185 1.00 97.69 311 VAL A CA 1
ATOM 2473 C C . VAL A 1 311 ? -7.467 -3.766 16.671 1.00 97.69 311 VAL A C 1
ATOM 2475 O O . VAL A 1 311 ? -6.708 -4.724 16.767 1.00 97.69 311 VAL A O 1
ATOM 2478 N N . VAL A 1 312 ? -8.685 -3.882 16.149 1.00 96.44 312 VAL A N 1
ATOM 2479 C CA . VAL A 1 312 ? -9.191 -5.091 15.496 1.00 96.44 312 VAL A CA 1
ATOM 2480 C C . VAL A 1 312 ? -9.646 -4.720 14.099 1.00 96.44 312 VAL A C 1
ATOM 2482 O O . VAL A 1 312 ? -10.367 -3.739 13.925 1.00 96.44 312 VAL A O 1
ATOM 2485 N N . ARG A 1 313 ? -9.282 -5.530 13.109 1.00 93.06 313 ARG A N 1
ATOM 2486 C CA . ARG A 1 313 ? -9.793 -5.396 11.745 1.00 93.06 313 ARG A CA 1
ATOM 2487 C C . ARG A 1 313 ? -10.884 -6.414 11.447 1.00 93.06 313 ARG A C 1
ATOM 2489 O O . ARG A 1 313 ? -10.831 -7.556 11.898 1.00 93.06 313 ARG A O 1
ATOM 2496 N N . THR A 1 314 ? -11.860 -6.013 10.646 1.00 89.00 314 THR A N 1
ATOM 2497 C CA . THR A 1 314 ? -12.864 -6.911 10.071 1.00 89.00 314 THR A CA 1
ATOM 2498 C C . THR A 1 314 ? -12.960 -6.668 8.578 1.00 89.00 314 THR A C 1
ATOM 2500 O O . THR A 1 314 ? -13.003 -5.518 8.140 1.00 89.00 314 THR A O 1
ATOM 2503 N N . LEU A 1 315 ? -13.002 -7.742 7.793 1.00 82.69 315 LEU A N 1
ATOM 2504 C CA . LEU A 1 315 ? -13.180 -7.633 6.352 1.00 82.69 315 LEU A CA 1
ATOM 2505 C C . LEU A 1 315 ? -14.650 -7.331 6.066 1.00 82.69 315 LEU A C 1
ATOM 2507 O O . LEU A 1 315 ? -15.525 -8.128 6.414 1.00 82.69 315 LEU A O 1
ATOM 2511 N N . CYS A 1 316 ? -14.928 -6.196 5.433 1.00 77.88 316 CYS A N 1
ATOM 2512 C CA . CYS A 1 316 ? -16.271 -5.887 4.975 1.00 77.88 316 CYS A CA 1
ATOM 2513 C C . CYS A 1 316 ? -16.697 -6.894 3.917 1.00 77.88 316 CYS A C 1
ATOM 2515 O O . CYS A 1 316 ? -15.992 -7.134 2.940 1.00 77.88 316 CYS A O 1
ATOM 2517 N N . THR A 1 317 ? -17.883 -7.460 4.100 1.00 69.19 317 THR A N 1
ATOM 2518 C CA . THR A 1 317 ? -18.535 -8.272 3.072 1.00 69.19 317 THR A CA 1
ATOM 2519 C C . THR A 1 317 ? -19.176 -7.381 2.011 1.00 69.19 317 THR A C 1
ATOM 2521 O O . THR A 1 317 ? -19.487 -6.221 2.278 1.00 69.19 317 THR A O 1
ATOM 2524 N N . ARG A 1 318 ? -19.436 -7.932 0.819 1.00 64.75 318 ARG A N 1
ATOM 2525 C CA . ARG A 1 318 ? -20.052 -7.218 -0.318 1.00 64.75 318 ARG A CA 1
ATOM 2526 C C . ARG A 1 318 ? -21.317 -6.435 0.058 1.00 64.75 318 ARG A C 1
ATOM 2528 O O . ARG A 1 318 ? -21.557 -5.368 -0.482 1.00 64.75 318 ARG A O 1
ATOM 2535 N N . THR A 1 319 ? -22.118 -6.960 0.980 1.00 69.06 319 THR A N 1
ATOM 2536 C CA . THR A 1 319 ? -23.383 -6.355 1.423 1.00 69.06 319 THR A CA 1
ATOM 2537 C C . THR A 1 319 ? -23.207 -5.224 2.435 1.00 69.06 319 THR A C 1
ATOM 2539 O O . THR A 1 319 ? -24.144 -4.472 2.665 1.00 69.06 319 THR A O 1
ATOM 2542 N N . SER A 1 320 ? -22.039 -5.124 3.072 1.00 65.19 320 SER A N 1
ATOM 2543 C CA . SER A 1 320 ? -21.758 -4.172 4.155 1.00 65.19 320 SER A CA 1
ATOM 2544 C C . SER A 1 320 ? -20.668 -3.157 3.809 1.00 65.19 320 SER A C 1
ATOM 2546 O O . SER A 1 320 ? -20.417 -2.252 4.599 1.00 65.19 320 SER A O 1
ATOM 2548 N N . GLY A 1 321 ? -19.958 -3.353 2.696 1.00 58.44 321 GLY A N 1
ATOM 2549 C CA . GLY A 1 321 ? -18.889 -2.470 2.253 1.00 58.44 321 GLY A CA 1
ATOM 2550 C C . GLY A 1 321 ? -19.459 -1.208 1.621 1.00 58.44 321 GLY A C 1
ATOM 2551 O O . GLY A 1 321 ? -20.195 -1.284 0.641 1.00 58.44 321 GLY A O 1
ATOM 2552 N N . ASN A 1 322 ? -19.091 -0.047 2.157 1.00 62.53 322 ASN A N 1
ATOM 2553 C CA . ASN A 1 322 ? -19.304 1.207 1.447 1.00 62.53 322 ASN A CA 1
ATOM 2554 C C . ASN A 1 322 ? -18.310 1.273 0.282 1.00 62.53 322 ASN A C 1
ATOM 2556 O O . ASN A 1 322 ? -17.117 1.053 0.521 1.00 62.53 322 ASN A O 1
ATOM 2560 N N . PRO A 1 323 ? -18.757 1.570 -0.954 1.00 60.31 323 PRO A N 1
ATOM 2561 C CA . PRO A 1 323 ? -17.822 1.818 -2.035 1.00 60.31 323 PRO A CA 1
ATOM 2562 C C . PRO A 1 323 ? -16.915 2.985 -1.624 1.00 60.31 323 PRO A C 1
ATOM 2564 O O . PRO A 1 323 ? -17.396 3.952 -1.021 1.00 60.31 323 PRO A O 1
ATOM 2567 N N . PRO A 1 324 ? -15.607 2.905 -1.901 1.00 60.53 324 PRO A N 1
ATOM 2568 C CA . PRO A 1 324 ? -14.709 4.011 -1.619 1.00 60.53 324 PRO A CA 1
ATOM 2569 C C . PRO A 1 324 ? -15.208 5.259 -2.352 1.00 60.53 324 PRO A C 1
ATOM 2571 O O . PRO A 1 324 ? -15.565 5.193 -3.528 1.00 60.53 324 PRO A O 1
ATOM 2574 N N . THR A 1 325 ? -15.223 6.399 -1.657 1.00 57.38 325 THR A N 1
ATOM 2575 C CA . THR A 1 325 ? -15.727 7.678 -2.188 1.00 57.38 325 THR A CA 1
ATOM 2576 C C . THR A 1 325 ? -15.014 8.086 -3.479 1.00 57.38 325 THR A C 1
ATOM 2578 O O . THR A 1 325 ? -15.573 8.802 -4.303 1.00 57.38 325 THR A O 1
ATOM 2581 N N . SER A 1 326 ? -13.773 7.625 -3.664 1.00 55.84 326 SER A N 1
ATOM 2582 C CA . SER A 1 326 ? -12.990 7.797 -4.881 1.00 55.84 326 SER A CA 1
ATOM 2583 C C . SER A 1 326 ? -11.939 6.689 -5.017 1.00 55.84 326 SER A C 1
ATOM 2585 O O . SER A 1 326 ? -11.469 6.148 -4.016 1.00 55.84 326 SER A O 1
ATOM 2587 N N . LYS A 1 327 ? -11.543 6.383 -6.259 1.00 57.75 327 LYS A N 1
ATOM 2588 C CA . LYS A 1 327 ? -10.330 5.605 -6.576 1.00 57.75 327 LYS A CA 1
ATOM 2589 C C . LYS A 1 327 ? -9.077 6.472 -6.708 1.00 57.75 327 LYS A C 1
ATOM 2591 O O . LYS A 1 327 ? -8.017 5.956 -7.052 1.00 57.75 327 LYS A O 1
ATOM 2596 N N . ALA A 1 328 ? -9.180 7.779 -6.471 1.00 47.12 328 ALA A N 1
ATOM 2597 C CA . ALA A 1 328 ? -8.022 8.660 -6.451 1.00 47.12 328 ALA A CA 1
ATOM 2598 C C . ALA A 1 328 ? -6.999 8.141 -5.423 1.00 47.12 328 ALA A C 1
ATOM 2600 O O . ALA A 1 328 ? -7.327 7.969 -4.251 1.00 47.12 328 ALA A O 1
ATOM 2601 N N . GLY A 1 329 ? -5.780 7.846 -5.885 1.00 52.28 329 GLY A N 1
ATOM 2602 C CA . GLY A 1 329 ? -4.698 7.275 -5.072 1.00 52.28 329 GLY A CA 1
ATOM 2603 C C . GLY A 1 329 ? -4.625 5.743 -5.047 1.00 52.28 329 GLY A C 1
ATOM 2604 O O . GLY A 1 329 ? -3.674 5.197 -4.499 1.00 52.28 329 GLY A O 1
ATOM 2605 N N . TRP A 1 330 ? -5.577 5.026 -5.654 1.00 61.25 330 TRP A N 1
ATOM 2606 C CA . TRP A 1 330 ? -5.490 3.569 -5.772 1.00 61.25 330 TRP A CA 1
ATOM 2607 C C . TRP A 1 330 ? -4.523 3.200 -6.890 1.00 61.25 330 TRP A C 1
ATOM 2609 O O . TRP A 1 330 ? -4.684 3.651 -8.026 1.00 61.25 330 TRP A O 1
ATOM 2619 N N . LEU A 1 331 ? -3.560 2.327 -6.596 1.00 58.22 331 LEU A N 1
ATOM 2620 C CA . LEU A 1 331 ? -2.653 1.838 -7.628 1.00 58.22 331 LEU A CA 1
ATOM 2621 C C . LEU A 1 331 ? -3.439 1.044 -8.695 1.00 58.22 331 LEU A C 1
ATOM 2623 O O . LEU A 1 331 ? -4.288 0.207 -8.342 1.00 58.22 331 LEU A O 1
ATOM 2627 N N . PRO A 1 332 ? -3.192 1.275 -9.999 1.00 61.94 332 PRO A N 1
ATOM 2628 C CA . PRO A 1 332 ? -3.793 0.491 -11.067 1.00 61.94 332 PRO A CA 1
ATOM 2629 C C . PRO A 1 332 ? -3.501 -1.004 -10.899 1.00 61.94 332 PRO A C 1
ATOM 2631 O O . PRO A 1 332 ? -2.504 -1.430 -10.320 1.00 61.94 332 PRO A O 1
ATOM 2634 N N . ARG A 1 333 ? -4.418 -1.838 -11.407 1.00 66.38 333 ARG A N 1
ATOM 2635 C CA . ARG A 1 333 ? -4.318 -3.308 -11.302 1.00 66.38 333 ARG A CA 1
ATOM 2636 C C . ARG A 1 333 ? -3.100 -3.876 -12.023 1.00 66.38 333 ARG A C 1
ATOM 2638 O O . ARG A 1 333 ? -2.643 -4.958 -11.656 1.00 66.38 333 ARG A O 1
ATOM 2645 N N . ASN A 1 334 ? -2.652 -3.170 -13.051 1.00 80.00 334 ASN A N 1
ATOM 2646 C CA . ASN A 1 334 ? -1.504 -3.530 -13.853 1.00 80.00 334 ASN A CA 1
ATOM 2647 C C . ASN A 1 334 ? -0.381 -2.576 -13.467 1.00 80.00 334 ASN A C 1
ATOM 2649 O O . ASN A 1 334 ? -0.533 -1.363 -13.592 1.00 80.00 334 ASN A O 1
ATOM 2653 N N . VAL A 1 335 ? 0.702 -3.156 -12.978 1.00 87.38 335 VAL A N 1
ATOM 2654 C CA . VAL A 1 335 ? 1.985 -2.489 -12.805 1.00 87.38 335 VAL A CA 1
ATOM 2655 C C . VAL A 1 335 ? 2.904 -3.045 -13.879 1.00 87.38 335 VAL A C 1
ATOM 2657 O O . VAL A 1 335 ? 2.812 -4.220 -14.227 1.00 87.38 335 VAL A O 1
ATOM 2660 N N . TYR A 1 336 ? 3.735 -2.205 -14.464 1.00 92.25 336 TYR A N 1
ATOM 2661 C CA . TYR A 1 336 ? 4.646 -2.576 -15.530 1.00 92.25 336 TYR A CA 1
ATOM 2662 C C . TYR A 1 336 ? 6.048 -2.683 -14.945 1.00 92.25 336 TYR A C 1
ATOM 2664 O O . TYR A 1 336 ? 6.595 -1.688 -14.485 1.00 92.25 336 TYR A O 1
ATOM 2672 N N . ASP A 1 337 ? 6.618 -3.884 -14.955 1.00 93.56 337 ASP A N 1
ATOM 2673 C CA . ASP A 1 337 ? 7.985 -4.122 -14.492 1.00 93.56 337 ASP A CA 1
ATOM 2674 C C . ASP A 1 337 ? 8.940 -4.104 -15.687 1.00 93.56 337 ASP A C 1
ATOM 2676 O O . ASP A 1 337 ? 8.659 -4.724 -16.719 1.00 93.56 337 ASP A O 1
ATOM 2680 N N . ILE A 1 338 ? 10.101 -3.468 -15.529 1.00 94.75 338 ILE A N 1
ATOM 2681 C CA . ILE A 1 338 ? 11.199 -3.559 -16.497 1.00 94.75 338 ILE A CA 1
ATOM 2682 C C . ILE A 1 338 ? 12.083 -4.748 -16.119 1.00 94.75 338 ILE A C 1
ATOM 2684 O O . ILE A 1 338 ? 12.675 -4.794 -15.036 1.00 94.75 338 ILE A O 1
ATOM 2688 N N . ARG A 1 339 ? 12.185 -5.725 -17.020 1.00 94.19 339 ARG A N 1
ATOM 2689 C CA . ARG A 1 339 ? 12.961 -6.951 -16.822 1.00 94.19 339 ARG A CA 1
ATOM 2690 C C . ARG A 1 339 ? 14.129 -7.018 -17.787 1.00 94.19 339 ARG A C 1
ATOM 2692 O O . ARG A 1 339 ? 14.029 -6.582 -18.932 1.00 94.19 339 ARG A O 1
ATOM 2699 N N . ARG A 1 340 ? 15.221 -7.615 -17.316 1.00 93.56 340 ARG A N 1
ATOM 2700 C CA . ARG A 1 340 ? 16.409 -7.930 -18.102 1.00 93.56 340 ARG A CA 1
ATOM 2701 C C . ARG A 1 340 ? 16.701 -9.415 -18.032 1.00 93.56 340 ARG A C 1
ATOM 2703 O O . ARG A 1 340 ? 16.706 -10.008 -16.955 1.00 93.56 340 ARG A O 1
ATOM 2710 N N . ARG A 1 341 ? 17.008 -10.002 -19.181 1.00 93.12 341 ARG A N 1
ATOM 2711 C CA . ARG A 1 341 ? 17.556 -11.349 -19.304 1.00 93.12 341 ARG A CA 1
ATOM 2712 C C . ARG A 1 341 ? 18.936 -11.238 -19.927 1.00 93.12 341 ARG A C 1
ATOM 2714 O O . ARG A 1 341 ? 19.063 -10.725 -21.035 1.00 93.12 341 ARG A O 1
ATOM 2721 N N . SER A 1 342 ? 19.962 -11.710 -19.224 1.00 89.88 342 SER A N 1
ATOM 2722 C CA . SER A 1 342 ? 21.293 -11.897 -19.809 1.00 89.88 342 SER A CA 1
ATOM 2723 C C . SER A 1 342 ? 21.523 -13.386 -20.018 1.00 89.88 342 SER A C 1
ATOM 2725 O O . SER A 1 342 ? 21.410 -14.176 -19.086 1.00 89.88 342 SER A O 1
ATOM 2727 N N . THR A 1 343 ? 21.827 -13.762 -21.251 1.00 88.75 343 THR A N 1
ATOM 2728 C CA . THR A 1 343 ? 22.154 -15.131 -21.642 1.00 88.75 343 THR A CA 1
ATOM 2729 C C . THR A 1 343 ? 23.610 -15.150 -22.063 1.00 88.75 343 THR A C 1
ATOM 2731 O O . THR A 1 343 ? 23.981 -14.479 -23.026 1.00 88.75 343 THR A O 1
ATOM 2734 N N . ILE A 1 344 ? 24.444 -15.871 -21.326 1.00 85.50 344 ILE A N 1
ATOM 2735 C CA . ILE A 1 344 ? 25.866 -16.012 -21.630 1.00 85.50 344 ILE A CA 1
ATOM 2736 C C . ILE A 1 344 ? 26.082 -17.423 -22.160 1.00 85.50 344 ILE A C 1
ATOM 2738 O O . ILE A 1 344 ? 25.809 -18.402 -21.454 1.00 85.50 344 ILE A O 1
ATOM 2742 N N . LYS A 1 345 ? 26.566 -17.508 -23.402 1.00 82.50 345 LYS A N 1
ATOM 2743 C CA . LYS A 1 345 ? 27.038 -18.750 -24.006 1.00 82.50 345 LYS A CA 1
ATOM 2744 C C . LYS A 1 345 ? 28.552 -18.801 -23.868 1.00 82.50 345 LYS A C 1
ATOM 2746 O O . LYS A 1 345 ? 29.269 -18.046 -24.524 1.00 82.50 345 LYS A O 1
ATOM 2751 N N . THR A 1 346 ? 29.030 -19.681 -22.996 1.00 73.12 346 THR A N 1
ATOM 2752 C CA . THR A 1 346 ? 30.466 -19.901 -22.823 1.00 73.12 346 THR A CA 1
ATOM 2753 C C . THR A 1 346 ? 30.878 -21.110 -23.644 1.00 73.12 346 THR A C 1
ATOM 2755 O O . THR A 1 346 ? 30.664 -22.249 -23.229 1.00 73.12 346 THR A O 1
ATOM 2758 N N . THR A 1 347 ? 31.489 -20.867 -24.800 1.00 67.00 347 THR A N 1
ATOM 2759 C CA . THR A 1 347 ? 32.235 -21.896 -25.527 1.00 67.00 347 THR A CA 1
ATOM 2760 C C . THR A 1 347 ? 33.530 -22.123 -24.758 1.00 67.00 347 THR A C 1
ATOM 2762 O O . THR A 1 347 ? 34.343 -21.203 -24.624 1.00 67.00 347 THR A O 1
ATOM 2765 N N . LYS A 1 348 ? 33.702 -23.307 -24.163 1.00 61.97 348 LYS A N 1
ATOM 2766 C CA . LYS A 1 348 ? 34.987 -23.644 -23.545 1.00 61.97 348 LYS A CA 1
ATOM 2767 C C . LYS A 1 348 ? 36.060 -23.664 -24.642 1.00 61.97 348 LYS A C 1
ATOM 2769 O O . LYS A 1 348 ? 35.759 -24.130 -25.739 1.00 61.97 348 LYS A O 1
ATOM 2774 N N . PRO A 1 349 ? 37.270 -23.140 -24.385 1.00 59.91 349 PRO A N 1
ATOM 2775 C CA . PRO A 1 349 ? 38.391 -23.403 -25.275 1.00 59.91 349 PRO A CA 1
ATOM 2776 C C . PRO A 1 349 ? 38.631 -24.916 -25.312 1.00 59.91 349 PRO A C 1
ATOM 2778 O O . PRO A 1 349 ? 38.495 -25.561 -24.275 1.00 59.91 349 PRO A O 1
ATOM 2781 N N . ASP A 1 350 ? 38.922 -25.453 -26.498 1.00 56.00 350 ASP A N 1
ATOM 2782 C CA . ASP A 1 350 ? 39.269 -26.859 -26.720 1.00 56.00 350 ASP A CA 1
ATOM 2783 C C . ASP A 1 350 ? 40.409 -27.270 -25.773 1.00 56.00 350 ASP A C 1
ATOM 2785 O O . ASP A 1 350 ? 41.583 -27.025 -26.052 1.00 56.00 350 ASP A O 1
ATOM 2789 N N . ASP A 1 351 ? 40.069 -27.871 -24.634 1.00 58.28 351 ASP A N 1
ATOM 2790 C CA . ASP A 1 351 ? 41.008 -28.714 -23.911 1.00 58.28 351 ASP A CA 1
ATOM 2791 C C . ASP A 1 351 ? 41.157 -29.969 -24.782 1.00 58.28 351 ASP A C 1
ATOM 2793 O O . ASP A 1 351 ? 40.189 -30.704 -24.984 1.00 58.28 351 ASP A O 1
ATOM 2797 N N . GLU A 1 352 ? 42.349 -30.164 -25.354 1.00 58.19 352 GLU A N 1
ATOM 2798 C CA . GLU A 1 352 ? 42.664 -31.105 -26.449 1.00 58.19 352 GLU A CA 1
ATOM 2799 C C . GLU A 1 352 ? 42.324 -32.593 -26.182 1.00 58.19 352 GLU A C 1
ATOM 2801 O O . GLU A 1 352 ? 42.488 -33.425 -27.073 1.00 58.19 352 GLU A O 1
ATOM 2806 N N . ASP A 1 353 ? 41.799 -32.935 -25.002 1.00 59.91 353 ASP A N 1
ATOM 2807 C CA . ASP A 1 353 ? 41.535 -34.306 -24.555 1.00 59.91 353 ASP A CA 1
ATOM 2808 C C . ASP A 1 353 ? 40.042 -34.699 -24.483 1.00 59.91 353 ASP A C 1
ATOM 2810 O O . ASP A 1 353 ? 39.745 -35.866 -24.226 1.00 59.91 353 ASP A O 1
ATOM 2814 N N . ASP A 1 354 ? 39.087 -33.790 -24.737 1.00 58.25 354 ASP A N 1
ATOM 2815 C CA . ASP A 1 354 ? 37.643 -34.075 -24.579 1.00 58.25 354 ASP A CA 1
ATOM 2816 C C . ASP A 1 354 ? 36.857 -33.973 -25.907 1.00 58.25 354 ASP A C 1
ATOM 2818 O O . ASP A 1 354 ? 35.884 -33.235 -26.055 1.00 58.25 354 ASP A O 1
ATOM 2822 N N . LEU A 1 355 ? 37.290 -34.765 -26.898 1.00 61.03 355 LEU A N 1
ATOM 2823 C CA . LEU A 1 355 ? 36.836 -34.787 -28.306 1.00 61.03 355 LEU A CA 1
ATOM 2824 C C . LEU A 1 355 ? 35.331 -35.099 -28.526 1.00 61.03 355 LEU A C 1
ATOM 2826 O O . LEU A 1 355 ? 34.872 -35.149 -29.665 1.00 61.03 355 LEU A O 1
ATOM 2830 N N . PHE A 1 356 ? 34.546 -35.333 -27.469 1.00 56.84 356 PHE A N 1
ATOM 2831 C CA . PHE A 1 356 ? 33.132 -35.726 -27.567 1.00 56.84 356 PHE A CA 1
ATOM 2832 C C . PHE A 1 356 ? 32.192 -35.029 -26.567 1.00 56.84 356 PHE A C 1
ATOM 2834 O O . PHE A 1 356 ? 31.046 -35.460 -26.425 1.00 56.84 356 PHE A O 1
ATOM 2841 N N . SER A 1 357 ? 32.614 -33.953 -25.888 1.00 54.88 357 SER A N 1
ATOM 2842 C CA . SER A 1 357 ? 31.749 -33.238 -24.936 1.00 54.88 357 SER A CA 1
ATOM 2843 C C . SER A 1 357 ? 31.455 -31.785 -25.360 1.00 54.88 357 SER A C 1
ATOM 2845 O O . SER A 1 357 ? 31.781 -30.822 -24.669 1.00 54.88 357 SER A O 1
ATOM 2847 N N . GLU A 1 358 ? 30.728 -31.602 -26.474 1.00 55.19 358 GLU A N 1
ATOM 2848 C CA . GLU A 1 358 ? 30.016 -30.341 -26.774 1.00 55.19 358 GLU A CA 1
ATOM 2849 C C . GLU A 1 358 ? 28.918 -30.101 -25.718 1.00 55.19 358 GLU A C 1
ATOM 2851 O O . GLU A 1 358 ? 27.724 -30.297 -25.932 1.00 55.19 358 GLU A O 1
ATOM 2856 N N . THR A 1 359 ? 29.319 -29.707 -24.512 1.00 59.81 359 THR A N 1
ATOM 2857 C CA . THR A 1 359 ? 28.409 -29.210 -23.482 1.00 59.81 359 THR A CA 1
ATOM 2858 C C . THR A 1 359 ? 28.484 -27.694 -23.476 1.00 59.81 359 THR A C 1
ATOM 2860 O O . THR A 1 359 ? 29.184 -27.087 -22.663 1.00 59.81 359 THR A O 1
ATOM 2863 N N . GLU A 1 360 ? 27.745 -27.074 -24.402 1.00 65.50 360 GLU A N 1
ATOM 2864 C CA . GLU A 1 360 ? 27.428 -25.649 -24.334 1.00 65.50 360 GLU A CA 1
ATOM 2865 C C . GLU A 1 360 ? 26.757 -25.369 -22.982 1.00 65.50 360 GLU A C 1
ATOM 2867 O O . GLU A 1 360 ? 25.637 -25.805 -22.709 1.00 65.50 360 GLU A O 1
ATOM 2872 N N . LYS A 1 361 ? 27.457 -24.664 -22.090 1.00 70.75 361 LYS A N 1
ATOM 2873 C CA . LYS A 1 361 ? 26.865 -24.204 -20.835 1.00 70.75 361 LYS A CA 1
ATOM 2874 C C . LYS A 1 361 ? 26.201 -22.859 -21.093 1.00 70.75 361 LYS A C 1
ATOM 2876 O O . LYS A 1 361 ? 26.874 -21.833 -21.165 1.00 70.75 361 LYS A O 1
ATOM 2881 N N . GLU A 1 362 ? 24.880 -22.878 -21.230 1.00 80.94 362 GLU A N 1
ATOM 2882 C CA . GLU A 1 362 ? 24.059 -21.672 -21.277 1.00 80.94 362 GLU A CA 1
ATOM 2883 C C . GLU A 1 362 ? 23.716 -21.235 -19.849 1.00 80.94 362 GLU A C 1
ATOM 2885 O O . GLU A 1 362 ? 23.122 -21.984 -19.071 1.00 80.94 362 GLU A O 1
ATOM 2890 N N . THR A 1 363 ? 24.112 -20.016 -19.484 1.00 81.50 363 THR A N 1
ATOM 2891 C CA . THR A 1 363 ? 23.720 -19.409 -18.205 1.00 81.50 363 THR A CA 1
ATOM 2892 C C . THR A 1 363 ? 22.743 -18.273 -18.466 1.00 81.50 363 THR A C 1
ATOM 2894 O O . THR A 1 363 ? 23.051 -17.338 -19.205 1.00 81.50 363 THR A O 1
ATOM 2897 N N . VAL A 1 364 ? 21.549 -18.371 -17.876 1.00 88.38 364 VAL A N 1
ATOM 2898 C CA . VAL A 1 364 ? 20.476 -17.380 -18.016 1.00 88.38 364 VAL A CA 1
ATOM 2899 C C . VAL A 1 364 ? 20.272 -16.688 -16.676 1.00 88.38 364 VAL A C 1
ATOM 2901 O O . VAL A 1 364 ? 19.878 -17.326 -15.700 1.00 88.38 364 VAL A O 1
ATOM 2904 N N . THR A 1 365 ? 20.507 -15.380 -16.627 1.00 88.44 365 THR A N 1
ATOM 2905 C CA . THR A 1 365 ? 20.177 -14.545 -15.468 1.00 88.44 365 THR A CA 1
ATOM 2906 C C . THR A 1 365 ? 18.967 -13.672 -15.778 1.00 88.44 365 THR A C 1
ATOM 2908 O O . THR A 1 365 ? 18.851 -13.111 -16.869 1.00 88.44 365 THR A O 1
ATOM 2911 N N . LEU A 1 366 ? 18.040 -13.589 -14.823 1.00 89.12 366 LEU A N 1
ATOM 2912 C CA . LEU A 1 366 ? 16.831 -12.769 -14.886 1.00 89.12 366 LEU A CA 1
ATOM 2913 C C . LEU A 1 366 ? 16.878 -11.745 -13.756 1.00 89.12 366 LEU A C 1
ATOM 2915 O O . LEU A 1 366 ? 16.905 -12.120 -12.587 1.00 89.12 366 LEU A O 1
ATOM 2919 N N . GLU A 1 367 ? 16.870 -10.468 -14.113 1.00 88.81 367 GLU A N 1
ATOM 2920 C CA . GLU A 1 367 ? 16.966 -9.347 -13.179 1.00 88.81 367 GLU A CA 1
ATOM 2921 C C . GLU A 1 367 ? 15.790 -8.387 -13.392 1.00 88.81 367 GLU A C 1
ATOM 2923 O O . GLU A 1 367 ? 15.381 -8.120 -14.525 1.00 88.81 367 GLU A O 1
ATOM 2928 N N . ILE A 1 368 ? 15.237 -7.868 -12.295 1.00 87.50 368 ILE A N 1
ATOM 2929 C CA . ILE A 1 368 ? 14.296 -6.742 -12.315 1.00 87.50 368 ILE A CA 1
ATOM 2930 C C . ILE A 1 368 ? 15.149 -5.483 -12.166 1.00 87.50 368 ILE A C 1
ATOM 2932 O O . ILE A 1 368 ? 15.880 -5.362 -11.185 1.00 87.50 368 ILE A O 1
ATOM 2936 N N . LEU A 1 369 ? 15.117 -4.600 -13.166 1.00 81.44 369 LEU A N 1
ATOM 2937 C CA . LEU A 1 369 ? 16.050 -3.470 -13.239 1.00 81.44 369 LEU A CA 1
ATOM 2938 C C . LEU A 1 369 ? 15.607 -2.253 -12.420 1.00 81.44 369 LEU A C 1
ATOM 2940 O O . LEU A 1 369 ? 16.466 -1.499 -11.971 1.00 81.44 369 LEU A O 1
ATOM 2944 N N . ASP A 1 370 ? 14.299 -2.057 -12.240 1.00 84.56 370 ASP A N 1
ATOM 2945 C CA . ASP A 1 370 ? 13.729 -0.891 -11.553 1.00 84.56 370 ASP A CA 1
ATOM 2946 C C . ASP A 1 370 ? 12.441 -1.239 -10.789 1.00 84.56 370 ASP A C 1
ATOM 2948 O O . ASP A 1 370 ? 11.956 -2.373 -10.837 1.00 84.56 370 ASP A O 1
ATOM 2952 N N . GLY A 1 371 ? 11.882 -0.250 -10.089 1.00 78.50 371 GLY A N 1
ATOM 2953 C CA . GLY A 1 371 ? 10.547 -0.302 -9.502 1.00 78.50 371 GLY A CA 1
ATOM 2954 C C . GLY A 1 371 ? 9.436 -0.475 -10.545 1.00 78.50 371 GLY A C 1
ATOM 2955 O O . GLY A 1 371 ? 9.624 -0.274 -11.742 1.00 78.50 371 GLY A O 1
ATOM 2956 N N . GLY A 1 372 ? 8.253 -0.875 -10.079 1.00 85.00 372 GLY A N 1
ATOM 2957 C CA . GLY A 1 372 ? 7.088 -1.057 -10.939 1.00 85.00 372 GLY A CA 1
ATOM 2958 C C . GLY A 1 372 ? 6.440 0.275 -11.332 1.00 85.00 372 GLY A C 1
ATOM 2959 O O . GLY A 1 372 ? 6.199 1.130 -10.479 1.00 85.00 372 GLY A O 1
ATOM 2960 N N . TYR A 1 373 ? 6.106 0.431 -12.611 1.00 88.69 373 TYR A N 1
ATOM 2961 C CA . TYR A 1 373 ? 5.490 1.640 -13.166 1.00 88.69 373 TYR A CA 1
ATOM 2962 C C . TYR A 1 373 ? 3.980 1.489 -13.321 1.00 88.69 373 TYR A C 1
ATOM 2964 O O . TYR A 1 373 ? 3.461 0.398 -13.548 1.00 88.69 373 TYR A O 1
ATOM 2972 N N . LEU A 1 374 ? 3.253 2.602 -13.249 1.00 84.81 374 LEU A N 1
ATOM 2973 C CA . LEU A 1 374 ? 1.789 2.607 -13.366 1.00 84.81 374 LEU A CA 1
ATOM 2974 C C . LEU A 1 374 ? 1.310 2.885 -14.793 1.00 84.81 374 LEU A C 1
ATOM 2976 O O . LEU A 1 374 ? 0.204 2.492 -15.164 1.00 84.81 374 LEU A O 1
ATOM 2980 N N . ILE A 1 375 ? 2.150 3.546 -15.589 1.00 89.44 375 ILE A N 1
ATOM 2981 C CA . ILE A 1 375 ? 1.875 3.953 -16.965 1.00 89.44 375 ILE A CA 1
ATOM 2982 C C . ILE A 1 375 ? 2.824 3.178 -17.883 1.00 89.44 375 ILE A C 1
ATOM 2984 O O . ILE A 1 375 ? 4.037 3.178 -17.670 1.00 89.44 375 ILE A O 1
ATOM 2988 N N . LEU A 1 376 ? 2.273 2.509 -18.902 1.00 92.56 376 LEU A N 1
ATOM 2989 C CA . LEU A 1 376 ? 3.057 1.701 -19.844 1.00 92.56 376 LEU A CA 1
ATOM 2990 C C . LEU A 1 376 ? 4.084 2.555 -20.595 1.00 92.56 376 LEU A C 1
ATOM 2992 O O . LEU A 1 376 ? 5.228 2.141 -20.760 1.00 92.56 376 LEU A O 1
ATOM 2996 N N . ASP A 1 377 ? 3.696 3.759 -21.007 1.00 92.94 377 ASP A N 1
ATOM 2997 C CA . ASP A 1 377 ? 4.562 4.653 -21.779 1.00 92.94 377 ASP A CA 1
ATOM 2998 C C . ASP A 1 377 ? 5.759 5.135 -20.961 1.00 92.94 377 ASP A C 1
ATOM 3000 O O . ASP A 1 377 ? 6.873 5.226 -21.475 1.00 92.94 377 ASP A O 1
ATOM 3004 N N . GLU A 1 378 ? 5.558 5.372 -19.664 1.00 93.00 378 GLU A N 1
ATOM 3005 C CA . GLU A 1 378 ? 6.636 5.716 -18.739 1.00 93.00 378 GLU A CA 1
ATOM 3006 C C . GLU A 1 378 ? 7.615 4.545 -18.582 1.00 93.00 378 GLU A C 1
ATOM 3008 O O . GLU A 1 378 ? 8.822 4.728 -18.749 1.00 93.00 378 GLU A O 1
ATOM 3013 N N . ALA A 1 379 ? 7.096 3.325 -18.390 1.00 95.12 379 ALA A N 1
ATOM 3014 C CA . ALA A 1 379 ? 7.910 2.110 -18.340 1.00 95.12 379 ALA A CA 1
ATOM 3015 C C . ALA A 1 379 ? 8.699 1.891 -19.641 1.00 95.12 379 ALA A C 1
ATOM 3017 O O . ALA A 1 379 ? 9.879 1.549 -19.607 1.00 95.12 379 ALA A O 1
ATOM 3018 N N . ASN A 1 380 ? 8.071 2.116 -20.798 1.00 96.56 380 ASN A N 1
ATOM 3019 C CA . ASN A 1 380 ? 8.704 1.988 -22.110 1.00 96.56 380 ASN A CA 1
ATOM 3020 C C . ASN A 1 380 ? 9.833 3.018 -22.300 1.00 96.56 380 ASN A C 1
ATOM 3022 O O . ASN A 1 380 ? 10.892 2.691 -22.845 1.00 96.56 380 ASN A O 1
ATOM 3026 N N . ARG A 1 381 ? 9.630 4.265 -21.853 1.00 95.44 381 ARG A N 1
ATOM 3027 C CA . ARG A 1 381 ? 10.631 5.343 -21.929 1.00 95.44 381 ARG A CA 1
ATOM 3028 C C . ARG A 1 381 ? 11.821 5.076 -21.007 1.00 95.44 381 ARG A C 1
ATOM 3030 O O . ARG A 1 381 ? 12.963 5.237 -21.445 1.00 95.44 381 ARG A O 1
ATOM 3037 N N . GLU A 1 382 ? 11.585 4.615 -19.781 1.00 95.81 382 GLU A N 1
ATOM 3038 C CA . GLU A 1 382 ? 12.673 4.245 -18.868 1.00 95.81 382 GLU A CA 1
ATOM 3039 C C . GLU A 1 382 ? 13.403 2.973 -19.326 1.00 95.81 382 GLU A C 1
ATOM 3041 O O . GLU A 1 382 ? 14.634 2.958 -19.349 1.00 95.81 382 GLU A O 1
ATOM 3046 N N . ALA A 1 383 ? 12.697 1.957 -19.835 1.00 95.31 383 ALA A N 1
ATOM 3047 C CA . ALA A 1 383 ? 13.329 0.766 -20.409 1.00 95.31 383 ALA A CA 1
ATOM 3048 C C . ALA A 1 383 ? 14.249 1.124 -21.588 1.00 95.31 383 ALA A C 1
ATOM 3050 O O . ALA A 1 383 ? 15.394 0.673 -21.647 1.00 95.31 383 ALA A O 1
ATOM 3051 N N . ALA A 1 384 ? 13.797 1.999 -22.491 1.00 95.69 384 ALA A N 1
ATOM 3052 C CA . ALA A 1 384 ? 14.616 2.500 -23.593 1.00 95.69 384 ALA A CA 1
ATOM 3053 C C . ALA A 1 384 ? 15.872 3.237 -23.104 1.00 95.69 384 ALA A C 1
ATOM 3055 O O . ALA A 1 384 ? 16.968 3.035 -23.633 1.00 95.69 384 ALA A O 1
ATOM 3056 N N . LYS A 1 385 ? 15.738 4.065 -22.064 1.00 94.31 385 LYS A N 1
ATOM 3057 C CA . LYS A 1 385 ? 16.863 4.768 -21.438 1.00 94.31 385 LYS A CA 1
ATOM 3058 C C . LYS A 1 385 ? 17.866 3.796 -20.815 1.00 94.31 385 LYS A C 1
ATOM 3060 O O . LYS A 1 385 ? 19.068 3.993 -20.990 1.00 94.31 385 LYS A O 1
ATOM 3065 N N . MET A 1 386 ? 17.400 2.718 -20.185 1.00 91.69 386 MET A N 1
ATOM 3066 C CA . MET A 1 386 ? 18.267 1.649 -19.677 1.00 91.69 386 MET A CA 1
ATOM 3067 C C . MET A 1 386 ? 19.007 0.925 -20.802 1.00 91.69 386 MET A C 1
ATOM 3069 O O . MET A 1 386 ? 20.211 0.711 -20.692 1.00 91.69 386 MET A O 1
ATOM 3073 N N . VAL A 1 387 ? 18.337 0.608 -21.915 1.00 93.50 387 VAL A N 1
ATOM 3074 C CA . VAL A 1 387 ? 18.996 0.003 -23.087 1.00 93.50 387 VAL A CA 1
ATOM 3075 C C . VAL A 1 387 ? 20.104 0.908 -23.628 1.00 93.50 387 VAL A C 1
ATOM 3077 O O . VAL A 1 387 ? 21.191 0.420 -23.938 1.00 93.50 387 VAL A O 1
ATOM 3080 N N . ILE A 1 388 ? 19.867 2.221 -23.709 1.00 93.44 388 ILE A N 1
ATOM 3081 C CA . ILE A 1 388 ? 20.877 3.195 -24.151 1.00 93.44 388 ILE A CA 1
ATOM 3082 C C . ILE A 1 388 ? 22.071 3.216 -23.190 1.00 93.44 388 ILE A C 1
ATOM 3084 O O . ILE A 1 388 ? 23.213 3.188 -23.646 1.00 93.44 388 ILE A O 1
ATOM 3088 N N . ASP A 1 389 ? 21.815 3.237 -21.880 1.00 89.88 389 ASP A N 1
ATOM 3089 C CA . ASP A 1 389 ? 22.852 3.237 -20.841 1.00 89.88 389 ASP A CA 1
ATOM 3090 C C . ASP A 1 389 ? 23.676 1.935 -20.824 1.00 89.88 389 ASP A C 1
ATOM 3092 O O . ASP A 1 389 ? 24.844 1.960 -20.434 1.00 89.88 389 ASP A O 1
ATOM 3096 N N . ILE A 1 390 ? 23.093 0.810 -21.255 1.00 88.12 390 ILE A N 1
ATOM 3097 C CA . ILE A 1 390 ? 23.797 -0.474 -21.379 1.00 88.12 390 ILE A CA 1
ATOM 3098 C C . ILE A 1 390 ? 24.597 -0.547 -22.689 1.00 88.12 390 ILE A C 1
ATOM 3100 O O . ILE A 1 390 ? 25.743 -1.000 -22.688 1.00 88.12 390 ILE A O 1
ATOM 3104 N N . ARG A 1 391 ? 24.012 -0.121 -23.817 1.00 89.50 391 ARG A N 1
ATOM 3105 C CA . ARG A 1 391 ? 24.650 -0.218 -25.142 1.00 89.50 391 ARG A CA 1
ATOM 3106 C C . ARG A 1 391 ? 25.755 0.814 -25.345 1.00 89.50 391 ARG A C 1
ATOM 3108 O O . ARG A 1 391 ? 26.752 0.514 -26.000 1.00 89.50 391 ARG A O 1
ATOM 3115 N N . VAL A 1 392 ? 25.594 2.015 -24.795 1.00 88.56 392 VAL A N 1
ATOM 3116 C CA . VAL A 1 392 ? 26.584 3.091 -24.881 1.00 88.56 392 VAL A CA 1
ATOM 3117 C C . VAL A 1 392 ? 27.177 3.325 -23.502 1.00 88.56 392 VAL A C 1
ATOM 3119 O O . VAL A 1 392 ? 26.453 3.463 -22.522 1.00 88.56 392 VAL A O 1
ATOM 3122 N N . ARG A 1 393 ? 28.509 3.411 -23.409 1.00 83.81 393 ARG A N 1
ATOM 3123 C CA . ARG A 1 393 ? 29.199 3.669 -22.137 1.00 83.81 393 ARG A CA 1
ATOM 3124 C C . ARG A 1 393 ? 28.693 4.972 -21.513 1.00 83.81 393 ARG A C 1
ATOM 3126 O O . ARG A 1 393 ? 29.039 6.0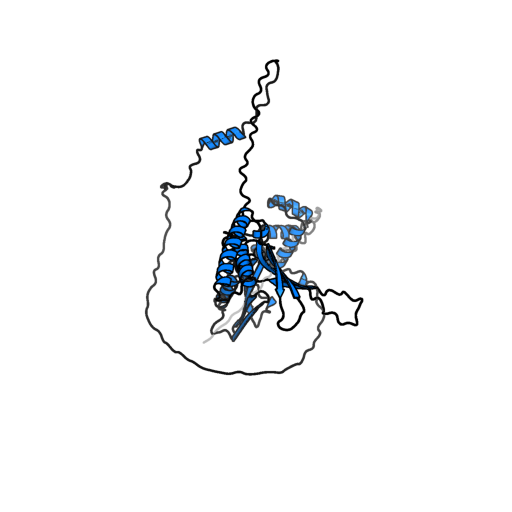56 -21.983 1.00 83.81 393 ARG A O 1
ATOM 3133 N N . LYS A 1 394 ? 27.919 4.851 -20.431 1.00 83.38 394 LYS A N 1
ATOM 3134 C CA . LYS A 1 394 ? 27.262 5.965 -19.729 1.00 83.38 394 LYS A CA 1
ATOM 3135 C C . LYS A 1 394 ? 28.202 7.123 -19.386 1.00 83.38 394 LYS A C 1
ATOM 3137 O O . LYS A 1 394 ? 27.798 8.277 -19.532 1.00 83.38 394 LYS A O 1
ATOM 3142 N N . ASP A 1 395 ? 29.437 6.798 -19.003 1.00 86.50 395 ASP A N 1
ATOM 3143 C CA . ASP A 1 395 ? 30.438 7.751 -18.508 1.00 86.50 395 ASP A CA 1
ATOM 3144 C C . ASP A 1 395 ? 31.447 8.207 -19.575 1.00 86.50 395 ASP A C 1
ATOM 3146 O O . ASP A 1 395 ? 32.392 8.943 -19.275 1.00 86.50 395 ASP A O 1
ATOM 3150 N N . SER A 1 396 ? 31.287 7.778 -20.833 1.00 88.75 396 SER A N 1
ATOM 3151 C CA . SER A 1 396 ? 32.206 8.196 -21.889 1.00 88.75 396 SER A CA 1
ATOM 3152 C C . SER A 1 396 ? 32.005 9.667 -22.252 1.00 88.75 396 SER A C 1
ATOM 3154 O O . SER A 1 396 ? 30.904 10.117 -22.567 1.00 88.75 396 SER A O 1
ATOM 3156 N N . LYS A 1 397 ? 33.108 10.421 -22.251 1.00 90.88 397 LYS A N 1
ATOM 3157 C CA . LYS A 1 397 ? 33.163 11.812 -22.730 1.00 90.88 397 LYS A CA 1
ATOM 3158 C C . LYS A 1 397 ? 33.601 11.921 -24.192 1.00 90.88 397 LYS A C 1
ATOM 3160 O O . LYS A 1 397 ? 33.789 13.029 -24.685 1.00 90.88 397 LYS A O 1
ATOM 3165 N N . ARG A 1 398 ? 33.818 10.794 -24.881 1.00 92.06 398 ARG A N 1
ATOM 3166 C CA . ARG A 1 398 ? 34.199 10.810 -26.297 1.00 92.06 398 ARG A CA 1
ATOM 3167 C C . ARG A 1 398 ? 33.033 11.325 -27.135 1.00 92.06 398 ARG A C 1
ATOM 3169 O O . ARG A 1 398 ? 31.897 10.912 -26.928 1.00 92.06 398 ARG A O 1
ATOM 3176 N N . MET A 1 399 ? 33.336 12.197 -28.093 1.00 93.00 399 MET A N 1
ATOM 3177 C CA . MET A 1 399 ? 32.328 12.804 -28.966 1.00 93.00 399 MET A CA 1
ATOM 3178 C C . MET A 1 399 ? 31.564 11.746 -29.775 1.00 93.00 399 MET A C 1
ATOM 3180 O O . MET A 1 399 ? 30.344 11.817 -29.851 1.00 93.00 399 MET A O 1
ATOM 3184 N N . ASP A 1 400 ? 32.262 10.724 -30.279 1.00 92.44 400 ASP A N 1
ATOM 3185 C CA . ASP A 1 400 ? 31.655 9.619 -31.037 1.00 92.44 400 ASP A CA 1
ATOM 3186 C C . ASP A 1 400 ? 30.587 8.877 -30.215 1.00 92.44 400 ASP A C 1
ATOM 3188 O O . ASP A 1 400 ? 29.476 8.645 -30.689 1.00 92.44 400 ASP A O 1
ATOM 3192 N N . ASP A 1 401 ? 30.890 8.575 -28.947 1.00 87.94 401 ASP A N 1
ATOM 3193 C CA . ASP A 1 401 ? 29.960 7.896 -28.038 1.00 87.94 401 ASP A CA 1
ATOM 3194 C C . ASP A 1 401 ? 28.761 8.798 -27.692 1.00 87.94 401 ASP A C 1
ATOM 3196 O O . ASP A 1 401 ? 27.636 8.319 -27.553 1.00 87.94 401 ASP A O 1
ATOM 3200 N N . GLN A 1 402 ? 28.973 10.115 -27.588 1.00 89.19 402 GLN A N 1
ATOM 3201 C CA . GLN A 1 402 ? 27.895 11.082 -27.354 1.00 89.19 402 GLN A CA 1
ATOM 3202 C C . GLN A 1 402 ? 26.956 11.213 -28.558 1.00 89.19 402 GLN A C 1
ATOM 3204 O O . GLN A 1 402 ? 25.738 11.265 -28.368 1.00 89.19 402 GLN A O 1
ATOM 3209 N N . ILE A 1 403 ? 27.498 11.231 -29.781 1.00 92.56 403 ILE A N 1
ATOM 3210 C CA . ILE A 1 403 ? 26.707 11.241 -31.020 1.00 92.56 403 ILE A CA 1
ATOM 3211 C C . ILE A 1 403 ? 25.896 9.946 -31.112 1.00 92.56 403 ILE A C 1
ATOM 3213 O O . ILE A 1 403 ? 24.673 10.010 -31.227 1.00 92.56 403 ILE A O 1
ATOM 3217 N N . ALA A 1 404 ? 26.536 8.787 -30.921 1.00 91.69 404 ALA A N 1
ATOM 3218 C CA . ALA A 1 404 ? 25.857 7.492 -30.929 1.00 91.69 404 ALA A CA 1
ATOM 3219 C C . ALA A 1 404 ? 24.728 7.416 -29.886 1.00 91.69 404 ALA A C 1
ATOM 3221 O O . ALA A 1 404 ? 23.641 6.915 -30.176 1.00 91.69 404 ALA A O 1
ATOM 3222 N N . ARG A 1 405 ? 24.941 7.965 -28.681 1.00 91.56 405 ARG A N 1
ATOM 3223 C CA . ARG A 1 405 ? 23.907 8.043 -27.637 1.00 91.56 405 ARG A CA 1
ATOM 3224 C C . ARG A 1 405 ? 22.734 8.933 -28.042 1.00 91.56 405 ARG A C 1
ATOM 3226 O O . ARG A 1 405 ? 21.588 8.582 -27.777 1.00 91.56 405 ARG A O 1
ATOM 3233 N N . SER A 1 406 ? 23.018 10.084 -28.651 1.00 94.06 406 SER A N 1
ATOM 3234 C CA . SER A 1 406 ? 22.005 11.033 -29.126 1.00 94.06 406 SER A CA 1
ATOM 3235 C C . SER A 1 406 ? 21.151 10.427 -30.241 1.00 94.06 406 SER A C 1
ATOM 3237 O O . SER A 1 406 ? 19.922 10.478 -30.176 1.00 94.06 406 SER A O 1
ATOM 3239 N N . ASP A 1 407 ? 21.790 9.785 -31.219 1.00 94.88 407 ASP A N 1
ATOM 3240 C CA . ASP A 1 407 ? 21.107 9.141 -32.341 1.00 94.88 407 ASP A CA 1
ATOM 3241 C C . ASP A 1 407 ? 20.262 7.957 -31.869 1.00 94.88 407 ASP A C 1
ATOM 3243 O O . ASP A 1 407 ? 19.097 7.826 -32.248 1.00 94.88 407 ASP A O 1
ATOM 3247 N N . MET A 1 408 ? 20.802 7.142 -30.957 1.00 93.50 408 MET A N 1
ATOM 3248 C CA . MET A 1 408 ? 20.066 6.030 -30.364 1.00 93.50 408 MET A CA 1
ATOM 3249 C C . MET A 1 408 ? 18.888 6.502 -29.510 1.00 93.50 408 MET A C 1
ATOM 3251 O O . MET A 1 408 ? 17.821 5.894 -29.566 1.00 93.50 408 MET A O 1
ATOM 3255 N N . ARG A 1 409 ? 19.040 7.605 -28.764 1.00 94.88 409 ARG A N 1
ATOM 3256 C CA . ARG A 1 409 ? 17.935 8.222 -28.019 1.00 94.88 409 ARG A CA 1
ATOM 3257 C C . ARG A 1 409 ? 16.805 8.631 -28.956 1.00 94.88 409 ARG A C 1
ATOM 3259 O O . ARG A 1 409 ? 15.673 8.248 -28.698 1.00 94.88 409 ARG A O 1
ATOM 3266 N N . LYS A 1 410 ? 17.105 9.342 -30.046 1.00 96.31 410 LYS A N 1
ATOM 3267 C CA . LYS A 1 410 ? 16.089 9.760 -31.028 1.00 96.31 410 LYS A CA 1
ATOM 3268 C C . LYS A 1 410 ? 15.402 8.566 -31.690 1.00 96.31 410 LYS A C 1
ATOM 3270 O O . LYS A 1 410 ? 14.189 8.579 -31.870 1.00 96.31 410 LYS A O 1
ATOM 3275 N N . ALA A 1 411 ? 16.168 7.533 -32.045 1.00 95.06 411 ALA A N 1
ATOM 3276 C CA . ALA A 1 411 ? 15.621 6.317 -32.640 1.00 95.06 411 ALA A CA 1
ATOM 3277 C C . ALA A 1 411 ? 14.678 5.584 -31.672 1.00 95.06 411 ALA A C 1
ATOM 3279 O O . ALA A 1 411 ? 13.579 5.195 -32.062 1.00 95.06 411 ALA A O 1
ATOM 3280 N N . MET A 1 412 ? 15.083 5.440 -30.406 1.00 94.56 412 MET A N 1
ATOM 3281 C CA . MET A 1 412 ? 14.272 4.798 -29.370 1.00 94.56 412 MET A CA 1
ATOM 3282 C C . MET A 1 412 ? 13.041 5.623 -28.988 1.00 94.56 412 MET A C 1
ATOM 3284 O O . MET A 1 412 ? 11.985 5.049 -28.752 1.00 94.56 412 MET A O 1
ATOM 3288 N N . GLU A 1 413 ? 13.152 6.951 -28.952 1.00 94.88 413 GLU A N 1
ATOM 3289 C CA . GLU A 1 413 ? 12.026 7.858 -28.710 1.00 94.88 413 GLU A CA 1
ATOM 3290 C C . GLU A 1 413 ? 10.972 7.715 -29.810 1.00 94.88 413 GLU A C 1
ATOM 3292 O O . GLU A 1 413 ? 9.817 7.431 -29.512 1.00 94.88 413 GLU A O 1
ATOM 3297 N N . LYS A 1 414 ? 11.388 7.738 -31.082 1.00 95.88 414 LYS A N 1
ATOM 3298 C CA . LYS A 1 414 ? 10.482 7.500 -32.211 1.00 95.88 414 LYS A CA 1
ATOM 3299 C C . LYS A 1 414 ? 9.826 6.113 -32.156 1.00 95.88 414 LYS A C 1
ATOM 3301 O O . LYS A 1 414 ? 8.624 5.996 -32.378 1.00 95.88 414 LYS A O 1
ATOM 3306 N N . ALA A 1 415 ? 10.596 5.067 -31.847 1.00 94.00 415 ALA A N 1
ATOM 3307 C CA . ALA A 1 415 ? 10.058 3.715 -31.699 1.00 94.00 415 ALA A CA 1
ATOM 3308 C C . ALA A 1 415 ? 9.065 3.616 -30.527 1.00 94.00 415 ALA A C 1
ATOM 3310 O O . ALA A 1 415 ? 8.084 2.880 -30.607 1.00 94.00 415 ALA A O 1
ATOM 3311 N N . ASN A 1 416 ? 9.295 4.359 -29.444 1.00 94.69 416 ASN A N 1
ATOM 3312 C CA . ASN A 1 416 ? 8.375 4.427 -28.315 1.00 94.69 416 ASN A CA 1
ATOM 3313 C C . ASN A 1 416 ? 7.101 5.205 -28.648 1.00 94.69 416 ASN A C 1
ATOM 3315 O O . ASN A 1 416 ? 6.038 4.736 -28.269 1.00 94.69 416 ASN A O 1
ATOM 3319 N N . ASP A 1 417 ? 7.173 6.296 -29.411 1.00 94.12 417 ASP A N 1
ATOM 3320 C CA . ASP A 1 417 ? 5.983 7.021 -29.882 1.00 94.12 417 ASP A CA 1
ATOM 3321 C C . ASP A 1 417 ? 5.115 6.147 -30.809 1.00 94.12 417 ASP A C 1
ATOM 3323 O O . ASP A 1 417 ? 3.884 6.195 -30.779 1.00 94.12 417 ASP A O 1
ATOM 3327 N N . GLU A 1 418 ? 5.744 5.321 -31.652 1.00 94.75 418 GLU A N 1
ATOM 3328 C CA . GLU A 1 418 ? 5.044 4.329 -32.478 1.00 94.75 418 GLU A CA 1
ATOM 3329 C C . GLU A 1 418 ? 4.399 3.234 -31.611 1.00 94.75 418 GLU A C 1
ATOM 3331 O O . GLU A 1 418 ? 3.253 2.841 -31.852 1.00 94.75 418 GLU A O 1
ATOM 3336 N N . ARG A 1 419 ? 5.093 2.783 -30.558 1.00 92.94 419 ARG A N 1
ATOM 3337 C CA . ARG A 1 419 ? 4.559 1.807 -29.596 1.00 92.94 419 ARG A CA 1
ATOM 3338 C C . ARG A 1 419 ? 3.405 2.371 -28.775 1.00 92.94 419 ARG A C 1
ATOM 3340 O O . ARG A 1 419 ? 2.412 1.663 -28.647 1.00 92.94 419 ARG A O 1
ATOM 3347 N N . GLU A 1 420 ? 3.498 3.613 -28.308 1.00 91.88 420 GLU A N 1
ATOM 3348 C CA . GLU A 1 420 ? 2.450 4.350 -27.585 1.00 91.88 420 GLU A CA 1
ATOM 3349 C C . GLU A 1 420 ? 1.166 4.397 -28.425 1.00 91.88 420 GLU A C 1
ATOM 3351 O O . GLU A 1 420 ? 0.101 3.985 -27.968 1.00 91.88 420 GLU A O 1
ATOM 3356 N N . LYS A 1 421 ? 1.280 4.736 -29.718 1.00 92.94 421 LYS A N 1
ATOM 3357 C CA . LYS A 1 421 ? 0.146 4.699 -30.661 1.00 92.94 421 LYS A CA 1
ATOM 3358 C C . LYS A 1 421 ? -0.459 3.303 -30.838 1.00 92.94 421 LYS A C 1
ATOM 3360 O O . LYS A 1 421 ? -1.656 3.190 -31.081 1.00 92.94 421 LYS A O 1
ATOM 3365 N N . SER A 1 422 ? 0.354 2.251 -30.751 1.00 91.88 422 SER A N 1
ATOM 3366 C CA . SER A 1 422 ? -0.092 0.854 -30.889 1.00 91.88 422 SER A CA 1
ATOM 3367 C C . SER A 1 422 ? -0.510 0.182 -29.570 1.00 91.88 422 SER A C 1
ATOM 3369 O O . SER A 1 422 ? -1.018 -0.937 -29.601 1.00 91.88 422 SER A O 1
ATOM 3371 N N . GLY A 1 423 ? -0.273 0.818 -28.415 1.00 91.62 423 GLY A N 1
ATOM 3372 C CA . GLY A 1 423 ? -0.420 0.203 -27.089 1.00 91.62 423 GLY A CA 1
ATOM 3373 C C . GLY A 1 423 ? 0.571 -0.940 -26.803 1.00 91.62 423 GLY A C 1
ATOM 3374 O O . GLY A 1 423 ? 0.296 -1.808 -25.973 1.00 91.62 423 GLY A O 1
ATOM 3375 N N . GLY A 1 424 ? 1.700 -0.990 -27.515 1.00 92.75 424 GLY A N 1
ATOM 3376 C CA . GLY A 1 424 ? 2.687 -2.067 -27.430 1.00 92.75 424 GLY A CA 1
ATOM 3377 C C . GLY A 1 424 ? 3.666 -1.914 -26.260 1.00 92.75 424 GLY A C 1
ATOM 3378 O O . GLY A 1 424 ? 4.128 -0.816 -25.951 1.00 92.75 424 GLY A O 1
ATOM 3379 N N . ALA A 1 425 ? 4.042 -3.030 -25.629 1.00 94.50 425 ALA A N 1
ATOM 3380 C CA . ALA A 1 425 ? 5.090 -3.045 -24.606 1.00 94.50 425 ALA A CA 1
ATOM 3381 C C . ALA A 1 425 ? 6.494 -3.045 -25.229 1.00 94.50 425 ALA A C 1
ATOM 3383 O O . ALA A 1 425 ? 6.737 -3.683 -26.258 1.00 94.50 425 ALA A O 1
ATOM 3384 N N . PHE A 1 426 ? 7.433 -2.345 -24.592 1.00 95.50 426 PHE A N 1
ATOM 3385 C CA . PHE A 1 426 ? 8.826 -2.302 -25.018 1.00 95.50 426 PHE A CA 1
ATOM 3386 C C . PHE A 1 426 ? 9.471 -3.687 -24.918 1.00 95.50 426 PHE A C 1
ATOM 3388 O O . PHE A 1 426 ? 9.361 -4.365 -23.895 1.00 95.50 426 PHE A O 1
ATOM 3395 N N . ARG A 1 427 ? 10.185 -4.087 -25.969 1.00 95.06 427 ARG A N 1
ATOM 3396 C CA . ARG A 1 427 ? 11.038 -5.274 -25.993 1.00 95.06 427 ARG A CA 1
ATOM 3397 C C . ARG A 1 427 ? 12.166 -5.042 -26.980 1.00 95.06 427 ARG A C 1
ATOM 3399 O O . ARG A 1 427 ? 11.905 -4.675 -28.123 1.00 95.06 427 ARG A O 1
ATOM 3406 N N . GLU A 1 428 ? 13.389 -5.260 -26.528 1.00 94.19 428 GLU A N 1
ATOM 3407 C CA . GLU A 1 428 ? 14.589 -5.057 -27.323 1.00 94.19 428 GLU A CA 1
ATOM 3408 C C . GLU A 1 428 ? 15.626 -6.128 -26.975 1.00 94.19 428 GLU A C 1
ATOM 3410 O O . GLU A 1 428 ? 15.900 -6.391 -25.803 1.00 94.19 428 GLU A O 1
ATOM 3415 N N . GLU A 1 429 ? 16.219 -6.728 -28.003 1.00 92.56 429 GLU A N 1
ATOM 3416 C CA . GLU A 1 429 ? 17.203 -7.804 -27.885 1.00 92.56 429 GLU A CA 1
ATOM 3417 C C . GLU A 1 429 ? 18.466 -7.442 -28.663 1.00 92.56 429 GLU A C 1
ATOM 3419 O O . GLU A 1 429 ? 18.392 -6.898 -29.765 1.00 92.56 429 GLU A O 1
ATOM 3424 N N . TRP A 1 430 ? 19.641 -7.725 -28.103 1.00 91.81 430 TRP A N 1
ATOM 3425 C CA . TRP A 1 430 ? 20.907 -7.533 -28.806 1.00 91.81 430 TRP A CA 1
ATOM 3426 C C . TRP A 1 430 ? 22.002 -8.475 -28.324 1.00 91.81 430 TRP A C 1
ATOM 3428 O O . TRP A 1 430 ? 21.977 -8.990 -27.207 1.00 91.81 430 TRP A O 1
ATOM 3438 N N . ASN A 1 431 ? 23.004 -8.656 -29.181 1.00 88.56 431 ASN A N 1
ATOM 3439 C CA . ASN A 1 431 ? 24.198 -9.429 -28.871 1.00 88.56 431 ASN A CA 1
ATOM 3440 C C . ASN A 1 431 ? 25.337 -8.478 -28.487 1.00 88.56 431 ASN A C 1
ATOM 3442 O O . ASN A 1 431 ? 25.663 -7.542 -29.217 1.00 88.56 431 ASN A O 1
ATOM 3446 N N . VAL A 1 432 ? 25.946 -8.730 -27.336 1.00 83.00 432 VAL A N 1
ATOM 3447 C CA . VAL A 1 432 ? 27.141 -8.064 -26.828 1.00 83.00 432 VAL A CA 1
ATOM 3448 C C . VAL A 1 432 ? 28.311 -9.025 -26.997 1.00 83.00 432 VAL A C 1
ATOM 3450 O O . VAL A 1 432 ? 28.364 -10.084 -26.375 1.00 83.00 432 VAL A O 1
ATOM 3453 N N . VAL A 1 433 ? 29.272 -8.644 -27.837 1.00 77.62 433 VAL A N 1
ATOM 3454 C CA . VAL A 1 433 ? 30.531 -9.383 -27.980 1.00 77.62 433 VAL A CA 1
ATOM 3455 C C . VAL A 1 433 ? 31.517 -8.830 -26.958 1.00 77.62 433 VAL A C 1
ATOM 3457 O O . VAL A 1 433 ? 32.062 -7.737 -27.139 1.00 77.62 433 VAL A O 1
ATOM 3460 N N . VAL A 1 434 ? 31.744 -9.564 -25.870 1.00 74.69 434 VAL A N 1
ATOM 3461 C CA . VAL A 1 434 ? 32.701 -9.159 -24.835 1.00 74.69 434 VAL A CA 1
ATOM 3462 C C . VAL A 1 434 ? 34.071 -9.725 -25.195 1.00 74.69 434 VAL A C 1
ATOM 3464 O O . VAL A 1 434 ? 34.288 -10.934 -25.182 1.00 74.69 434 VAL A O 1
ATOM 3467 N N . LYS A 1 435 ? 35.025 -8.847 -25.522 1.00 70.56 435 LYS A N 1
ATOM 3468 C CA . LYS A 1 435 ? 36.437 -9.233 -25.636 1.00 70.56 435 LYS A CA 1
ATOM 3469 C C . LYS A 1 435 ? 37.056 -9.185 -24.240 1.00 70.56 435 LYS A C 1
ATOM 3471 O O . LYS A 1 435 ? 37.261 -8.093 -23.711 1.00 70.56 435 LYS A O 1
ATOM 3476 N N . LYS A 1 436 ? 37.347 -10.342 -23.638 1.00 69.94 436 LYS A N 1
ATOM 3477 C CA . LYS A 1 436 ? 38.176 -10.396 -22.425 1.00 69.94 436 LYS A CA 1
ATOM 3478 C C . LYS A 1 436 ? 39.610 -10.024 -22.799 1.00 69.94 436 LYS A C 1
ATOM 3480 O O . LYS A 1 436 ? 40.187 -10.584 -23.728 1.00 69.94 436 LYS A O 1
ATOM 3485 N N . ASN A 1 437 ? 40.175 -9.038 -22.106 1.00 60.25 437 ASN A N 1
ATOM 3486 C CA . ASN A 1 437 ? 41.556 -8.615 -22.323 1.00 60.25 437 ASN A CA 1
ATOM 3487 C C . ASN A 1 437 ? 42.502 -9.778 -21.982 1.00 60.25 437 ASN A C 1
ATOM 3489 O O . ASN A 1 437 ? 42.710 -10.061 -20.808 1.00 60.25 437 ASN A O 1
ATOM 3493 N N . GLY A 1 438 ? 43.072 -10.425 -23.002 1.00 63.59 438 GLY A N 1
ATOM 3494 C CA . GLY A 1 438 ? 44.147 -11.414 -22.851 1.00 63.59 438 GLY A CA 1
ATOM 3495 C C . GLY A 1 438 ? 43.832 -12.833 -23.330 1.00 63.59 438 GLY A C 1
ATOM 3496 O O . GLY A 1 438 ? 44.768 -13.581 -23.589 1.00 63.59 438 GLY A O 1
ATOM 3497 N N . GLU A 1 439 ? 42.565 -13.196 -23.542 1.00 59.34 439 GLU A N 1
ATOM 3498 C CA . GLU A 1 439 ? 42.175 -14.543 -23.991 1.00 59.34 439 GLU A CA 1
ATOM 3499 C C . GLU A 1 439 ? 41.521 -14.493 -25.379 1.00 59.34 439 GLU A C 1
ATOM 3501 O O . GLU A 1 439 ? 40.721 -13.608 -25.681 1.00 59.34 439 GLU A O 1
ATOM 3506 N N . ARG A 1 440 ? 41.857 -15.453 -26.256 1.00 58.22 440 ARG A N 1
ATOM 3507 C CA . ARG A 1 440 ? 41.250 -15.587 -27.599 1.00 58.22 440 ARG A CA 1
ATOM 3508 C C . ARG A 1 440 ? 39.775 -16.018 -27.558 1.00 58.22 440 ARG A C 1
ATOM 3510 O O . ARG A 1 440 ? 39.143 -16.070 -28.613 1.00 58.22 440 ARG A O 1
ATOM 3517 N N . ALA A 1 441 ? 39.230 -16.312 -26.378 1.00 59.06 441 ALA A N 1
ATOM 3518 C CA . ALA A 1 441 ? 37.845 -16.718 -26.209 1.00 59.06 441 ALA A CA 1
ATOM 3519 C C . ALA A 1 441 ? 36.895 -15.535 -26.471 1.00 59.06 441 ALA A C 1
ATOM 3521 O O . ALA A 1 441 ? 36.972 -14.485 -25.829 1.00 59.06 441 ALA A O 1
ATOM 3522 N N . ARG A 1 442 ? 35.998 -15.706 -27.449 1.00 64.88 442 ARG A N 1
ATOM 3523 C CA . ARG A 1 442 ? 34.877 -14.794 -27.697 1.00 64.88 442 ARG A CA 1
ATOM 3524 C C . ARG A 1 442 ? 33.702 -15.267 -26.852 1.00 64.88 442 ARG A C 1
ATOM 3526 O O . ARG A 1 442 ? 33.165 -16.334 -27.108 1.00 64.88 442 ARG A O 1
ATOM 3533 N N . GLU A 1 443 ? 33.320 -14.477 -25.859 1.00 73.62 443 GLU A N 1
ATOM 3534 C CA . GLU A 1 443 ? 32.100 -14.721 -25.091 1.00 73.62 443 GLU A CA 1
ATOM 3535 C C . GLU A 1 443 ? 30.941 -14.014 -25.808 1.00 73.62 443 GLU A C 1
ATOM 3537 O O . GLU A 1 443 ? 30.955 -12.786 -25.973 1.00 73.62 443 GLU A O 1
ATOM 3542 N N . GLU A 1 444 ? 29.964 -14.788 -26.286 1.00 80.19 444 GLU A N 1
ATOM 3543 C CA . GLU A 1 444 ? 28.731 -14.248 -26.855 1.00 80.19 444 GLU A CA 1
ATOM 3544 C C . GLU A 1 444 ? 27.694 -14.086 -25.742 1.00 80.19 444 GLU A C 1
ATOM 3546 O O . GLU A 1 444 ? 27.199 -15.057 -25.162 1.00 80.19 444 GLU A O 1
ATOM 3551 N N . ARG A 1 445 ? 27.366 -12.829 -25.433 1.00 85.00 445 ARG A N 1
ATOM 3552 C CA . ARG A 1 445 ? 26.352 -12.476 -24.442 1.00 85.00 445 ARG A CA 1
ATOM 3553 C C . ARG A 1 445 ? 25.137 -11.894 -25.151 1.00 85.00 445 ARG A C 1
ATOM 3555 O O . ARG A 1 445 ? 25.234 -10.839 -25.765 1.00 85.00 445 ARG A O 1
ATOM 3562 N N . ARG A 1 446 ? 23.981 -12.544 -25.052 1.00 89.81 446 ARG A N 1
ATOM 3563 C CA . ARG A 1 446 ? 22.703 -12.002 -25.529 1.00 89.81 446 ARG A CA 1
ATOM 3564 C C . ARG A 1 446 ? 21.998 -11.304 -24.379 1.00 89.81 446 ARG A C 1
ATOM 3566 O O . ARG A 1 446 ? 21.791 -11.899 -23.324 1.00 89.81 446 ARG A O 1
ATOM 3573 N N . GLU A 1 447 ? 21.629 -10.051 -24.581 1.00 91.75 447 GLU A N 1
ATOM 3574 C CA . GLU A 1 447 ? 20.850 -9.282 -23.621 1.00 91.75 447 GLU A CA 1
ATOM 3575 C C . GLU A 1 447 ? 19.480 -8.944 -24.194 1.00 91.75 447 GLU A C 1
ATOM 3577 O O . GLU A 1 447 ? 19.342 -8.574 -25.359 1.00 91.75 447 GLU A O 1
ATOM 3582 N N . GLU A 1 448 ? 18.466 -9.090 -23.355 1.00 94.25 448 GLU A N 1
ATOM 3583 C CA . GLU A 1 448 ? 17.077 -8.781 -23.657 1.00 94.25 448 GLU A CA 1
ATOM 3584 C C . GLU A 1 448 ? 16.537 -7.891 -22.538 1.00 94.25 448 GLU A C 1
ATOM 3586 O O . GLU A 1 448 ? 16.656 -8.237 -21.360 1.00 94.25 448 GLU A O 1
ATOM 3591 N N . VAL A 1 449 ? 15.942 -6.754 -22.897 1.00 95.38 449 VAL A N 1
ATOM 3592 C CA . VAL A 1 449 ? 15.213 -5.877 -21.971 1.00 95.38 449 VAL A CA 1
ATOM 3593 C C . VAL A 1 449 ? 13.784 -5.733 -22.466 1.00 95.38 449 VAL A C 1
ATOM 3595 O O . VAL A 1 449 ? 13.555 -5.418 -23.634 1.00 95.38 449 VAL A O 1
ATOM 3598 N N . TRP A 1 450 ? 12.816 -5.962 -21.582 1.00 96.38 450 TRP A N 1
ATOM 3599 C CA . TRP A 1 450 ? 11.401 -5.846 -21.915 1.00 96.38 450 TRP A CA 1
ATOM 3600 C C . TRP A 1 450 ? 10.571 -5.336 -20.745 1.00 96.38 450 TRP A C 1
ATOM 3602 O O . TRP A 1 450 ? 10.925 -5.504 -19.578 1.00 96.38 450 TRP A O 1
ATOM 3612 N N . VAL A 1 451 ? 9.435 -4.738 -21.082 1.00 96.25 451 VAL A N 1
ATOM 3613 C CA . VAL A 1 451 ? 8.412 -4.317 -20.131 1.00 96.25 451 VAL A CA 1
ATOM 3614 C C . VAL A 1 451 ? 7.361 -5.415 -20.033 1.00 96.25 451 VAL A C 1
ATOM 3616 O O . VAL A 1 451 ? 6.823 -5.878 -21.039 1.00 96.25 451 VAL A O 1
ATOM 3619 N N . GLN A 1 452 ? 7.061 -5.849 -18.812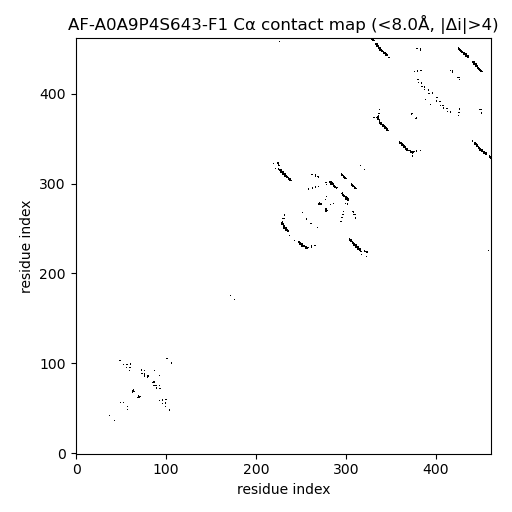 1.00 95.38 452 GLN A N 1
ATOM 3620 C CA . GLN A 1 452 ? 6.062 -6.876 -18.543 1.00 95.38 452 GLN A CA 1
ATOM 3621 C C . GLN A 1 452 ? 4.956 -6.329 -17.646 1.00 95.38 452 GLN A C 1
ATOM 3623 O O . GLN A 1 452 ? 5.212 -5.879 -16.535 1.00 95.38 452 GLN A O 1
ATOM 3628 N N . ALA A 1 453 ? 3.705 -6.444 -18.098 1.00 92.25 453 ALA A N 1
ATOM 3629 C CA . ALA A 1 453 ? 2.551 -6.172 -17.252 1.00 92.25 453 ALA A CA 1
ATOM 3630 C C . ALA A 1 453 ? 2.424 -7.255 -16.167 1.00 92.25 453 ALA A C 1
ATOM 3632 O O . ALA A 1 453 ? 2.244 -8.442 -16.455 1.00 92.25 453 ALA A O 1
ATOM 3633 N N . VAL A 1 454 ? 2.492 -6.836 -14.911 1.00 88.50 454 VAL A N 1
ATOM 3634 C CA . VAL A 1 454 ? 2.305 -7.653 -13.718 1.00 88.50 454 VAL A CA 1
ATOM 3635 C C . VAL A 1 454 ? 1.023 -7.223 -13.022 1.00 88.50 454 VAL A C 1
ATOM 3637 O O . VAL A 1 454 ? 0.788 -6.056 -12.710 1.00 88.50 454 VAL A O 1
ATOM 3640 N N . LYS A 1 455 ? 0.152 -8.199 -12.769 1.00 82.88 455 LYS A N 1
ATOM 3641 C CA . LYS A 1 455 ? -1.098 -7.962 -12.055 1.00 82.88 455 LYS A CA 1
ATOM 3642 C C . LYS A 1 455 ? -0.834 -7.991 -10.556 1.00 82.88 455 LYS A C 1
ATOM 3644 O O . LYS A 1 455 ? -0.556 -9.061 -10.009 1.00 82.88 455 LYS A O 1
ATOM 3649 N N . MET A 1 456 ? -0.964 -6.849 -9.887 1.00 72.44 456 MET A N 1
ATOM 3650 C CA . MET A 1 456 ? -0.783 -6.801 -8.437 1.00 72.44 456 MET A CA 1
ATOM 3651 C C . MET A 1 456 ? -1.862 -7.620 -7.721 1.00 72.44 456 MET A C 1
ATOM 3653 O O . MET A 1 456 ? -3.063 -7.487 -7.987 1.00 72.44 456 MET A O 1
ATOM 3657 N N . LYS A 1 457 ? -1.431 -8.468 -6.784 1.00 60.88 457 LYS A N 1
ATOM 3658 C CA . LYS A 1 457 ? -2.304 -9.198 -5.860 1.00 60.88 457 LYS A CA 1
ATOM 3659 C C . LYS A 1 457 ? -2.157 -8.573 -4.470 1.00 60.88 457 LYS A C 1
ATOM 3661 O O . LYS A 1 457 ? -1.099 -8.697 -3.872 1.00 60.88 457 LYS A O 1
ATOM 3666 N N . GLY A 1 458 ? -3.202 -7.919 -3.960 1.00 53.78 458 GLY A N 1
ATOM 3667 C CA . GLY A 1 458 ? -3.200 -7.312 -2.621 1.00 53.78 458 GLY A CA 1
ATOM 3668 C C . GLY A 1 458 ? -4.165 -6.125 -2.486 1.00 53.78 458 GLY A C 1
ATOM 3669 O O . GLY A 1 458 ? -4.753 -5.707 -3.491 1.00 53.78 458 GLY A O 1
ATOM 3670 N N . PRO A 1 459 ? -4.376 -5.605 -1.259 1.00 50.41 459 PRO A N 1
ATOM 3671 C CA . PRO A 1 459 ? -5.107 -4.356 -1.044 1.00 50.41 459 PRO A CA 1
ATOM 3672 C C . PRO A 1 459 ? -4.394 -3.196 -1.763 1.00 50.41 459 PRO A C 1
ATOM 3674 O O . PRO A 1 459 ? -3.173 -3.104 -1.726 1.00 50.41 459 PRO A O 1
ATOM 3677 N N . ARG A 1 460 ? -5.159 -2.347 -2.466 1.00 58.84 460 ARG A N 1
ATOM 3678 C CA . ARG A 1 460 ? -4.645 -1.322 -3.406 1.00 58.84 460 ARG A CA 1
ATOM 3679 C C . ARG A 1 460 ? -4.334 0.039 -2.778 1.00 58.84 460 ARG A C 1
ATOM 3681 O O . ARG A 1 460 ? -3.989 0.967 -3.507 1.00 58.84 460 ARG A O 1
ATOM 3688 N N . ASN A 1 461 ? -4.498 0.152 -1.464 1.00 45.94 461 ASN A N 1
ATOM 3689 C CA . ASN A 1 461 ? -4.172 1.363 -0.724 1.00 45.94 461 ASN A CA 1
ATOM 3690 C C . ASN A 1 461 ? -2.709 1.271 -0.291 1.00 45.94 461 ASN A C 1
ATOM 3692 O O . ASN A 1 461 ? -2.374 0.377 0.489 1.00 45.94 461 ASN A O 1
ATOM 3696 N N . VAL A 1 462 ? -1.876 2.166 -0.826 1.00 46.75 462 VAL A N 1
ATOM 3697 C CA . VAL A 1 462 ? -0.583 2.527 -0.224 1.00 46.75 462 VAL A CA 1
ATOM 3698 C C . VAL A 1 462 ? -0.843 3.521 0.895 1.00 46.75 462 VAL A C 1
ATOM 3700 O O . VAL A 1 462 ? -1.678 4.428 0.667 1.00 46.75 462 VAL A O 1
#